Protein AF-A0A257A340-F1 (afdb_monomer_lite)

Secondary structure (DSSP, 8-state):
----PPPHHHHHTHHHHHHHHHHHHHHHHHTTPEEEEEETTEEEEEEPPPTTS-HHHHHHHHHHHHHHHHHHTT-HHHHHHHHHHHHHHHH-TTTSHHHHHHHHHHHHHHHHHHHHHHH-SHHHHHHHHHHHHHHHHHHHHHHHH-HHHHHHHHHHHHHHHHHHHHHHHHHHHHHHHHHHHHHHHHHHHHH-TT-----TT------------HHHHHHHHHHHHHHHHHGGGGGGSTTT-TT-----SSHHHHHHHHHHHHHH-GGGGGTTTTTT-HHHHHHHHHHHHHHT--HHHHHHHTHHHHHHHHHHHHHHHHHHHH-HHHHHHHHHHGGGSHHHHHHHHH--HHHHHHHHHHHHHHHHHHHH-SGGGHHHHHHHHHHHHHH-HHHHHHHHHHHHHHHHHHHHTS----HHHHHHHHHHHHHHHHHHHH-HHHHHHHHHHHHHHHHHSHHHHHHHHHHTHHHHHHHHHHTTTTTTT--SHHHHHHHHH--SSTTTHHHHHHHHHHHHSTTT---HHHHHHHHHTS-HHHHHHHHHHHTT------------

Foldseek 3Di:
DPPPPCQLCLQLLLLLVLLVLLLVLLVQLVVQNFFFFFDPLDTDGHGRARLQNDLLVSLLSSLVSLLSSCVSVVVVVLNVLSVVLNVCCVPPVPVSSVVSSVSSNVSSVVSCVVCCVVPNDPSSVLSNLVVLVVLLVVLLVCLLVPVVVSVNSVSSVVSNRRSLRVCLLVLLVLLVCLLVVLQVLLVCLVVPLDDPPCCVVCPPCPVPPPPPPPVNLVVLLVLLLVLLQVLLCSCQRCSNVVVSPQQADCLVLLLVLLVCCVVVHLVCLCPRLLRQASLQSVVLNCVCVVVVNRSSRCSRRVSSPLSSLLLVLLLLLLCLQPNSQLSSQLSNCSSVALLSLLCSNHVCPLLSNLLSLQSNLNSLCSNPLDLVSQVSSLVSLLNSRNSHVLLSVLLLVLLVSLQCSCVPRVVHHSPSSVNSSVSSVVSLVVCVVPRVSNCCSPPVVLVVVVPVQDPVNLVVLVVCLSVLSSSLCCRPRSNSNSDNLQSNLLSLLDDSDSSCSSLSVLSNSLSVCSSSDNDSVSSNSSVSSHSSSSSSSSNVSVPPDDPPPPPPDDDD

Structure (mmCIF, N/CA/C/O backbone):
data_AF-A0A257A340-F1
#
_entry.id   AF-A0A257A340-F1
#
loop_
_atom_site.group_PDB
_atom_site.id
_atom_site.type_symbol
_atom_site.label_atom_id
_atom_site.label_alt_id
_atom_site.label_comp_id
_atom_site.label_asym_id
_atom_site.label_entity_id
_atom_site.label_seq_id
_atom_site.pdbx_PDB_ins_code
_atom_site.Cartn_x
_atom_site.Cartn_y
_atom_site.Cartn_z
_atom_site.occupancy
_atom_site.B_iso_or_equiv
_atom_site.auth_seq_id
_atom_site.auth_comp_id
_atom_site.auth_asym_id
_atom_site.auth_atom_id
_atom_site.pdbx_PDB_model_num
ATOM 1 N N . MET A 1 1 ? -13.595 -31.232 16.201 1.00 35.84 1 MET A N 1
ATOM 2 C CA . MET A 1 1 ? -13.599 -29.760 16.024 1.00 35.84 1 MET A CA 1
ATOM 3 C C . MET A 1 1 ? -13.944 -29.105 17.358 1.00 35.84 1 MET A C 1
ATOM 5 O O . MET A 1 1 ? -15.100 -29.159 17.749 1.00 35.84 1 MET A O 1
ATOM 9 N N . LYS A 1 2 ? -12.984 -28.510 18.079 1.00 29.78 2 LYS A N 1
ATOM 10 C CA . LYS A 1 2 ? -13.333 -27.575 19.162 1.00 29.78 2 LYS A CA 1
ATOM 11 C C . LYS A 1 2 ? -13.713 -26.253 18.489 1.00 29.78 2 LYS A C 1
ATOM 13 O O . LYS A 1 2 ? -12.842 -25.602 17.916 1.00 29.78 2 LYS A O 1
ATOM 18 N N . LYS A 1 3 ? -15.006 -25.903 18.463 1.00 31.62 3 LYS A N 1
ATOM 19 C CA . LYS A 1 3 ? -15.428 -24.525 18.169 1.00 31.62 3 LYS A CA 1
ATOM 20 C C . LYS A 1 3 ? -14.739 -23.666 19.226 1.00 31.62 3 LYS A C 1
ATOM 22 O O . LYS A 1 3 ? -15.017 -23.856 20.402 1.00 31.62 3 LYS A O 1
ATOM 27 N N . TYR A 1 4 ? -13.804 -22.805 18.834 1.00 37.41 4 TYR A N 1
ATOM 28 C CA . TYR A 1 4 ? -13.378 -21.727 19.719 1.00 37.41 4 TYR A CA 1
ATOM 29 C C . TYR A 1 4 ? -14.618 -20.850 19.902 1.00 37.41 4 TYR A C 1
ATOM 31 O O . TYR A 1 4 ? -15.085 -20.302 18.899 1.00 37.41 4 TYR A O 1
ATOM 39 N N . PRO A 1 5 ? -15.231 -20.797 21.096 1.00 48.69 5 PRO A N 1
ATOM 40 C CA . PRO A 1 5 ? -16.335 -19.881 21.304 1.00 48.69 5 PRO A CA 1
ATOM 41 C C . PRO A 1 5 ? -15.787 -18.473 21.073 1.00 48.69 5 PRO A C 1
ATOM 43 O O . PRO A 1 5 ? -14.743 -18.120 21.623 1.00 48.69 5 PRO A O 1
ATOM 46 N N . ILE A 1 6 ? -16.449 -17.704 20.207 1.00 59.59 6 ILE A N 1
ATOM 47 C CA . ILE A 1 6 ? -16.220 -16.262 20.131 1.00 59.59 6 ILE A CA 1
ATOM 48 C C . ILE A 1 6 ? -16.474 -15.754 21.548 1.00 59.59 6 ILE A C 1
ATOM 50 O O . ILE A 1 6 ? -17.566 -15.964 22.082 1.00 59.59 6 ILE A O 1
ATOM 54 N N . SER A 1 7 ? -15.444 -15.208 22.191 1.00 74.69 7 SER A N 1
ATOM 55 C CA . SER A 1 7 ? -15.583 -14.769 23.573 1.00 74.69 7 SER A CA 1
ATOM 56 C C . SER A 1 7 ? -16.515 -13.555 23.609 1.00 74.69 7 SER A C 1
ATOM 58 O O . SER A 1 7 ? -16.591 -12.797 22.637 1.00 74.69 7 SER A O 1
ATOM 60 N N . LYS A 1 8 ? -17.268 -13.370 24.698 1.00 82.19 8 LYS A N 1
ATOM 61 C CA . LYS A 1 8 ? -18.193 -12.228 24.821 1.00 82.19 8 LYS A CA 1
ATOM 62 C C . LYS A 1 8 ? -17.451 -10.901 24.635 1.00 82.19 8 LYS A C 1
ATOM 64 O O . LYS A 1 8 ? -17.988 -9.961 24.060 1.00 82.19 8 LYS A O 1
ATOM 69 N N . GLU A 1 9 ? -16.187 -10.861 25.037 1.00 81.31 9 GLU A N 1
ATOM 70 C CA . GLU A 1 9 ? -15.293 -9.716 24.928 1.00 81.31 9 GLU A CA 1
ATOM 71 C C . GLU A 1 9 ? -14.867 -9.417 23.483 1.00 81.31 9 GLU A C 1
ATOM 73 O O . GLU A 1 9 ? -14.692 -8.250 23.132 1.00 81.31 9 GLU A O 1
ATOM 78 N N . ASP A 1 10 ? -14.759 -10.439 22.626 1.00 74.81 10 ASP A N 1
ATOM 79 C CA . ASP A 1 10 ? -14.374 -10.274 21.218 1.00 74.81 10 ASP A CA 1
ATOM 80 C C . ASP A 1 10 ? -15.411 -9.484 20.411 1.00 74.81 10 ASP A C 1
ATOM 82 O O . ASP A 1 10 ? -15.053 -8.833 19.426 1.00 74.81 10 ASP A O 1
ATOM 86 N N . VAL A 1 11 ? -16.671 -9.516 20.852 1.00 81.44 11 VAL A N 1
ATOM 87 C CA . VAL A 1 11 ? -17.793 -8.784 20.249 1.00 81.44 11 VAL A CA 1
ATOM 88 C C . VAL A 1 11 ? -18.209 -7.585 21.099 1.00 81.44 11 VAL A C 1
ATOM 90 O O . VAL A 1 11 ? -18.556 -6.551 20.541 1.00 81.44 11 VAL A O 1
ATOM 93 N N . GLY A 1 12 ? -18.132 -7.682 22.428 1.00 85.88 12 GLY A N 1
ATOM 94 C CA . GLY A 1 12 ? -18.555 -6.625 23.345 1.00 85.88 12 GLY A CA 1
ATOM 95 C C . GLY A 1 12 ? -17.610 -5.422 23.393 1.00 85.88 12 GLY A C 1
ATOM 96 O O . GLY A 1 12 ? -18.084 -4.297 23.462 1.00 85.88 12 GLY A O 1
ATOM 97 N N . LEU A 1 13 ? -16.286 -5.615 23.321 1.00 87.88 13 LEU A N 1
ATOM 98 C CA . LEU A 1 13 ? -15.305 -4.515 23.419 1.00 87.88 13 LEU A CA 1
ATOM 99 C C . LEU A 1 13 ? -15.157 -3.622 22.174 1.00 87.88 13 LEU A C 1
ATOM 101 O O . LEU A 1 13 ? -14.780 -2.459 22.327 1.00 87.88 13 LEU A O 1
ATOM 105 N N . PRO A 1 14 ? -15.424 -4.101 20.948 1.00 88.69 14 PRO A N 1
ATOM 106 C CA . PRO A 1 14 ? -15.468 -3.239 19.769 1.00 88.69 14 PRO A CA 1
ATOM 107 C C . PRO A 1 14 ? -16.605 -2.209 19.784 1.00 88.69 14 PRO A C 1
ATOM 109 O O . PRO A 1 14 ? -16.424 -1.105 19.273 1.00 88.69 14 PRO A O 1
ATOM 112 N N . LEU A 1 15 ? -17.765 -2.537 20.369 1.00 92.75 15 LEU A N 1
ATOM 113 C CA . LEU A 1 15 ? -18.957 -1.677 20.322 1.00 92.75 15 LEU A CA 1
ATOM 114 C C . LEU A 1 15 ? -18.756 -0.323 21.037 1.00 92.75 15 LEU A C 1
ATOM 116 O O . LEU A 1 15 ? -19.100 0.696 20.438 1.00 92.75 15 LEU A O 1
ATOM 120 N N . PRO A 1 16 ? -18.133 -0.247 22.235 1.00 91.81 16 PRO A N 1
ATOM 121 C CA . PRO A 1 16 ? -17.785 1.020 22.873 1.00 91.81 16 PRO A CA 1
ATOM 122 C C . PRO A 1 16 ? -16.847 1.890 22.037 1.00 91.81 16 PRO A C 1
ATOM 124 O O . PRO A 1 16 ? -16.967 3.109 22.054 1.00 91.81 16 PRO A O 1
ATOM 127 N N . ILE A 1 17 ? -15.924 1.284 21.282 1.00 90.06 17 ILE A N 1
ATOM 128 C CA . ILE A 1 17 ? -14.992 2.025 20.419 1.00 90.06 17 ILE A CA 1
ATOM 129 C C . ILE A 1 17 ? -15.753 2.670 19.258 1.00 90.06 17 ILE A C 1
ATOM 131 O O . ILE A 1 17 ? -15.549 3.847 18.975 1.00 90.06 17 ILE A O 1
ATOM 135 N N . ILE A 1 18 ? -16.658 1.926 18.617 1.00 90.25 18 ILE A N 1
ATOM 136 C CA . ILE A 1 18 ? -17.512 2.453 17.542 1.00 90.25 18 ILE A CA 1
ATOM 137 C C . ILE A 1 18 ? -18.437 3.550 18.087 1.00 90.25 18 ILE A C 1
ATOM 139 O O . ILE A 1 18 ? -18.552 4.610 17.481 1.00 90.25 18 ILE A O 1
ATOM 143 N N . SER A 1 19 ? -19.027 3.329 19.265 1.00 93.75 19 SER A N 1
ATOM 144 C CA . SER A 1 19 ? -19.853 4.317 19.966 1.00 93.75 19 SER A CA 1
ATOM 145 C C . SER A 1 19 ? -19.084 5.619 20.243 1.00 93.75 19 SER A C 1
ATOM 147 O O . SER A 1 19 ? -19.579 6.706 19.950 1.00 93.75 19 SER A O 1
ATOM 149 N N . LEU A 1 20 ? -17.832 5.528 20.711 1.00 92.19 20 LEU A N 1
ATOM 150 C CA . LEU A 1 20 ? -16.962 6.693 20.911 1.00 92.19 20 LEU A CA 1
ATOM 151 C C . LEU A 1 20 ? -16.646 7.434 19.607 1.00 92.19 20 LEU A C 1
ATOM 153 O O . LEU A 1 20 ? -16.569 8.658 19.626 1.00 92.19 20 LEU A O 1
ATOM 157 N N . ILE A 1 21 ? -16.464 6.722 18.490 1.00 90.50 21 ILE A N 1
ATOM 158 C CA . ILE A 1 21 ? -16.219 7.341 17.179 1.00 90.50 21 ILE A CA 1
ATOM 159 C C . ILE A 1 21 ? -17.447 8.137 16.723 1.00 90.50 21 ILE A C 1
ATOM 161 O O . ILE A 1 21 ? -17.292 9.291 16.330 1.00 90.50 21 ILE A O 1
ATOM 165 N N . ILE A 1 22 ? -18.650 7.562 16.831 1.00 91.88 22 ILE A N 1
ATOM 166 C CA . ILE A 1 22 ? -19.907 8.244 16.476 1.00 91.88 22 ILE A CA 1
ATOM 167 C C . ILE A 1 22 ? -20.078 9.515 17.321 1.00 91.88 22 ILE A C 1
ATOM 169 O O . ILE A 1 22 ? -20.273 10.598 16.775 1.00 91.88 22 ILE A O 1
ATOM 173 N N . ILE A 1 23 ? -19.898 9.414 18.643 1.00 92.06 23 ILE A N 1
ATOM 174 C CA . ILE A 1 23 ? -19.981 10.576 19.544 1.00 92.06 23 ILE A CA 1
ATOM 175 C C . ILE A 1 23 ? -18.913 11.624 19.216 1.00 92.06 23 ILE A C 1
ATOM 177 O O . ILE A 1 23 ? -19.188 12.821 19.267 1.00 92.06 23 ILE A O 1
ATOM 181 N N . ALA A 1 24 ? -17.691 11.204 18.880 1.00 90.94 24 ALA A N 1
ATOM 182 C CA . ALA A 1 24 ? -16.635 12.133 18.502 1.00 90.94 24 ALA A CA 1
ATOM 183 C C . ALA A 1 24 ? -16.998 12.906 17.225 1.00 90.94 24 ALA A C 1
ATOM 185 O O . ALA A 1 24 ? -16.811 14.121 17.195 1.00 90.94 24 ALA A O 1
ATOM 186 N N . ILE A 1 25 ? -17.555 12.240 16.209 1.00 90.19 25 ILE A N 1
ATOM 187 C CA . ILE A 1 25 ? -18.046 12.885 14.980 1.00 90.19 25 ILE A CA 1
ATOM 188 C C . ILE A 1 25 ? -19.132 13.917 15.312 1.00 90.19 25 ILE A C 1
ATOM 190 O O . ILE A 1 25 ? -19.043 15.061 14.861 1.00 90.19 25 ILE A O 1
ATOM 194 N N . ASP A 1 26 ? -20.094 13.567 16.167 1.00 90.25 26 ASP A N 1
ATOM 195 C CA . ASP A 1 26 ? -21.157 14.483 16.594 1.00 90.25 26 ASP A CA 1
ATOM 196 C C . ASP A 1 26 ? -20.628 15.704 17.347 1.00 90.25 26 ASP A C 1
ATOM 198 O O . ASP A 1 26 ? -21.031 16.832 17.056 1.00 90.25 26 ASP A O 1
ATOM 202 N N . ILE A 1 27 ? -19.699 15.512 18.290 1.00 90.00 27 ILE A N 1
ATOM 203 C CA . ILE A 1 27 ? -19.071 16.618 19.027 1.00 90.00 27 ILE A CA 1
ATOM 204 C C . ILE A 1 27 ? -18.318 17.532 18.056 1.00 90.00 27 ILE A C 1
ATOM 206 O O . ILE A 1 27 ? -18.467 18.753 18.119 1.00 90.00 27 ILE A O 1
ATOM 210 N N . LEU A 1 28 ? -17.544 16.963 17.126 1.00 90.75 28 LEU A N 1
ATOM 211 C CA . LEU A 1 28 ? -16.848 17.737 16.096 1.00 90.75 28 LEU A CA 1
ATOM 212 C C . LEU A 1 28 ? -17.840 18.507 15.213 1.00 90.75 28 LEU A C 1
ATOM 214 O O . LEU A 1 28 ? -17.591 19.670 14.893 1.00 90.75 28 LEU A O 1
ATOM 218 N N . SER A 1 29 ? -18.987 17.904 14.893 1.00 90.06 29 SER A N 1
ATOM 219 C CA . SER A 1 29 ? -20.075 18.548 14.154 1.00 90.06 29 SER A CA 1
ATOM 220 C C . SER A 1 29 ? -20.699 19.704 14.945 1.00 90.06 29 SER A C 1
ATOM 222 O O . SER A 1 29 ? -20.923 20.782 14.400 1.00 90.06 29 SER A O 1
ATOM 224 N N . MET A 1 30 ? -20.937 19.534 16.252 1.00 88.06 30 MET A N 1
ATOM 225 C CA . MET A 1 30 ? -21.441 20.595 17.139 1.00 88.06 30 MET A CA 1
ATOM 226 C C . MET A 1 30 ? -20.470 21.773 17.252 1.00 88.06 30 MET A C 1
ATOM 228 O O . MET A 1 30 ? -20.906 22.920 17.300 1.00 88.06 30 MET A O 1
ATOM 232 N N . LEU A 1 31 ? -19.168 21.493 17.258 1.00 90.19 31 LEU A N 1
ATOM 233 C CA . LEU A 1 31 ? -18.112 22.500 17.329 1.00 90.19 31 LEU A CA 1
ATOM 234 C C . LEU A 1 31 ? -17.764 23.119 15.962 1.00 90.19 31 LEU A C 1
ATOM 236 O O . LEU A 1 31 ? -16.861 23.950 15.891 1.00 90.19 31 LEU A O 1
ATOM 240 N N . ASN A 1 32 ? -18.453 22.729 14.879 1.00 89.56 32 ASN A N 1
ATOM 241 C CA . ASN A 1 32 ? -18.137 23.120 13.499 1.00 89.56 32 ASN A CA 1
ATOM 242 C C . ASN A 1 32 ? -16.664 22.866 13.121 1.00 89.56 32 ASN A C 1
ATOM 244 O O . ASN A 1 32 ? -16.053 23.627 12.363 1.00 89.56 32 ASN A O 1
ATOM 248 N N . VAL A 1 33 ? -16.075 21.793 13.657 1.00 88.56 33 VAL A N 1
ATOM 249 C CA . VAL A 1 33 ? -14.710 21.397 13.316 1.00 88.56 33 VAL A CA 1
ATOM 250 C C . VAL A 1 33 ? -14.708 20.820 11.907 1.00 88.56 33 VAL A C 1
ATOM 252 O O . VAL A 1 33 ? -15.514 19.957 11.553 1.00 88.56 33 VAL A O 1
ATOM 255 N N . LYS A 1 34 ? -13.772 21.304 11.093 1.00 88.50 34 LYS A N 1
ATOM 256 C CA . LYS A 1 34 ? -13.581 20.817 9.731 1.00 88.50 34 LYS A CA 1
ATOM 257 C C . LYS A 1 34 ? -12.650 19.611 9.727 1.00 88.50 34 LYS A C 1
ATOM 259 O O . LYS A 1 34 ? -11.535 19.685 10.243 1.00 88.50 34 LYS A O 1
ATOM 264 N N . ILE A 1 35 ? -13.098 18.523 9.112 1.00 87.00 35 ILE A N 1
ATOM 265 C CA . ILE A 1 35 ? -12.338 17.288 8.926 1.00 87.00 35 ILE A CA 1
ATOM 266 C C . ILE A 1 35 ? -11.675 17.327 7.540 1.00 87.00 35 ILE A C 1
ATOM 268 O O . ILE A 1 35 ? -12.317 17.722 6.561 1.00 87.00 35 ILE A O 1
ATOM 272 N N . PRO A 1 36 ? -10.391 16.939 7.423 1.00 84.25 36 PRO A N 1
ATOM 273 C CA . PRO A 1 36 ? -9.734 16.824 6.131 1.00 84.25 36 PRO A CA 1
ATOM 274 C C . PRO A 1 36 ? -10.206 15.566 5.391 1.00 84.25 36 PRO A C 1
ATOM 276 O O . PRO A 1 36 ? -9.957 14.445 5.833 1.00 84.25 36 PRO A O 1
ATOM 279 N N . LEU A 1 37 ? -10.822 15.755 4.226 1.00 83.00 37 LEU A N 1
ATOM 280 C CA . LEU A 1 37 ? -11.123 14.699 3.261 1.00 83.00 37 LEU A CA 1
ATOM 281 C C . LEU A 1 37 ? -10.305 14.927 1.993 1.00 83.00 37 LEU A C 1
ATOM 283 O O . LEU A 1 37 ? -10.239 16.038 1.476 1.00 83.00 37 LEU A O 1
ATOM 287 N N . ASN A 1 38 ? -9.665 13.880 1.478 1.00 79.00 38 ASN A N 1
ATOM 288 C CA . ASN A 1 38 ? -8.784 14.002 0.320 1.00 79.00 38 ASN A CA 1
ATOM 289 C C . ASN A 1 38 ? -9.450 13.406 -0.917 1.00 79.00 38 ASN A C 1
ATOM 291 O O . ASN A 1 38 ? -9.816 12.235 -0.925 1.00 79.00 38 ASN A O 1
ATOM 295 N N . ALA A 1 39 ? -9.560 14.202 -1.975 1.00 73.50 39 ALA A N 1
ATOM 296 C CA . ALA A 1 39 ? -9.991 13.751 -3.294 1.00 73.50 39 ALA A CA 1
ATOM 297 C C . ALA A 1 39 ? -9.232 14.551 -4.360 1.00 73.50 39 ALA A C 1
ATOM 299 O O . ALA A 1 39 ? -8.855 15.695 -4.124 1.00 73.50 39 ALA A O 1
ATOM 300 N N . LEU A 1 40 ? -8.948 13.954 -5.521 1.00 69.62 40 LEU A N 1
ATOM 301 C CA . LEU A 1 40 ? -8.305 14.653 -6.647 1.00 69.62 40 LEU A CA 1
ATOM 302 C C . LEU A 1 40 ? -6.984 15.382 -6.296 1.00 69.62 40 LEU A C 1
ATOM 304 O O . LEU A 1 40 ? -6.663 16.408 -6.885 1.00 69.62 40 LEU A O 1
ATOM 308 N N . ARG A 1 41 ? -6.193 14.855 -5.346 1.00 71.38 41 ARG A N 1
ATOM 309 C CA . ARG A 1 41 ? -4.961 15.489 -4.806 1.00 71.38 41 ARG A CA 1
ATOM 310 C C . ARG A 1 41 ? -5.179 16.822 -4.082 1.00 71.38 41 ARG A C 1
ATOM 312 O O . ARG A 1 41 ? -4.235 17.596 -3.930 1.00 71.38 41 ARG A O 1
ATOM 319 N N . ILE A 1 42 ? -6.394 17.079 -3.617 1.00 76.56 42 ILE A N 1
ATOM 320 C CA . ILE A 1 42 ? -6.757 18.265 -2.846 1.00 76.56 42 ILE A CA 1
ATOM 321 C C . ILE A 1 42 ? -7.357 17.799 -1.519 1.00 76.56 42 ILE A C 1
ATOM 323 O O . ILE A 1 42 ? -8.121 16.833 -1.469 1.00 76.56 42 ILE A O 1
ATOM 327 N N . THR A 1 43 ? -6.996 18.482 -0.435 1.00 82.31 43 THR A N 1
ATOM 328 C CA . THR A 1 43 ? -7.686 18.330 0.847 1.00 82.31 43 THR A CA 1
ATOM 329 C C . THR A 1 43 ? -8.872 19.280 0.876 1.00 82.31 43 THR A C 1
ATOM 331 O O . THR A 1 43 ? -8.706 20.499 0.914 1.00 82.31 43 THR A O 1
ATOM 334 N N . TYR A 1 44 ? -10.069 18.716 0.881 1.00 84.56 44 TYR A N 1
ATOM 335 C CA . TYR A 1 44 ? -11.302 19.421 1.173 1.00 84.56 44 TYR A CA 1
ATOM 336 C C . TYR A 1 44 ? -11.506 19.426 2.682 1.00 84.56 44 TYR A C 1
ATOM 338 O O . TYR A 1 44 ? -11.430 18.393 3.343 1.00 84.56 44 TYR A O 1
ATOM 346 N N . LEU A 1 45 ? -11.758 20.607 3.230 1.00 86.88 45 LEU A N 1
ATOM 347 C CA . LEU A 1 45 ? -12.158 20.753 4.619 1.00 86.88 45 LEU A CA 1
ATOM 348 C C . LEU A 1 45 ? -13.681 20.718 4.670 1.00 86.88 45 LEU A C 1
ATOM 350 O O . LEU A 1 45 ? -14.335 21.705 4.329 1.00 86.88 45 LEU A O 1
ATOM 354 N N . THR A 1 46 ? -14.235 19.577 5.065 1.00 86.69 46 THR A N 1
ATOM 355 C CA . THR A 1 46 ? -15.681 19.391 5.198 1.00 86.69 46 THR A CA 1
ATOM 356 C C . THR A 1 46 ? -16.073 19.491 6.661 1.00 86.69 46 THR A C 1
ATOM 358 O O . THR A 1 46 ? -15.340 19.034 7.536 1.00 86.69 46 THR A O 1
ATOM 361 N N . ASN A 1 47 ? -17.224 20.090 6.949 1.00 87.50 47 ASN A N 1
ATOM 362 C CA . ASN A 1 47 ? -17.780 20.010 8.298 1.00 87.50 47 ASN A CA 1
ATOM 363 C C . ASN A 1 47 ? -18.059 18.538 8.619 1.00 87.50 47 ASN A C 1
ATOM 365 O O . ASN A 1 47 ? -18.515 17.811 7.736 1.00 87.50 47 ASN A O 1
ATOM 369 N N . ALA A 1 48 ? -17.781 18.115 9.853 1.00 85.94 48 ALA A N 1
ATOM 370 C CA . ALA A 1 48 ? -18.195 16.798 10.320 1.00 85.94 48 ALA A CA 1
ATOM 371 C C . ALA A 1 48 ? -19.721 16.676 10.198 1.00 85.94 48 ALA A C 1
ATOM 373 O O . ALA A 1 48 ? -20.457 17.544 10.694 1.00 85.94 48 ALA A O 1
ATOM 374 N N . ILE A 1 49 ? -20.191 15.641 9.505 1.00 84.94 49 ILE A N 1
ATOM 375 C CA . ILE A 1 49 ? -21.616 15.402 9.307 1.00 84.94 49 ILE A CA 1
ATOM 376 C C . ILE A 1 49 ? -22.031 14.306 10.291 1.00 84.94 49 ILE A C 1
ATOM 378 O O . ILE A 1 49 ? -21.363 13.280 10.349 1.00 84.94 49 ILE A O 1
ATOM 382 N N . PRO A 1 50 ? -23.118 14.490 11.062 1.00 86.12 50 PRO A N 1
ATOM 383 C CA . PRO A 1 50 ? -23.649 13.419 11.899 1.00 86.12 50 PRO A CA 1
ATOM 384 C C . PRO A 1 50 ? -23.845 12.148 11.060 1.00 86.12 50 PRO A C 1
ATOM 386 O O . PRO A 1 50 ? -24.357 12.223 9.936 1.00 86.12 50 PRO A O 1
ATOM 389 N N . PHE A 1 51 ? -23.415 11.000 11.582 1.00 84.62 51 PHE A N 1
ATOM 390 C CA . PHE A 1 51 ? -23.400 9.722 10.874 1.00 84.62 51 PHE A CA 1
ATOM 391 C C . PHE A 1 51 ? -24.777 9.382 10.280 1.00 84.62 51 PHE A C 1
ATOM 393 O O . PHE A 1 51 ? -24.883 9.156 9.075 1.00 84.62 51 PHE A O 1
ATOM 400 N N . LEU A 1 52 ? -25.851 9.448 11.068 1.00 86.88 52 LEU A N 1
ATOM 401 C CA . LEU A 1 52 ? -27.239 9.238 10.636 1.00 86.88 52 LEU A CA 1
ATOM 402 C C . LEU A 1 52 ? -27.931 10.538 10.208 1.00 86.88 52 LEU A C 1
ATOM 404 O O . LEU A 1 52 ? -29.161 10.623 10.218 1.00 86.88 52 LEU A O 1
ATOM 408 N N . LEU A 1 53 ? -27.156 11.567 9.850 1.00 85.25 53 LEU A N 1
ATOM 409 C CA . LEU A 1 53 ? -27.627 12.911 9.491 1.00 85.25 53 LEU A CA 1
ATOM 410 C C . LEU A 1 53 ? -28.435 13.599 10.610 1.00 85.25 53 LEU A C 1
ATOM 412 O O . LEU A 1 53 ? -29.060 14.635 10.385 1.00 85.25 53 LEU A O 1
ATOM 416 N N . SER A 1 54 ? -28.411 13.039 11.822 1.00 89.00 54 SER A N 1
ATOM 417 C CA . SER A 1 54 ? -29.129 13.520 12.994 1.00 89.00 54 SER A CA 1
ATOM 418 C C . SER A 1 54 ? -28.369 13.146 14.259 1.00 89.00 54 SER A C 1
ATOM 420 O O . SER A 1 54 ? -28.296 11.976 14.632 1.00 89.00 54 SER A O 1
ATOM 422 N N . LYS A 1 55 ? -27.920 14.174 14.984 1.00 89.19 55 LYS A N 1
ATOM 423 C CA . LYS A 1 55 ? -27.224 14.048 16.277 1.00 89.19 55 LYS A CA 1
ATOM 424 C C . LYS A 1 55 ? -28.032 13.247 17.305 1.00 89.19 55 LYS A C 1
ATOM 426 O O . LYS A 1 55 ? -27.476 12.589 18.174 1.00 89.19 55 LYS A O 1
ATOM 431 N N . GLN A 1 56 ? -29.363 13.303 17.221 1.00 89.44 56 GLN A N 1
ATOM 432 C CA . GLN A 1 56 ? -30.242 12.541 18.110 1.00 89.44 56 GLN A CA 1
ATOM 433 C C . GLN A 1 56 ? -30.199 11.047 17.793 1.00 89.44 56 GLN A C 1
ATOM 435 O O . GLN A 1 56 ? -30.072 10.237 18.708 1.00 89.44 56 GLN A O 1
ATOM 440 N N . PHE A 1 57 ? -30.270 10.679 16.509 1.00 90.56 57 PHE A N 1
ATOM 441 C CA . PHE A 1 57 ? -30.178 9.277 16.099 1.00 90.56 57 PHE A CA 1
ATOM 442 C C . PHE A 1 57 ? -28.773 8.713 16.311 1.00 90.56 57 PHE A C 1
ATOM 444 O O . PHE A 1 57 ? -28.639 7.547 16.682 1.00 90.56 57 PHE A O 1
ATOM 451 N N . ASP A 1 58 ? -27.743 9.535 16.143 1.00 90.81 58 ASP A N 1
ATOM 452 C CA . ASP A 1 58 ? -26.357 9.157 16.403 1.00 90.81 58 ASP A CA 1
ATOM 453 C C . ASP A 1 58 ? -26.092 8.940 17.889 1.00 90.81 58 ASP A C 1
ATOM 455 O O . ASP A 1 58 ? -25.588 7.880 18.265 1.00 90.81 58 ASP A O 1
ATOM 459 N N . CYS A 1 59 ? -26.536 9.862 18.751 1.00 91.75 59 CYS A N 1
ATOM 460 C CA . CYS A 1 59 ? -26.480 9.670 20.196 1.00 91.75 59 CYS A CA 1
ATOM 461 C C . CYS A 1 59 ? -27.270 8.425 20.624 1.00 91.75 59 CYS A C 1
ATOM 463 O O . CYS A 1 59 ? -26.723 7.582 21.329 1.00 91.75 59 CYS A O 1
ATOM 465 N N . PHE A 1 60 ? -28.497 8.238 20.124 1.00 93.00 60 PHE A N 1
ATOM 466 C CA . PHE A 1 60 ? -29.298 7.041 20.397 1.00 93.00 60 PHE A CA 1
ATOM 467 C C . PHE A 1 60 ? -28.572 5.751 19.983 1.00 93.00 60 PHE A C 1
ATOM 469 O O . PHE A 1 60 ? -28.492 4.800 20.761 1.00 93.00 60 PHE A O 1
ATOM 476 N N . THR A 1 61 ? -27.989 5.727 18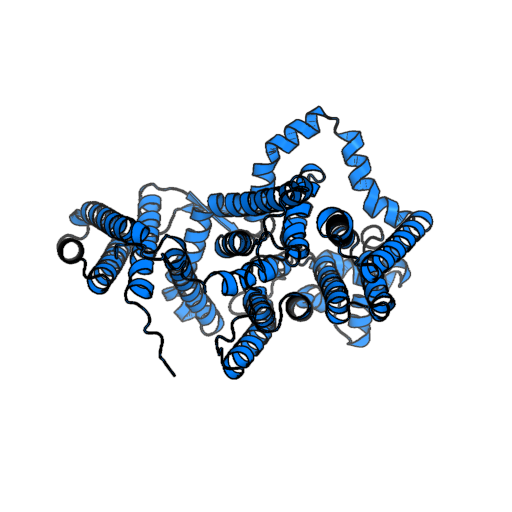.782 1.00 92.50 61 THR A N 1
ATOM 477 C CA . THR A 1 61 ? -27.237 4.577 18.258 1.00 92.50 61 THR A CA 1
ATOM 478 C C . THR A 1 61 ? -25.988 4.306 19.088 1.00 92.50 61 THR A C 1
ATOM 480 O O . THR A 1 61 ? -25.730 3.162 19.462 1.00 92.50 61 THR A O 1
ATOM 483 N N . ALA A 1 62 ? -25.229 5.345 19.432 1.00 93.50 62 ALA A N 1
ATOM 484 C CA . ALA A 1 62 ? -24.048 5.235 20.276 1.00 93.50 62 ALA A CA 1
ATOM 485 C C . ALA A 1 62 ? -24.402 4.692 21.671 1.00 93.50 62 ALA A C 1
ATOM 487 O O . ALA A 1 62 ? -23.737 3.769 22.150 1.00 93.50 62 ALA A O 1
ATOM 488 N N . THR A 1 63 ? -25.471 5.191 22.297 1.00 94.19 63 THR A N 1
ATOM 489 C CA . THR A 1 63 ? -25.955 4.697 23.594 1.00 94.19 63 THR A CA 1
ATOM 490 C C . THR A 1 63 ? -26.442 3.251 23.498 1.00 94.19 63 THR A C 1
ATOM 492 O O . THR A 1 63 ? -26.148 2.453 24.388 1.00 94.19 63 THR A O 1
ATOM 495 N N . LEU A 1 64 ? -27.112 2.870 22.405 1.00 95.31 64 LEU A N 1
ATOM 496 C CA . LEU A 1 64 ? -27.546 1.492 22.162 1.00 95.31 64 LEU A CA 1
ATOM 497 C C . LEU A 1 64 ? -26.355 0.534 22.005 1.00 95.31 64 LEU A C 1
ATOM 499 O O . LEU A 1 64 ? -26.371 -0.564 22.563 1.00 95.31 64 LEU A O 1
ATOM 503 N N . LEU A 1 65 ? -25.298 0.952 21.301 1.00 94.81 65 LEU A N 1
ATOM 504 C CA . LEU A 1 65 ? -24.051 0.189 21.186 1.00 94.81 65 LEU A CA 1
ATOM 505 C C . LEU A 1 65 ? -23.378 0.003 22.552 1.00 94.81 65 LEU A C 1
ATOM 507 O O . LEU A 1 65 ? -22.914 -1.095 22.863 1.00 94.81 65 LEU A O 1
ATOM 511 N N . THR A 1 66 ? -23.358 1.044 23.388 1.00 95.19 66 THR A N 1
ATOM 512 C CA . THR A 1 66 ? -22.826 0.966 24.757 1.00 95.19 66 THR A CA 1
ATOM 513 C C . THR A 1 66 ? -23.680 0.064 25.647 1.00 95.19 66 THR A C 1
ATOM 515 O O . THR A 1 66 ? -23.126 -0.725 26.412 1.00 95.19 66 THR A O 1
ATOM 518 N N . LEU A 1 67 ? -25.011 0.113 25.519 1.00 96.00 67 LEU A N 1
ATOM 519 C CA . LEU A 1 67 ? -25.919 -0.793 26.224 1.00 96.00 67 LEU A CA 1
ATOM 520 C C . LEU A 1 67 ? -25.652 -2.247 25.819 1.00 96.00 67 LEU A C 1
ATOM 522 O O . LEU A 1 67 ? -25.418 -3.087 26.687 1.00 96.00 67 LEU A O 1
ATOM 526 N N . ALA A 1 68 ? -25.603 -2.536 24.517 1.00 94.88 68 ALA A N 1
ATOM 527 C CA . ALA A 1 68 ? -25.291 -3.869 24.008 1.00 94.88 68 ALA A CA 1
ATOM 528 C C . ALA A 1 68 ? -23.939 -4.370 24.541 1.00 94.88 68 ALA A C 1
ATOM 530 O O . ALA A 1 68 ? -23.857 -5.484 25.058 1.00 94.88 68 ALA A O 1
ATOM 531 N N . ALA A 1 69 ? -22.906 -3.522 24.510 1.00 93.50 69 ALA A N 1
ATOM 532 C CA . ALA A 1 69 ? -21.604 -3.830 25.094 1.00 93.50 69 ALA A CA 1
ATOM 533 C C . ALA A 1 69 ? -21.706 -4.167 26.585 1.00 93.50 69 ALA A C 1
ATOM 535 O O . ALA A 1 69 ? -21.165 -5.177 27.028 1.00 93.50 69 ALA A O 1
ATOM 536 N N . SER A 1 70 ? -22.420 -3.345 27.356 1.00 94.31 70 SER A N 1
ATOM 537 C CA . SER A 1 70 ? -22.558 -3.520 28.801 1.00 94.31 70 SER A CA 1
ATOM 538 C C . SER A 1 70 ? -23.314 -4.794 29.178 1.00 94.31 70 SER A C 1
ATOM 540 O O . SER A 1 70 ? -22.908 -5.471 30.116 1.00 94.31 70 SER A O 1
ATOM 542 N N . ILE A 1 71 ? -24.333 -5.188 28.407 1.00 93.44 71 ILE A N 1
ATOM 543 C CA . ILE A 1 71 ? -25.051 -6.455 28.600 1.00 93.44 71 ILE A CA 1
ATOM 544 C C . ILE A 1 71 ? -24.130 -7.635 28.280 1.00 93.44 71 ILE A C 1
ATOM 546 O O . ILE A 1 71 ? -24.052 -8.589 29.054 1.00 93.44 71 ILE A O 1
ATOM 550 N N . MET A 1 72 ? -23.403 -7.571 27.159 1.00 91.31 72 MET A N 1
ATOM 551 C CA . MET A 1 72 ? -22.480 -8.636 26.754 1.00 91.31 72 MET A CA 1
ATOM 552 C C . MET A 1 72 ? -21.316 -8.806 27.733 1.00 91.31 72 MET A C 1
ATOM 554 O O . MET A 1 72 ? -20.864 -9.928 27.945 1.00 91.31 72 MET A O 1
ATOM 558 N N . LEU A 1 73 ? -20.844 -7.711 28.326 1.00 89.81 73 LEU A N 1
ATOM 559 C CA . LEU A 1 73 ? -19.753 -7.690 29.300 1.00 89.81 73 LEU A CA 1
ATOM 560 C C . LEU A 1 73 ? -20.242 -7.820 30.754 1.00 89.81 73 LEU A C 1
ATOM 562 O O . LEU A 1 73 ? -19.426 -7.837 31.666 1.00 89.81 73 LEU A O 1
ATOM 566 N N . GLU A 1 74 ? -21.553 -7.952 30.975 1.00 91.25 74 GLU A N 1
ATOM 567 C CA . GLU A 1 74 ? -22.179 -8.110 32.298 1.00 91.25 74 GLU A CA 1
ATOM 568 C C . GLU A 1 74 ? -21.961 -6.906 33.252 1.00 91.25 74 GLU A C 1
ATOM 570 O O . GLU A 1 74 ? -22.003 -7.023 34.480 1.00 91.25 74 GLU A O 1
ATOM 575 N N . GLU A 1 75 ? -21.806 -5.702 32.693 1.00 91.94 75 GLU A N 1
ATOM 576 C CA . GLU A 1 75 ? -21.663 -4.435 33.418 1.00 91.94 75 GLU A CA 1
ATOM 577 C C . GLU A 1 75 ? -23.029 -3.854 33.817 1.00 91.94 75 GLU A C 1
ATOM 579 O O . GLU A 1 75 ? -23.582 -2.970 33.154 1.00 91.94 75 GLU A O 1
ATOM 584 N N . LYS A 1 76 ? -23.578 -4.335 34.938 1.00 91.81 76 LYS A N 1
ATOM 585 C CA . LYS A 1 76 ? -24.928 -3.967 35.415 1.00 91.81 76 LYS A CA 1
ATOM 586 C C . LYS A 1 76 ? -25.142 -2.461 35.597 1.00 91.81 76 LYS A C 1
ATOM 588 O O . LYS A 1 76 ? -26.166 -1.941 35.169 1.00 91.81 76 LYS A O 1
ATOM 593 N N . ILE A 1 77 ? -24.185 -1.756 36.208 1.00 92.50 77 ILE A N 1
ATOM 594 C CA . ILE A 1 77 ? -24.306 -0.308 36.466 1.00 92.50 77 ILE A CA 1
ATOM 595 C C . ILE A 1 77 ? -24.350 0.461 35.143 1.00 92.50 77 ILE A C 1
ATOM 597 O O . ILE A 1 77 ? -25.215 1.310 34.952 1.00 92.50 77 ILE A O 1
ATOM 601 N N . VAL A 1 78 ? -23.462 0.123 34.205 1.00 92.62 78 VAL A N 1
ATOM 602 C CA . VAL A 1 78 ? -23.425 0.764 32.885 1.00 92.62 78 VAL A CA 1
ATOM 603 C C . VAL A 1 78 ? -24.695 0.455 32.086 1.00 92.62 78 VAL A C 1
ATOM 605 O O . VAL A 1 78 ? -25.238 1.347 31.437 1.00 92.62 78 VAL A O 1
ATOM 608 N N . SER A 1 79 ? -25.219 -0.769 32.192 1.00 93.06 79 SER A N 1
ATOM 609 C CA . SER A 1 79 ? -26.486 -1.159 31.558 1.00 93.06 79 SER A CA 1
ATOM 610 C C . SER A 1 79 ? -27.652 -0.306 32.068 1.00 93.06 79 SER A C 1
ATOM 612 O O . SER A 1 79 ? -28.415 0.238 31.279 1.00 93.06 79 SER A O 1
ATOM 614 N N . LEU A 1 80 ? -27.770 -0.127 33.388 1.00 93.69 80 LEU A N 1
ATOM 615 C CA . LEU A 1 80 ? -28.832 0.693 33.983 1.00 93.69 80 LEU A CA 1
ATOM 616 C C . LEU A 1 80 ? -28.727 2.166 33.566 1.00 93.69 80 LEU A C 1
ATOM 618 O O . LEU A 1 80 ? -29.730 2.768 33.185 1.00 93.69 80 LEU A O 1
ATOM 622 N N . LEU A 1 81 ? -27.516 2.730 33.592 1.00 92.25 81 LEU A N 1
ATOM 623 C CA . LEU A 1 81 ? -27.272 4.114 33.182 1.00 92.25 81 LEU A CA 1
ATOM 624 C C . LEU A 1 81 ? -27.599 4.338 31.699 1.00 92.25 81 LEU A C 1
ATOM 626 O O . LEU A 1 81 ? -28.238 5.328 31.352 1.00 92.25 81 LEU A O 1
ATOM 630 N N . THR A 1 82 ? -27.209 3.411 30.824 1.00 92.06 82 THR A N 1
ATOM 631 C CA . THR A 1 82 ? -27.503 3.512 29.385 1.00 92.06 82 THR A CA 1
ATOM 632 C C . THR A 1 82 ? -28.987 3.309 29.075 1.00 92.06 82 THR A C 1
ATOM 634 O O . THR A 1 82 ? -29.512 4.029 28.231 1.00 92.06 82 THR A O 1
ATOM 637 N N . ILE A 1 83 ? -29.702 2.431 29.793 1.00 93.81 83 ILE A N 1
ATOM 638 C CA . ILE A 1 83 ? -31.170 2.317 29.690 1.00 93.81 83 ILE A CA 1
ATOM 639 C C . ILE A 1 83 ? -31.841 3.633 30.094 1.00 93.81 83 ILE A C 1
ATOM 641 O O . ILE A 1 83 ? -32.681 4.137 29.353 1.00 93.81 83 ILE A O 1
ATOM 645 N N . ALA A 1 84 ? -31.450 4.217 31.231 1.00 90.62 84 ALA A N 1
ATOM 646 C CA . ALA A 1 84 ? -31.985 5.504 31.672 1.00 90.62 84 ALA A CA 1
ATOM 647 C C . ALA A 1 84 ? -31.721 6.612 30.636 1.00 90.62 84 ALA A C 1
ATOM 649 O O . ALA A 1 84 ? -32.613 7.405 30.341 1.00 90.62 84 ALA A O 1
ATOM 650 N N . SER A 1 85 ? -30.531 6.617 30.025 1.00 91.12 85 SER A N 1
ATOM 651 C CA . SER A 1 85 ? -30.179 7.542 28.944 1.00 91.12 85 SER A CA 1
ATOM 652 C C . SER A 1 85 ? -31.051 7.359 27.699 1.00 91.12 85 SER A C 1
ATOM 654 O O . SER A 1 85 ? -31.513 8.347 27.139 1.00 91.12 85 SER A O 1
ATOM 656 N N . LEU A 1 86 ? -31.306 6.117 27.269 1.00 92.00 86 LEU A N 1
ATOM 657 C CA . LEU A 1 86 ? -32.170 5.828 26.117 1.00 92.00 86 LEU A CA 1
ATOM 658 C C . LEU A 1 86 ? -33.623 6.237 26.378 1.00 92.00 86 LEU A C 1
ATOM 660 O O . LEU A 1 86 ? -34.268 6.788 25.490 1.00 92.00 86 LEU A O 1
ATOM 664 N N . ILE A 1 87 ? -34.122 6.006 27.596 1.00 90.88 87 ILE A N 1
ATOM 665 C CA . ILE A 1 87 ? -35.452 6.461 28.019 1.00 90.88 87 ILE A CA 1
ATOM 666 C C . ILE A 1 87 ? -35.518 7.991 27.953 1.00 90.88 87 ILE A C 1
ATOM 668 O O . ILE A 1 87 ? -36.430 8.535 27.335 1.00 90.88 87 ILE A O 1
ATOM 672 N N . ALA A 1 88 ? -34.530 8.691 28.520 1.00 87.62 88 ALA A N 1
ATOM 673 C CA . ALA A 1 88 ? -34.473 10.151 28.486 1.00 87.62 88 ALA A CA 1
ATOM 674 C C . ALA A 1 88 ? -34.416 10.702 27.048 1.00 87.62 88 ALA A C 1
ATOM 676 O O . ALA A 1 88 ? -35.151 11.636 26.731 1.00 87.62 88 ALA A O 1
ATOM 677 N N . LEU A 1 89 ? -33.617 10.091 26.161 1.00 87.44 89 LEU A N 1
ATOM 678 C CA . LEU A 1 89 ? -33.576 10.432 24.732 1.00 87.44 89 LEU A CA 1
ATOM 679 C C . LEU A 1 89 ? -34.918 10.199 24.028 1.00 87.44 89 LEU A C 1
ATOM 681 O O . LEU A 1 89 ? -35.266 10.965 23.136 1.00 87.44 89 LEU A O 1
ATOM 685 N N . GLY A 1 90 ? -35.665 9.162 24.413 1.00 86.31 90 GLY A N 1
ATOM 686 C CA . GLY A 1 90 ? -36.974 8.858 23.834 1.00 86.31 90 GLY A CA 1
ATOM 687 C C . GLY A 1 90 ? -38.063 9.863 24.218 1.00 86.31 90 GLY A C 1
ATOM 688 O O . GLY A 1 90 ? -38.905 10.186 23.384 1.00 86.31 90 GLY A O 1
ATOM 689 N N . PHE A 1 91 ? -38.044 10.370 25.457 1.00 86.62 91 PHE A N 1
ATOM 690 C CA . PHE A 1 91 ? -39.064 11.300 25.958 1.00 86.62 91 PHE A CA 1
ATOM 691 C C . PHE A 1 91 ? -38.728 12.778 25.718 1.00 86.62 91 PHE A C 1
ATOM 693 O O . PHE A 1 91 ? -39.629 13.549 25.399 1.00 86.62 91 PHE A O 1
ATOM 700 N N . LEU A 1 92 ? -37.459 13.178 25.859 1.00 86.25 92 LEU A N 1
ATOM 701 C CA . LEU A 1 92 ? -37.013 14.576 25.772 1.00 86.25 92 LEU A CA 1
ATOM 702 C C . LEU A 1 92 ? -35.785 14.703 24.847 1.00 86.25 92 LEU A C 1
ATOM 704 O O . LEU A 1 92 ? -34.691 15.053 25.293 1.00 86.25 92 LEU A O 1
ATOM 708 N N . PRO A 1 93 ? -35.927 14.423 23.539 1.00 81.12 93 PRO A N 1
ATOM 709 C CA . PRO A 1 93 ? -34.794 14.205 22.636 1.00 81.12 93 PRO A CA 1
ATOM 710 C C . PRO A 1 93 ? -33.874 15.420 22.445 1.00 81.12 93 PRO A C 1
ATOM 712 O O . PRO A 1 93 ? -32.705 15.248 22.109 1.00 81.12 93 PRO A O 1
ATOM 715 N N . GLN A 1 94 ? -34.359 16.654 22.624 1.00 84.06 94 GLN A N 1
ATOM 716 C CA . GLN A 1 94 ? -33.518 17.857 22.514 1.00 84.06 94 GLN A CA 1
ATOM 717 C C . GLN A 1 94 ? -32.808 18.195 23.830 1.00 84.06 94 GLN A C 1
ATOM 719 O O . GLN A 1 94 ? -31.605 18.446 23.835 1.00 84.06 94 GLN A O 1
ATOM 724 N N . GLU A 1 95 ? -33.532 18.159 24.945 1.00 86.31 95 GLU A N 1
ATOM 725 C CA . GLU A 1 95 ? -33.024 18.539 26.268 1.00 86.31 95 GLU A CA 1
ATOM 726 C C . GLU A 1 95 ? -32.094 17.467 26.847 1.00 86.31 95 GLU A C 1
ATOM 728 O O . GLU A 1 95 ? -31.080 17.787 27.465 1.00 86.31 95 GLU A O 1
ATOM 733 N N . ALA A 1 96 ? -32.391 16.187 26.596 1.00 85.19 96 ALA A N 1
ATOM 734 C CA . ALA A 1 96 ? -31.606 15.057 27.083 1.00 85.19 96 ALA A CA 1
ATOM 735 C C . ALA A 1 96 ? -30.333 14.791 26.263 1.00 85.19 96 ALA A C 1
ATOM 737 O O . ALA A 1 96 ? -29.464 14.049 26.728 1.00 85.19 96 ALA A O 1
ATOM 738 N N . LEU A 1 97 ? -30.200 15.371 25.063 1.00 87.62 97 LEU A N 1
ATOM 739 C CA . LEU A 1 97 ? -29.083 15.116 24.148 1.00 87.62 97 LEU A CA 1
ATOM 740 C C . LEU A 1 97 ? -27.697 15.363 24.782 1.00 87.62 97 LEU A C 1
ATOM 742 O O . LEU A 1 97 ? -26.896 14.427 24.803 1.00 87.62 97 LEU A O 1
ATOM 746 N N . PRO A 1 98 ? -27.377 16.552 25.340 1.00 88.25 98 PRO A N 1
ATOM 747 C CA . PRO A 1 98 ? -26.056 16.799 25.926 1.00 88.25 98 PRO A CA 1
ATOM 748 C C . PRO A 1 98 ? -25.756 15.877 27.116 1.00 88.25 98 PRO A C 1
ATOM 750 O O . PRO A 1 98 ? -24.643 15.363 27.233 1.00 88.25 98 PRO A O 1
ATOM 753 N N . TYR A 1 99 ? -26.750 15.608 27.968 1.00 89.50 99 TYR A N 1
ATOM 754 C CA . TYR A 1 99 ? -26.597 14.702 29.110 1.00 89.50 99 TYR A CA 1
ATOM 755 C C . TYR A 1 99 ? -26.342 13.261 28.660 1.00 89.50 99 TYR A C 1
ATOM 757 O O . TYR A 1 99 ? -25.490 12.578 29.225 1.00 89.50 99 TYR A O 1
ATOM 765 N N . SER A 1 100 ? -27.028 12.822 27.605 1.00 90.06 100 SER A N 1
ATOM 766 C CA . SER A 1 100 ? -26.887 11.477 27.048 1.00 90.06 100 SER A CA 1
ATOM 767 C C . SER A 1 100 ? -25.548 11.281 26.343 1.00 90.06 100 SER A C 1
ATOM 769 O O . SER A 1 100 ? -24.930 10.226 26.496 1.00 90.06 100 SER A O 1
ATOM 771 N N . ILE A 1 101 ? -25.038 12.309 25.653 1.00 89.75 101 ILE A N 1
ATOM 772 C CA . ILE A 1 101 ? -23.677 12.313 25.097 1.00 89.75 101 ILE A CA 1
ATOM 773 C C . ILE A 1 101 ? -22.647 12.132 26.219 1.00 89.75 101 ILE A C 1
ATOM 775 O O . ILE A 1 101 ? -21.813 11.227 26.144 1.00 89.75 101 ILE A O 1
ATOM 779 N N . ILE A 1 102 ? -22.724 12.947 27.280 1.00 90.75 102 ILE A N 1
ATOM 780 C CA . ILE A 1 102 ? -21.788 12.885 28.415 1.00 90.75 102 ILE A CA 1
ATOM 781 C C . ILE A 1 102 ? -21.856 11.515 29.097 1.00 90.75 102 ILE A C 1
ATOM 783 O O . ILE A 1 102 ? -20.823 10.888 29.339 1.00 90.75 102 ILE A O 1
ATOM 787 N N . LEU A 1 103 ? -23.064 11.024 29.377 1.00 91.44 103 LEU A N 1
ATOM 788 C CA . LEU A 1 103 ? -23.264 9.746 30.051 1.00 91.44 103 LEU A CA 1
ATOM 789 C C . LEU A 1 103 ? -22.742 8.574 29.212 1.00 91.44 103 LEU A C 1
ATOM 791 O O . LEU A 1 103 ? -22.046 7.706 29.742 1.00 91.44 103 LEU A O 1
ATOM 795 N N . THR A 1 104 ? -23.013 8.574 27.905 1.00 92.38 104 THR A N 1
ATOM 796 C CA . THR A 1 104 ? -22.526 7.535 26.986 1.00 92.38 104 THR A CA 1
ATOM 797 C C . THR A 1 104 ? -21.001 7.565 26.876 1.00 92.38 104 THR A C 1
ATOM 799 O O . THR A 1 104 ? -20.361 6.513 26.929 1.00 92.38 104 THR A O 1
ATOM 802 N N . LEU A 1 105 ? -20.391 8.756 26.820 1.00 91.69 105 LEU A N 1
ATOM 803 C CA . LEU A 1 105 ? -18.936 8.922 26.832 1.00 91.69 105 LEU A CA 1
ATOM 804 C C . LEU A 1 105 ? -18.313 8.334 28.109 1.00 91.69 105 LEU A C 1
ATOM 806 O O . LEU A 1 105 ? -17.383 7.530 28.023 1.00 91.69 105 LEU A O 1
ATOM 810 N N . ILE A 1 106 ? -18.852 8.678 29.284 1.00 92.81 106 ILE A N 1
ATOM 811 C CA . ILE A 1 106 ? -18.381 8.157 30.578 1.00 92.81 106 ILE A CA 1
ATOM 812 C C . ILE A 1 106 ? -18.512 6.632 30.617 1.00 92.81 106 ILE A C 1
ATOM 814 O O . ILE A 1 106 ? -17.550 5.941 30.953 1.00 92.81 106 ILE A O 1
ATOM 818 N N . CYS A 1 107 ? -19.668 6.094 30.224 1.00 93.38 107 CYS A N 1
ATOM 819 C CA . CYS A 1 107 ? -19.921 4.655 30.193 1.00 93.38 107 CYS A CA 1
ATOM 820 C C . CYS A 1 107 ? -18.926 3.913 29.286 1.00 93.38 107 CYS A C 1
ATOM 822 O O . CYS A 1 107 ? -18.340 2.908 29.699 1.00 93.38 107 CYS A O 1
ATOM 824 N N . ASN A 1 108 ? -18.669 4.435 28.083 1.00 92.38 108 ASN A N 1
ATOM 825 C CA . ASN A 1 108 ? -17.684 3.865 27.166 1.00 92.38 108 ASN A CA 1
ATOM 826 C C . ASN A 1 108 ? -16.258 3.927 27.723 1.00 92.38 108 ASN A C 1
ATOM 828 O O . ASN A 1 108 ? -15.516 2.952 27.592 1.00 92.38 108 ASN A O 1
ATOM 832 N N . ILE A 1 109 ? -15.865 5.038 28.357 1.00 89.12 109 ILE A N 1
ATOM 833 C CA . ILE A 1 109 ? -14.547 5.179 28.994 1.00 89.12 109 ILE A CA 1
ATOM 834 C C . ILE A 1 109 ? -14.394 4.161 30.129 1.00 89.12 109 ILE A C 1
ATOM 836 O O . ILE A 1 109 ? -13.361 3.497 30.203 1.00 89.12 109 ILE A O 1
ATOM 840 N N . VAL A 1 110 ? -15.416 3.982 30.972 1.00 90.75 110 VAL A N 1
ATOM 841 C CA . VAL A 1 110 ? -15.403 3.006 32.074 1.00 90.75 110 VAL A CA 1
ATOM 842 C C . VAL A 1 110 ? -15.235 1.581 31.547 1.00 90.75 110 VAL A C 1
ATOM 844 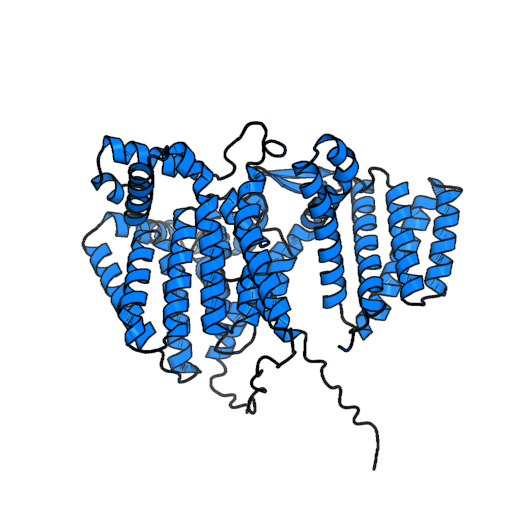O O . VAL A 1 110 ? -14.322 0.883 31.995 1.00 90.75 110 VAL A O 1
ATOM 847 N N . ILE A 1 111 ? -16.047 1.166 30.564 1.00 89.06 111 ILE A N 1
ATOM 848 C CA . ILE A 1 111 ? -15.917 -0.159 29.933 1.00 89.06 111 ILE A CA 1
ATOM 849 C C . ILE A 1 111 ? -14.512 -0.313 29.336 1.00 89.06 111 ILE A C 1
ATOM 851 O O . ILE A 1 111 ? -13.808 -1.283 29.621 1.00 89.06 111 ILE A O 1
ATOM 855 N N . THR A 1 112 ? -14.069 0.670 28.550 1.00 85.44 112 THR A N 1
ATOM 856 C CA . THR A 1 112 ? -12.779 0.602 27.857 1.00 85.44 112 THR A CA 1
ATOM 857 C C . THR A 1 112 ? -11.623 0.498 28.849 1.00 85.44 112 THR A C 1
ATOM 859 O O . THR A 1 112 ? -10.782 -0.380 28.693 1.00 85.44 112 THR A O 1
ATOM 862 N N . LEU A 1 113 ? -11.580 1.321 29.902 1.00 85.38 113 LEU A N 1
ATOM 863 C CA . LEU A 1 113 ? -10.508 1.300 30.905 1.00 85.38 113 LEU A CA 1
ATOM 864 C C . LEU A 1 113 ? -10.491 0.008 31.728 1.00 85.38 113 LEU A C 1
ATOM 866 O O . LEU A 1 113 ? -9.409 -0.531 31.990 1.00 85.38 113 LEU A O 1
ATOM 870 N N . LYS A 1 114 ? -11.668 -0.497 32.121 1.00 86.00 114 LYS A N 1
ATOM 871 C CA . LYS A 1 114 ? -11.797 -1.728 32.912 1.00 86.00 114 LYS A CA 1
ATOM 872 C C . LYS A 1 114 ? -11.225 -2.924 32.153 1.00 86.00 114 LYS A C 1
ATOM 874 O O . LYS A 1 114 ? -10.377 -3.644 32.679 1.00 86.00 114 LYS A O 1
ATOM 879 N N . TYR A 1 115 ? -11.626 -3.090 30.896 1.00 81.50 115 TYR A N 1
ATOM 880 C CA . TYR A 1 115 ? -11.217 -4.234 30.081 1.00 81.50 115 TYR A CA 1
ATOM 881 C C . TYR A 1 115 ? -9.881 -4.032 29.360 1.00 81.50 115 TYR A C 1
ATOM 883 O O . TYR A 1 115 ? -9.205 -5.011 29.038 1.00 81.50 115 TYR A O 1
ATOM 891 N N . TYR A 1 116 ? -9.428 -2.786 29.191 1.00 76.62 116 TYR A N 1
ATOM 892 C CA . TYR A 1 116 ? -8.086 -2.481 28.692 1.00 76.62 116 TYR A CA 1
ATOM 893 C C . TYR A 1 116 ? -7.003 -3.123 29.562 1.00 76.62 116 TYR A C 1
ATOM 895 O O . TYR A 1 116 ? -6.068 -3.721 29.029 1.00 76.62 116 TYR A O 1
ATOM 903 N N . ARG A 1 117 ? -7.139 -3.052 30.894 1.00 72.06 117 ARG A N 1
ATOM 904 C CA . ARG A 1 117 ? -6.163 -3.657 31.816 1.00 72.06 117 ARG A CA 1
ATOM 905 C C . ARG A 1 117 ? -6.105 -5.182 31.700 1.00 72.06 117 ARG A C 1
ATOM 907 O O . ARG A 1 117 ? -5.046 -5.753 31.934 1.00 72.06 117 ARG A O 1
ATOM 914 N N . ALA A 1 118 ? -7.211 -5.823 31.322 1.00 69.88 118 ALA A N 1
ATOM 915 C CA . ALA A 1 118 ? -7.315 -7.276 31.235 1.00 69.88 118 ALA A CA 1
ATOM 916 C C . ALA A 1 118 ? -6.873 -7.838 29.870 1.00 69.88 118 ALA A C 1
ATOM 918 O O . ALA A 1 118 ? -6.174 -8.847 29.820 1.00 69.88 118 ALA A O 1
ATOM 919 N N . MET A 1 119 ? -7.261 -7.194 28.762 1.00 68.12 119 MET A N 1
ATOM 920 C CA . MET A 1 119 ? -7.081 -7.741 27.404 1.00 68.12 119 MET A CA 1
ATOM 921 C C . MET A 1 119 ? -6.163 -6.909 26.498 1.00 68.12 119 MET A C 1
ATOM 923 O O . MET A 1 119 ? -5.769 -7.368 25.421 1.00 68.12 119 MET A O 1
ATOM 927 N N . GLY A 1 120 ? -5.789 -5.700 26.923 1.00 72.56 120 GLY A N 1
ATOM 928 C CA . GLY A 1 120 ? -5.064 -4.735 26.101 1.00 72.56 120 GLY A CA 1
ATOM 929 C C . GLY A 1 120 ? -5.920 -4.116 24.987 1.00 72.56 120 GLY A C 1
ATOM 930 O O . GLY A 1 120 ? -7.023 -4.557 24.680 1.00 72.56 120 GLY A O 1
ATOM 931 N N . PHE A 1 121 ? -5.396 -3.067 24.348 1.00 71.69 121 PHE A N 1
ATOM 932 C CA . PHE A 1 121 ? -6.151 -2.261 23.372 1.00 71.69 121 PHE A CA 1
ATOM 933 C C . PHE A 1 121 ? -6.204 -2.863 21.958 1.00 71.69 121 PHE A C 1
ATOM 935 O O . PHE A 1 121 ? -7.036 -2.492 21.138 1.00 71.69 121 PHE A O 1
ATOM 942 N N . LYS A 1 122 ? -5.298 -3.795 21.644 1.00 70.44 122 LYS A N 1
ATOM 943 C CA . LYS A 1 122 ? -5.005 -4.175 20.252 1.00 70.44 122 LYS A CA 1
ATOM 944 C C . LYS A 1 122 ? -6.165 -4.892 19.560 1.00 70.44 122 LYS A C 1
ATOM 946 O O . LYS A 1 122 ? -6.559 -4.506 18.464 1.00 70.44 122 LYS A O 1
ATOM 951 N N . LYS A 1 123 ? -6.688 -5.949 20.188 1.00 71.81 123 LYS A N 1
ATOM 952 C CA . LYS A 1 123 ? -7.723 -6.810 19.596 1.00 71.81 123 LYS A CA 1
ATOM 953 C C . LYS A 1 123 ? -9.072 -6.079 19.455 1.00 71.81 123 LYS A C 1
ATOM 955 O O . LYS A 1 123 ? -9.628 -6.129 18.361 1.00 71.81 123 LYS A O 1
ATOM 960 N N . PRO A 1 124 ? -9.559 -5.328 20.466 1.00 79.50 124 PRO A N 1
ATOM 961 C CA . PRO A 1 124 ? -10.794 -4.554 20.334 1.00 79.50 124 PRO A CA 1
ATOM 962 C C . PRO A 1 124 ? -10.752 -3.493 19.230 1.00 79.50 124 PRO A C 1
ATOM 964 O O . PRO A 1 124 ? -11.691 -3.405 18.446 1.00 79.50 124 PRO A O 1
ATOM 967 N N . VAL A 1 125 ? -9.655 -2.731 19.115 1.00 76.56 125 VAL A N 1
ATOM 968 C CA . VAL A 1 125 ? -9.498 -1.714 18.056 1.00 76.56 125 VAL A CA 1
ATOM 969 C C . VAL A 1 125 ? -9.476 -2.345 16.673 1.00 76.56 125 VAL A C 1
ATOM 971 O O . VAL A 1 125 ? -10.125 -1.845 15.759 1.00 76.56 125 VAL A O 1
ATOM 974 N N . PHE A 1 126 ? -8.747 -3.452 16.514 1.00 73.25 126 PHE A N 1
ATOM 975 C CA . PHE A 1 126 ? -8.708 -4.176 15.248 1.00 73.25 126 PHE A CA 1
ATOM 976 C C . PHE A 1 126 ? -10.105 -4.665 14.836 1.00 73.25 126 PHE A C 1
ATOM 978 O O . PHE A 1 126 ? -10.522 -4.466 13.694 1.00 73.25 126 PHE A O 1
ATOM 985 N N . ASN A 1 127 ? -10.856 -5.245 15.775 1.00 77.69 127 ASN A N 1
ATOM 986 C CA . ASN A 1 127 ? -12.226 -5.690 15.534 1.00 77.69 127 ASN A CA 1
ATOM 987 C C . ASN A 1 127 ? -13.159 -4.507 15.211 1.00 77.69 127 ASN A C 1
ATOM 989 O O . ASN A 1 127 ? -13.937 -4.603 14.266 1.00 77.69 127 ASN A O 1
ATOM 993 N N . ALA A 1 128 ? -13.048 -3.378 15.921 1.00 81.75 128 ALA A N 1
ATOM 994 C CA . ALA A 1 128 ? -13.831 -2.169 15.643 1.00 81.75 128 ALA A CA 1
ATOM 995 C C . ALA A 1 128 ? -13.549 -1.617 14.236 1.00 81.75 128 ALA A C 1
ATOM 997 O O . ALA A 1 128 ? -14.479 -1.365 13.473 1.00 81.75 128 ALA A O 1
ATOM 998 N N . GLY A 1 129 ? -12.271 -1.518 13.853 1.00 76.88 129 GLY A N 1
ATOM 999 C CA . GLY A 1 129 ? -11.873 -1.127 12.500 1.00 76.88 129 GLY A CA 1
ATOM 1000 C C . GLY A 1 129 ? -12.386 -2.097 11.433 1.00 76.88 129 GLY A C 1
ATOM 1001 O O . GLY A 1 129 ? -12.837 -1.663 10.378 1.00 76.88 129 GLY A O 1
ATOM 1002 N N . THR A 1 130 ? -12.399 -3.401 11.726 1.00 76.19 130 THR A N 1
ATOM 1003 C CA . THR A 1 130 ? -12.959 -4.423 10.825 1.00 76.19 130 THR A CA 1
ATOM 1004 C C . THR A 1 130 ? -14.467 -4.242 10.637 1.00 76.19 130 THR A C 1
ATOM 1006 O O . THR A 1 130 ? -14.953 -4.355 9.513 1.00 76.19 130 THR A O 1
ATOM 1009 N N . ILE A 1 131 ? -15.211 -3.927 11.702 1.00 83.25 131 ILE A N 1
ATOM 1010 C CA . ILE A 1 131 ? -16.654 -3.652 11.623 1.00 83.25 131 ILE A CA 1
ATOM 1011 C C . ILE A 1 131 ? -16.913 -2.407 10.764 1.00 83.25 131 ILE A C 1
ATOM 1013 O O . ILE A 1 131 ? -17.705 -2.486 9.828 1.00 83.25 131 ILE A O 1
ATOM 1017 N N . ILE A 1 132 ? -16.211 -1.297 11.018 1.00 84.00 132 ILE A N 1
ATOM 1018 C CA . ILE A 1 132 ? -16.353 -0.052 10.238 1.00 84.00 132 ILE A CA 1
ATOM 1019 C C . ILE A 1 132 ? -16.038 -0.299 8.756 1.00 84.00 132 ILE A C 1
ATOM 1021 O O . ILE A 1 132 ? -16.833 0.059 7.889 1.00 84.00 132 ILE A O 1
ATOM 1025 N N . ALA A 1 133 ? -14.930 -0.985 8.462 1.00 78.88 133 ALA A N 1
ATOM 1026 C CA . ALA A 1 133 ? -14.561 -1.341 7.094 1.00 78.88 133 ALA A CA 1
ATOM 1027 C C . ALA A 1 133 ? -15.610 -2.248 6.426 1.00 78.88 133 ALA A C 1
ATOM 1029 O O . ALA A 1 133 ? -15.890 -2.098 5.241 1.00 78.88 133 ALA A O 1
ATOM 1030 N N . THR A 1 134 ? -16.233 -3.164 7.176 1.00 81.19 134 THR A N 1
ATOM 1031 C CA . THR A 1 134 ? -17.294 -4.045 6.654 1.00 81.19 134 THR A CA 1
ATOM 1032 C C . THR A 1 134 ? -18.572 -3.264 6.336 1.00 81.19 134 THR A C 1
ATOM 1034 O O . THR A 1 134 ? -19.197 -3.510 5.302 1.00 81.19 134 THR A O 1
ATOM 1037 N N . LEU A 1 135 ? -18.956 -2.304 7.183 1.00 85.06 135 LEU A N 1
ATOM 1038 C CA . LEU A 1 135 ? -20.100 -1.419 6.935 1.00 85.06 135 LEU A CA 1
ATOM 1039 C C . LEU A 1 135 ? -19.873 -0.560 5.685 1.00 85.06 135 LEU A C 1
ATOM 1041 O O . LEU A 1 135 ? -20.734 -0.514 4.806 1.00 85.06 135 LEU A O 1
ATOM 1045 N N . SER A 1 136 ? -18.690 0.043 5.563 1.00 84.69 136 SER A N 1
ATOM 1046 C CA . SER A 1 136 ? -18.313 0.809 4.376 1.00 84.69 136 SER A CA 1
ATOM 1047 C C . SER A 1 136 ? -18.280 -0.062 3.120 1.00 84.69 136 SER A C 1
ATOM 1049 O O . SER A 1 136 ? -18.889 0.282 2.108 1.00 84.69 136 SER A O 1
ATOM 1051 N N . LEU A 1 137 ? -17.672 -1.252 3.191 1.00 81.88 137 LEU A N 1
ATOM 1052 C CA . LEU A 1 137 ? -17.671 -2.214 2.088 1.00 81.88 137 LEU A CA 1
ATOM 1053 C C . LEU A 1 137 ? -19.096 -2.583 1.657 1.00 81.88 137 LEU A C 1
ATOM 1055 O O . LEU A 1 137 ? -19.361 -2.674 0.463 1.00 81.88 137 LEU A O 1
ATOM 1059 N N . THR A 1 138 ? -20.016 -2.759 2.607 1.00 83.62 138 THR A N 1
ATOM 1060 C CA . THR A 1 138 ? -21.429 -3.041 2.310 1.00 83.62 138 THR A CA 1
ATOM 1061 C C . THR A 1 138 ? -22.053 -1.912 1.492 1.00 83.62 138 THR A C 1
ATOM 1063 O O . THR A 1 138 ? -22.696 -2.181 0.477 1.00 83.62 138 THR A O 1
ATOM 1066 N N . TYR A 1 139 ? -21.808 -0.653 1.871 1.00 86.69 139 TYR A N 1
ATOM 1067 C CA . TYR A 1 139 ? -22.228 0.504 1.077 1.00 86.69 139 TYR A CA 1
ATOM 1068 C C . TYR A 1 139 ? -21.632 0.477 -0.337 1.00 86.69 139 TYR A C 1
ATOM 1070 O O . TYR A 1 139 ? -22.379 0.591 -1.307 1.00 86.69 139 TYR A O 1
ATOM 1078 N N . TRP A 1 140 ? -20.320 0.262 -0.475 1.00 82.56 140 TRP A N 1
ATOM 1079 C CA . TRP A 1 140 ? -19.658 0.236 -1.784 1.00 82.56 140 TRP A CA 1
ATOM 1080 C C . TRP A 1 140 ? -20.159 -0.899 -2.683 1.00 82.56 140 TRP A C 1
ATOM 1082 O O . TRP A 1 140 ? -20.385 -0.687 -3.873 1.00 82.56 140 TRP A O 1
ATOM 1092 N N . LEU A 1 141 ? -20.388 -2.091 -2.128 1.00 83.31 141 LEU A N 1
ATOM 1093 C CA . LEU A 1 141 ? -20.950 -3.221 -2.870 1.00 83.31 141 LEU A CA 1
ATOM 1094 C C . LEU A 1 141 ? -22.378 -2.930 -3.343 1.00 83.31 141 LEU A C 1
ATOM 1096 O O . LEU A 1 141 ? -22.719 -3.231 -4.486 1.00 83.31 141 LEU A O 1
ATOM 1100 N N . ILE A 1 142 ? -23.203 -2.308 -2.501 1.00 86.19 142 ILE A N 1
ATOM 1101 C CA . ILE A 1 142 ? -24.571 -1.937 -2.878 1.00 86.19 142 ILE A CA 1
ATOM 1102 C C . ILE A 1 142 ? -24.567 -0.802 -3.901 1.00 86.19 142 ILE A C 1
ATOM 1104 O O . ILE A 1 142 ? -25.358 -0.849 -4.834 1.00 86.19 142 ILE A O 1
ATOM 1108 N N . LEU A 1 143 ? -23.652 0.165 -3.803 1.00 85.50 143 LEU A N 1
ATOM 1109 C CA . LEU A 1 143 ? -23.466 1.193 -4.830 1.00 85.50 143 LEU A CA 1
ATOM 1110 C C . LEU A 1 143 ? -23.130 0.574 -6.194 1.00 85.50 143 LEU A C 1
ATOM 1112 O O . LEU A 1 143 ? -23.680 1.002 -7.208 1.00 85.50 143 LEU A O 1
ATOM 1116 N N . ILE A 1 144 ? -22.281 -0.459 -6.211 1.00 84.00 144 ILE A N 1
ATOM 1117 C CA . ILE A 1 144 ? -21.921 -1.191 -7.431 1.00 84.00 144 ILE A CA 1
ATOM 1118 C C . ILE A 1 144 ? -23.145 -1.883 -8.042 1.00 84.00 144 ILE A C 1
ATOM 1120 O O . ILE A 1 144 ? -23.375 -1.741 -9.242 1.00 84.00 144 ILE A O 1
ATOM 1124 N N . VAL A 1 145 ? -23.912 -2.618 -7.229 1.00 85.38 145 VAL A N 1
ATOM 1125 C CA . VAL A 1 145 ? -25.023 -3.472 -7.686 1.00 85.38 145 VAL A CA 1
ATOM 1126 C C . VAL A 1 145 ? -26.301 -2.676 -7.966 1.00 85.38 145 VAL A C 1
ATOM 1128 O O . VAL A 1 145 ? -27.006 -2.956 -8.933 1.00 85.38 145 VAL A O 1
ATOM 1131 N N . HIS A 1 146 ? -26.629 -1.705 -7.115 1.00 85.19 146 HIS A N 1
ATOM 1132 C CA . HIS A 1 146 ? -27.889 -0.975 -7.153 1.00 85.19 146 HIS A CA 1
ATOM 1133 C C . HIS A 1 146 ? -27.753 0.443 -6.566 1.00 85.19 146 HIS A C 1
ATOM 1135 O O . HIS A 1 146 ? -28.077 0.715 -5.406 1.00 85.19 146 HIS A O 1
ATOM 1141 N N . SER A 1 147 ? -27.313 1.371 -7.419 1.00 81.88 147 SER A N 1
ATOM 1142 C CA . SER A 1 147 ? -27.060 2.774 -7.065 1.00 81.88 147 SER A CA 1
ATOM 1143 C C . SER A 1 147 ? -28.214 3.480 -6.315 1.00 81.88 147 SER A C 1
ATOM 1145 O O . SER A 1 147 ? -27.918 4.142 -5.321 1.00 81.88 147 SER A O 1
ATOM 1147 N N . PRO A 1 148 ? -29.514 3.309 -6.645 1.00 85.38 148 PRO A N 1
ATOM 1148 C CA . PRO A 1 148 ? -30.588 4.011 -5.929 1.00 85.38 148 PRO A CA 1
ATOM 1149 C C . PRO A 1 148 ? -30.662 3.719 -4.419 1.00 85.38 148 PRO A C 1
ATOM 1151 O O . PRO A 1 148 ? -30.840 4.640 -3.623 1.00 85.38 148 PRO A O 1
ATOM 1154 N N . ILE A 1 149 ? -30.470 2.457 -4.007 1.00 84.56 149 ILE A N 1
ATOM 1155 C CA . ILE A 1 149 ? -30.498 2.058 -2.585 1.00 84.56 149 ILE A CA 1
ATOM 1156 C C . ILE A 1 149 ? -29.274 2.604 -1.843 1.00 84.56 149 ILE A C 1
ATOM 1158 O O . ILE A 1 149 ? -29.355 2.921 -0.655 1.00 84.56 149 ILE A O 1
ATOM 1162 N N . SER A 1 150 ? -28.144 2.756 -2.536 1.00 82.75 150 SER A N 1
ATOM 1163 C CA . SER A 1 150 ? -26.899 3.215 -1.915 1.00 82.75 150 SER A CA 1
ATOM 1164 C C . SER A 1 150 ? -27.022 4.603 -1.281 1.00 82.75 150 SER A C 1
ATOM 1166 O O . SER A 1 150 ? -26.370 4.860 -0.274 1.00 82.75 150 SER A O 1
ATOM 1168 N N . THR A 1 151 ? -27.919 5.463 -1.778 1.00 83.44 151 THR A N 1
ATOM 1169 C CA . THR A 1 151 ? -28.188 6.787 -1.199 1.00 83.44 151 THR A CA 1
ATOM 1170 C C . THR A 1 151 ? -28.595 6.699 0.273 1.00 83.44 151 THR A C 1
ATOM 1172 O O . THR A 1 151 ? -28.111 7.485 1.086 1.00 83.44 151 THR A O 1
ATOM 1175 N N . TYR A 1 152 ? -29.412 5.706 0.639 1.00 85.50 152 TYR A N 1
ATOM 1176 C CA . TYR A 1 152 ? -29.836 5.467 2.025 1.00 85.50 152 TYR A CA 1
ATOM 1177 C C . TYR A 1 152 ? -28.716 4.889 2.900 1.00 85.50 152 TYR A C 1
ATOM 1179 O O . TYR A 1 152 ? -28.742 5.030 4.118 1.00 85.50 152 TYR A O 1
ATOM 1187 N N . LEU A 1 153 ? -27.721 4.249 2.283 1.00 86.62 153 LEU A N 1
ATOM 1188 C CA . LEU A 1 153 ? -26.590 3.613 2.962 1.00 86.62 153 LEU A CA 1
ATOM 1189 C C . LEU A 1 153 ? -25.317 4.462 2.944 1.00 86.62 153 LEU A C 1
ATOM 1191 O O . LEU A 1 153 ? -24.310 4.059 3.524 1.00 86.62 153 LEU A O 1
ATOM 1195 N N . LYS A 1 154 ? -25.360 5.647 2.324 1.00 86.00 154 LYS A N 1
ATOM 1196 C CA . LYS A 1 154 ? -24.261 6.616 2.289 1.00 86.00 154 LYS A CA 1
ATOM 1197 C C . LYS A 1 154 ? -23.640 6.889 3.670 1.00 86.00 154 LYS A C 1
ATOM 1199 O O . LYS A 1 154 ? -22.409 6.919 3.723 1.00 86.00 154 LYS A O 1
ATOM 1204 N N . PRO A 1 155 ? -24.412 7.001 4.775 1.00 86.69 155 PRO A N 1
ATOM 1205 C CA . PRO A 1 155 ? -23.871 7.030 6.135 1.00 86.69 155 PRO A CA 1
ATOM 1206 C C . PRO A 1 155 ? -22.775 5.998 6.420 1.00 86.69 155 PRO A C 1
ATOM 1208 O O . PRO A 1 155 ? -21.736 6.338 6.981 1.00 86.69 155 PRO A O 1
ATOM 1211 N N . LEU A 1 156 ? -22.959 4.746 5.985 1.00 86.44 156 LEU A N 1
ATOM 1212 C CA . LEU A 1 156 ? -22.027 3.648 6.261 1.00 86.44 156 LEU A CA 1
ATOM 1213 C C . LEU A 1 156 ? -20.664 3.860 5.590 1.00 86.44 156 LEU A C 1
ATOM 1215 O O . LEU A 1 156 ? -19.634 3.571 6.195 1.00 86.44 156 LEU A O 1
ATOM 1219 N N . GLY A 1 157 ? -20.653 4.386 4.361 1.00 83.00 157 GLY A N 1
ATOM 1220 C CA . GLY A 1 157 ? -19.418 4.753 3.662 1.00 83.00 157 GLY A CA 1
ATOM 1221 C C . GLY A 1 157 ? -18.781 6.028 4.220 1.00 83.00 157 GLY A C 1
ATOM 1222 O O . GLY A 1 157 ? -17.557 6.118 4.327 1.00 83.00 157 GLY A O 1
ATOM 1223 N N . MET A 1 158 ? -19.601 7.006 4.621 1.00 84.06 158 MET A N 1
ATOM 1224 C CA . MET A 1 158 ? -19.115 8.253 5.219 1.00 84.06 158 MET A CA 1
ATOM 1225 C C . MET A 1 158 ? -18.458 8.036 6.580 1.00 84.06 158 MET A C 1
ATOM 1227 O O . MET A 1 158 ? -17.443 8.672 6.850 1.00 84.06 158 MET A O 1
ATOM 1231 N N . LEU A 1 159 ? -18.959 7.093 7.384 1.00 85.12 159 LEU A N 1
ATOM 1232 C CA . LEU A 1 159 ? -18.368 6.748 8.676 1.00 85.12 159 LEU A CA 1
ATOM 1233 C C . LEU A 1 159 ? -16.886 6.380 8.550 1.00 85.12 159 LEU A C 1
ATOM 1235 O O . LEU A 1 159 ? -16.064 6.867 9.325 1.00 85.12 159 LEU A O 1
ATOM 1239 N N . GLU A 1 160 ? -16.523 5.546 7.570 1.00 85.06 160 GLU A N 1
ATOM 1240 C CA . GLU A 1 160 ? -15.120 5.197 7.333 1.00 85.06 160 GLU A CA 1
ATOM 1241 C C . GLU A 1 160 ? -14.317 6.419 6.872 1.00 85.06 160 GLU A C 1
ATOM 1243 O O . GLU A 1 160 ? -13.241 6.674 7.413 1.00 85.06 160 GLU A O 1
ATOM 1248 N N . ALA A 1 161 ? -14.838 7.195 5.917 1.00 83.12 161 ALA A N 1
ATOM 1249 C CA . ALA A 1 161 ? -14.147 8.366 5.380 1.00 83.12 161 ALA A CA 1
ATOM 1250 C C . ALA A 1 161 ? -13.867 9.429 6.457 1.00 83.12 161 ALA A C 1
ATOM 1252 O O . ALA A 1 161 ? -12.749 9.941 6.541 1.00 83.12 161 ALA A O 1
ATOM 1253 N N . GLU A 1 162 ? -14.845 9.727 7.314 1.00 86.06 162 GLU A N 1
ATOM 1254 C CA . GLU A 1 162 ? -14.695 10.672 8.423 1.00 86.06 162 GLU A CA 1
ATOM 1255 C C . GLU A 1 162 ? -13.788 10.121 9.523 1.00 86.06 162 GLU A C 1
ATOM 1257 O O . GLU A 1 162 ? -12.915 10.844 10.006 1.00 86.06 162 GLU A O 1
ATOM 1262 N N . THR A 1 163 ? -13.908 8.831 9.860 1.00 85.06 163 THR A N 1
ATOM 1263 C CA . THR A 1 163 ? -12.993 8.170 10.804 1.00 85.06 163 THR A CA 1
ATOM 1264 C C . THR A 1 163 ? -11.551 8.266 10.309 1.00 85.06 163 THR A C 1
ATOM 1266 O O . THR A 1 163 ? -10.658 8.656 11.059 1.00 85.06 163 THR A O 1
ATOM 1269 N N . ILE A 1 164 ? -11.307 7.973 9.029 1.00 83.81 164 ILE A N 1
ATOM 1270 C CA . ILE A 1 164 ? -9.993 8.123 8.395 1.00 83.81 164 ILE A CA 1
ATOM 1271 C C . ILE A 1 164 ? -9.535 9.587 8.430 1.00 83.81 164 ILE A C 1
ATOM 1273 O O . ILE A 1 164 ? -8.382 9.857 8.774 1.00 83.81 164 ILE A O 1
ATOM 1277 N N . GLY A 1 165 ? -10.429 10.530 8.121 1.00 84.88 165 GLY A N 1
ATOM 1278 C CA . GLY A 1 165 ? -10.162 11.966 8.169 1.00 84.88 165 GLY A CA 1
ATOM 1279 C C . GLY A 1 165 ? -9.689 12.425 9.552 1.00 84.88 165 GLY A C 1
ATOM 1280 O O . GLY A 1 165 ? -8.627 13.043 9.663 1.00 84.88 165 GLY A O 1
ATOM 1281 N N . ILE A 1 166 ? -10.406 12.041 10.612 1.00 86.31 166 ILE A N 1
ATOM 1282 C CA . ILE A 1 166 ? -10.063 12.339 12.014 1.00 86.31 166 ILE A CA 1
ATOM 1283 C C . ILE A 1 166 ? -8.728 11.692 12.402 1.00 86.31 166 ILE A C 1
ATOM 1285 O O . ILE A 1 166 ? -7.880 12.328 13.030 1.00 86.31 166 ILE A O 1
ATOM 1289 N N . LEU A 1 167 ? -8.507 10.438 12.000 1.00 87.62 167 LEU A N 1
ATOM 1290 C CA . LEU A 1 167 ? -7.304 9.678 12.347 1.00 87.62 167 LEU A CA 1
ATOM 1291 C C . LEU A 1 167 ? -6.084 10.020 11.477 1.00 87.62 167 LEU A C 1
ATOM 1293 O O . LEU A 1 167 ? -5.004 9.477 11.711 1.00 87.62 167 LEU A O 1
ATOM 1297 N N . THR A 1 168 ? -6.206 10.948 10.523 1.00 88.19 168 THR A N 1
ATOM 1298 C CA . THR A 1 168 ? -5.132 11.327 9.593 1.00 88.19 168 THR A CA 1
ATOM 1299 C C . THR A 1 168 ? -3.785 11.610 10.276 1.00 88.19 168 THR A C 1
ATOM 1301 O O . THR A 1 168 ? -2.774 11.032 9.859 1.00 88.19 168 THR A O 1
ATOM 1304 N N . PRO A 1 169 ? -3.708 12.439 11.340 1.00 87.56 169 PRO A N 1
ATOM 1305 C CA . PRO A 1 169 ? -2.433 12.704 12.012 1.00 87.56 169 PRO A CA 1
ATOM 1306 C C . PRO A 1 169 ? -1.824 11.441 12.634 1.00 87.56 169 PRO A C 1
ATOM 1308 O O . PRO A 1 169 ? -0.607 11.256 12.609 1.00 87.56 169 PRO A O 1
ATOM 1311 N N . ILE A 1 170 ? -2.672 10.544 13.145 1.00 89.06 170 ILE A N 1
ATOM 1312 C CA . ILE A 1 170 ? -2.259 9.277 13.755 1.00 89.06 170 ILE A CA 1
ATOM 1313 C C . ILE A 1 170 ? -1.732 8.327 12.677 1.00 89.06 170 ILE A C 1
ATOM 1315 O O . ILE A 1 170 ? -0.720 7.666 12.898 1.00 89.06 170 ILE A O 1
ATOM 1319 N N . THR A 1 171 ? -2.339 8.299 11.486 1.00 89.62 171 THR A N 1
ATOM 1320 C CA . THR A 1 171 ? -1.824 7.517 10.353 1.00 89.62 171 THR A CA 1
ATOM 1321 C C . THR A 1 171 ? -0.422 7.966 9.956 1.00 89.62 171 THR A C 1
ATOM 1323 O O . THR A 1 171 ? 0.477 7.136 9.812 1.00 89.62 171 THR A O 1
ATOM 1326 N N . VAL A 1 172 ? -0.199 9.277 9.833 1.00 89.69 172 VAL A N 1
ATOM 1327 C CA . VAL A 1 172 ? 1.125 9.839 9.514 1.00 89.69 172 VAL A CA 1
ATOM 1328 C C . VAL A 1 172 ? 2.143 9.483 10.601 1.00 89.69 172 VAL A C 1
ATOM 1330 O O . VAL A 1 172 ? 3.249 9.037 10.286 1.00 89.69 172 VAL A O 1
ATOM 1333 N N . ALA A 1 173 ? 1.755 9.597 11.875 1.00 89.88 173 ALA A N 1
ATOM 1334 C CA . ALA A 1 173 ? 2.587 9.181 12.999 1.00 89.88 173 ALA A CA 1
ATOM 1335 C C . ALA A 1 173 ? 2.903 7.676 12.962 1.00 89.88 173 ALA A C 1
ATOM 1337 O O . ALA A 1 173 ? 4.040 7.290 13.220 1.00 89.88 173 ALA A O 1
ATOM 1338 N N . ALA A 1 174 ? 1.949 6.822 12.581 1.00 89.38 174 ALA A N 1
ATOM 1339 C CA . ALA A 1 174 ? 2.164 5.383 12.452 1.00 89.38 174 ALA A CA 1
ATOM 1340 C C . ALA A 1 174 ? 3.181 5.051 11.349 1.00 89.38 174 ALA A C 1
ATOM 1342 O O . ALA A 1 174 ? 4.078 4.243 11.579 1.00 89.38 174 ALA A O 1
ATOM 1343 N N . TYR A 1 175 ? 3.127 5.707 10.184 1.00 89.69 175 TYR A N 1
ATOM 1344 C CA . TYR A 1 175 ? 4.185 5.552 9.177 1.00 89.69 175 TYR A CA 1
ATOM 1345 C C . TYR A 1 175 ? 5.537 6.022 9.709 1.00 89.69 175 TYR A C 1
ATOM 1347 O O . TYR A 1 175 ? 6.532 5.320 9.548 1.00 89.69 175 TYR A O 1
ATOM 1355 N N . PHE A 1 176 ? 5.587 7.169 10.385 1.00 89.12 176 PHE A N 1
ATOM 1356 C CA . PHE A 1 176 ? 6.832 7.665 10.965 1.00 89.12 176 PHE A CA 1
ATOM 1357 C C . PHE A 1 176 ? 7.419 6.689 11.999 1.00 89.12 176 PHE A C 1
ATOM 1359 O O . PHE A 1 176 ? 8.610 6.386 11.956 1.00 89.12 176 PHE A O 1
ATOM 1366 N N . ILE A 1 177 ? 6.584 6.127 12.878 1.00 88.69 177 ILE A N 1
ATOM 1367 C CA . ILE A 1 177 ? 6.992 5.105 13.849 1.00 88.69 177 ILE A CA 1
ATOM 1368 C C . ILE A 1 177 ? 7.474 3.842 13.133 1.00 88.69 177 ILE A C 1
ATOM 1370 O O . ILE A 1 177 ? 8.525 3.326 13.497 1.00 88.69 177 ILE A O 1
ATOM 1374 N N . LEU A 1 178 ? 6.766 3.360 12.105 1.00 86.69 178 LEU A N 1
ATOM 1375 C CA . LEU A 1 178 ? 7.177 2.194 11.313 1.00 86.69 178 LEU A CA 1
ATOM 1376 C C . LEU A 1 178 ? 8.586 2.382 10.736 1.00 86.69 178 LEU A C 1
ATOM 1378 O O . LEU A 1 178 ? 9.446 1.507 10.861 1.00 86.69 178 LEU A O 1
ATOM 1382 N N . LEU A 1 179 ? 8.818 3.544 10.132 1.00 86.62 179 LEU A N 1
ATOM 1383 C CA . LEU A 1 179 ? 10.089 3.945 9.546 1.00 86.62 179 LEU A CA 1
ATOM 1384 C C . LEU A 1 179 ? 11.209 3.999 10.605 1.00 86.62 179 LEU A C 1
ATOM 1386 O O . LEU A 1 179 ? 12.239 3.333 10.457 1.00 86.62 179 LEU A O 1
ATOM 1390 N N . CYS A 1 180 ? 10.991 4.729 11.702 1.00 86.44 180 CYS A N 1
ATOM 1391 C CA . CYS A 1 180 ? 11.960 4.883 12.791 1.00 86.44 180 CYS A CA 1
ATOM 1392 C C . CYS A 1 180 ? 12.257 3.557 13.498 1.00 86.44 180 CYS A C 1
ATOM 1394 O O . CYS A 1 180 ? 13.417 3.241 13.766 1.00 86.44 180 CYS A O 1
ATOM 1396 N N . TYR A 1 181 ? 11.228 2.751 13.761 1.00 83.69 181 TYR A N 1
ATOM 1397 C CA . TYR A 1 181 ? 11.375 1.458 14.420 1.00 83.69 181 TYR A CA 1
ATOM 1398 C C . TYR A 1 181 ? 12.150 0.464 13.545 1.00 83.69 181 TYR A C 1
ATOM 1400 O O . TYR A 1 181 ? 12.993 -0.275 14.048 1.00 83.69 181 TYR A O 1
ATOM 1408 N N . SER A 1 182 ? 11.974 0.519 12.222 1.00 82.94 182 SER A N 1
ATOM 1409 C CA . SER A 1 182 ? 12.761 -0.293 11.283 1.00 82.94 182 SER A CA 1
ATOM 1410 C C . SER A 1 182 ? 14.252 0.072 11.300 1.00 82.94 182 SER A C 1
ATOM 1412 O O . SER A 1 182 ? 15.103 -0.822 11.281 1.00 82.94 182 SER A O 1
ATOM 1414 N N . ILE A 1 183 ? 14.590 1.367 11.388 1.00 83.12 183 ILE A N 1
ATOM 1415 C CA . ILE A 1 183 ? 15.983 1.806 11.584 1.00 83.12 183 ILE A CA 1
ATOM 1416 C C . ILE A 1 183 ? 16.503 1.360 12.948 1.00 83.12 183 ILE A C 1
ATOM 1418 O O . ILE A 1 183 ? 17.617 0.849 13.023 1.00 83.12 183 ILE A O 1
ATOM 1422 N N . TYR A 1 184 ? 15.716 1.520 14.013 1.00 84.19 184 TYR A N 1
ATOM 1423 C CA . TYR A 1 184 ? 16.100 1.071 15.350 1.00 84.19 184 TYR A CA 1
ATOM 1424 C C . TYR A 1 184 ? 16.454 -0.422 15.359 1.00 84.19 184 TYR A C 1
ATOM 1426 O O . TYR A 1 184 ? 17.499 -0.796 15.888 1.00 84.19 184 TYR A O 1
ATOM 1434 N N . ILE A 1 185 ? 15.655 -1.275 14.709 1.00 79.81 185 ILE A N 1
ATOM 1435 C CA . ILE A 1 185 ? 15.962 -2.706 14.560 1.00 79.81 185 ILE A CA 1
ATOM 1436 C C . ILE A 1 185 ? 17.282 -2.899 13.796 1.00 79.81 185 ILE A C 1
ATOM 1438 O O . ILE A 1 185 ? 18.158 -3.630 14.252 1.00 79.81 185 ILE A O 1
ATOM 1442 N N . ALA A 1 186 ? 17.484 -2.210 12.669 1.00 77.44 186 ALA A N 1
ATOM 1443 C CA . ALA A 1 186 ? 18.732 -2.312 11.905 1.00 77.44 186 ALA A CA 1
ATOM 1444 C C . ALA A 1 186 ? 19.968 -1.875 12.717 1.00 77.44 186 ALA A C 1
ATOM 1446 O O . ALA A 1 186 ? 20.982 -2.576 12.747 1.00 77.44 186 ALA A O 1
ATOM 1447 N N . ALA A 1 187 ? 19.873 -0.739 13.409 1.00 80.31 187 ALA A N 1
ATOM 1448 C CA . ALA A 1 187 ? 20.939 -0.176 14.226 1.00 80.31 187 ALA A CA 1
ATOM 1449 C C . ALA A 1 187 ? 21.234 -1.050 15.450 1.00 80.31 187 ALA A C 1
ATOM 1451 O O . ALA A 1 187 ? 22.394 -1.326 15.744 1.00 80.31 187 ALA A O 1
ATOM 1452 N N . THR A 1 188 ? 20.208 -1.549 16.140 1.00 76.62 188 THR A N 1
ATOM 1453 C CA . THR A 1 188 ? 20.403 -2.455 17.279 1.00 76.62 188 THR A CA 1
ATOM 1454 C C . THR A 1 188 ? 21.023 -3.777 16.857 1.00 76.62 188 THR A C 1
ATOM 1456 O O . THR A 1 188 ? 21.895 -4.261 17.570 1.00 76.62 188 THR A O 1
ATOM 1459 N N . LEU A 1 189 ? 20.667 -4.337 15.698 1.00 74.38 189 LEU A N 1
ATOM 1460 C CA . LEU A 1 189 ? 21.322 -5.534 15.159 1.00 74.38 189 LEU A CA 1
ATOM 1461 C C . LEU A 1 189 ? 22.802 -5.289 14.818 1.00 74.38 189 LEU A C 1
ATOM 1463 O O . LEU A 1 189 ? 23.631 -6.176 15.018 1.00 74.38 189 LEU A O 1
ATOM 1467 N N . LEU A 1 190 ? 23.148 -4.088 14.345 1.00 73.94 190 LEU A N 1
ATOM 1468 C CA . LEU A 1 190 ? 24.531 -3.680 14.074 1.00 73.94 190 LEU A CA 1
ATOM 1469 C C . LEU A 1 190 ? 25.351 -3.458 15.354 1.00 73.94 190 LEU A C 1
ATOM 1471 O O . LEU A 1 190 ? 26.495 -3.908 15.439 1.00 73.94 190 LEU A O 1
ATOM 1475 N N . VAL A 1 191 ? 24.768 -2.773 16.343 1.00 72.94 191 VAL A N 1
ATOM 1476 C CA . VAL A 1 191 ? 25.428 -2.389 17.601 1.00 72.94 191 VAL A CA 1
ATOM 1477 C C . VAL A 1 191 ? 25.501 -3.561 18.584 1.00 72.94 191 VAL A C 1
ATOM 1479 O O . VAL A 1 191 ? 26.539 -3.764 19.212 1.00 72.94 191 VAL A O 1
ATOM 1482 N N . LYS A 1 192 ? 24.457 -4.400 18.689 1.00 63.69 192 LYS A N 1
ATOM 1483 C CA . LYS A 1 192 ? 24.416 -5.592 19.565 1.00 63.69 192 LYS A CA 1
ATOM 1484 C C . LYS A 1 192 ? 25.250 -6.763 19.019 1.00 63.69 192 LYS A C 1
ATOM 1486 O O . LYS A 1 192 ? 24.857 -7.922 19.142 1.00 63.69 192 LYS A O 1
ATOM 1491 N N . LYS A 1 193 ? 26.466 -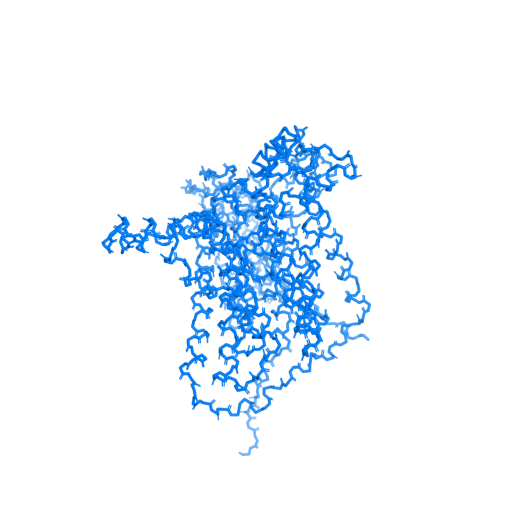6.500 18.531 1.00 51.47 193 LYS A N 1
ATOM 1492 C CA . LYS A 1 193 ? 27.487 -7.499 18.155 1.00 51.47 193 LYS A CA 1
ATOM 1493 C C . LYS A 1 193 ? 27.830 -8.519 19.267 1.00 51.47 193 LYS A C 1
ATOM 1495 O O . LYS A 1 193 ? 28.631 -9.416 19.031 1.00 51.47 193 LYS A O 1
ATOM 1500 N N . ALA A 1 194 ? 27.266 -8.394 20.471 1.00 46.72 194 ALA A N 1
ATOM 1501 C CA . ALA A 1 194 ? 27.775 -9.021 21.685 1.00 46.72 194 ALA A CA 1
ATOM 1502 C C . ALA A 1 194 ? 26.708 -9.440 22.715 1.00 46.72 194 ALA A C 1
ATOM 1504 O O . ALA A 1 194 ? 27.024 -9.581 23.889 1.00 46.72 194 ALA A O 1
ATOM 1505 N N . ALA A 1 195 ? 25.463 -9.714 22.319 1.00 41.03 195 ALA A N 1
ATOM 1506 C CA . ALA A 1 195 ? 24.586 -10.516 23.170 1.00 41.03 195 ALA A CA 1
ATOM 1507 C C . ALA A 1 195 ? 24.321 -11.854 22.488 1.00 41.03 195 ALA A C 1
ATOM 1509 O O . ALA A 1 195 ? 23.264 -12.081 21.904 1.00 41.03 195 ALA A O 1
ATOM 1510 N N . LYS A 1 196 ? 25.257 -12.795 22.673 1.00 43.09 196 LYS A N 1
ATOM 1511 C CA . LYS A 1 196 ? 24.917 -14.215 22.837 1.00 43.09 196 LYS A CA 1
ATOM 1512 C C . LYS A 1 196 ? 23.974 -14.359 24.047 1.00 43.09 196 LYS A C 1
ATOM 1514 O O . LYS A 1 196 ? 24.246 -15.119 24.971 1.00 43.09 196 LYS A O 1
ATOM 1519 N N . LYS A 1 197 ? 22.817 -13.689 24.070 1.00 40.22 197 LYS A N 1
ATOM 1520 C CA . LYS A 1 197 ? 21.687 -14.360 24.682 1.00 40.22 197 LYS A CA 1
ATOM 1521 C C . LYS A 1 197 ? 21.485 -15.545 23.762 1.00 40.22 197 LYS A C 1
ATOM 1523 O O . LYS A 1 197 ? 21.220 -15.385 22.572 1.00 40.22 197 LYS A O 1
ATOM 1528 N N . LYS A 1 198 ? 21.675 -16.742 24.319 1.00 39.41 198 LYS A N 1
ATOM 1529 C CA . LYS A 1 198 ? 20.834 -17.875 23.966 1.00 39.41 198 LYS A CA 1
ATOM 1530 C C . LYS A 1 198 ? 19.407 -17.304 23.895 1.00 39.41 198 LYS A C 1
ATOM 1532 O O . LYS A 1 198 ? 18.678 -17.350 24.876 1.00 39.41 198 LYS A O 1
ATOM 1537 N N . HIS A 1 199 ? 18.987 -16.776 22.745 1.00 40.53 199 HIS A N 1
ATOM 1538 C CA . HIS A 1 199 ? 17.643 -17.017 22.259 1.00 40.53 199 HIS A CA 1
ATOM 1539 C C . HIS A 1 199 ? 17.644 -18.525 22.086 1.00 40.53 199 HIS A C 1
ATOM 1541 O O . HIS A 1 199 ? 17.996 -19.034 21.024 1.00 40.53 199 HIS A O 1
ATOM 1547 N N . GLY A 1 200 ? 17.520 -19.223 23.219 1.00 33.81 200 GLY A N 1
ATOM 1548 C CA . GLY A 1 200 ? 17.824 -20.629 23.341 1.00 33.81 200 GLY A CA 1
ATOM 1549 C C . GLY A 1 200 ? 16.786 -21.288 22.501 1.00 33.81 200 GLY A C 1
ATOM 1550 O O . GLY A 1 200 ? 15.668 -21.312 22.974 1.00 33.81 200 GLY A O 1
ATOM 1551 N N . LYS A 1 201 ? 17.147 -21.627 21.251 1.00 34.31 201 LYS A N 1
ATOM 1552 C CA . LYS A 1 201 ? 16.202 -21.865 20.162 1.00 34.31 201 LYS A CA 1
ATOM 1553 C C . LYS A 1 201 ? 14.924 -21.090 20.470 1.00 34.31 201 LYS A C 1
ATOM 1555 O O . LYS A 1 201 ? 14.008 -21.747 20.949 1.00 34.31 201 LYS A O 1
ATOM 1560 N N . SER A 1 202 ? 14.904 -19.741 20.336 1.00 33.66 202 SER A N 1
ATOM 1561 C CA . SER A 1 202 ? 13.617 -18.997 20.320 1.00 33.66 202 SER A CA 1
ATOM 1562 C C . SER A 1 202 ? 12.703 -19.924 19.571 1.00 33.66 202 SER A C 1
ATOM 1564 O O . SER A 1 202 ? 13.140 -20.235 18.447 1.00 33.66 202 SER A O 1
ATOM 1566 N N . PRO A 1 203 ? 11.713 -20.555 20.264 1.00 33.06 203 PRO A N 1
ATOM 1567 C CA . PRO A 1 203 ? 11.169 -21.836 19.852 1.00 33.06 203 PRO A CA 1
ATOM 1568 C C . PRO A 1 203 ? 10.969 -21.605 18.402 1.00 33.06 203 PRO A C 1
ATOM 1570 O O . PRO A 1 203 ? 10.330 -20.605 18.058 1.00 33.06 203 PRO A O 1
ATOM 1573 N N . LEU A 1 204 ? 11.708 -22.372 17.582 1.00 36.81 204 LEU A N 1
ATOM 1574 C CA . LEU A 1 204 ? 11.455 -22.371 16.162 1.00 36.81 204 LEU A CA 1
ATOM 1575 C C . LEU A 1 204 ? 9.953 -22.420 16.193 1.00 36.81 204 LEU A C 1
ATOM 1577 O O . LEU A 1 204 ? 9.391 -23.361 16.772 1.00 36.81 204 LEU A O 1
ATOM 1581 N N . VAL A 1 205 ? 9.328 -21.327 15.764 1.00 38.19 205 VAL A N 1
ATOM 1582 C CA . VAL A 1 205 ? 7.928 -21.335 15.470 1.00 38.19 205 VAL A CA 1
ATOM 1583 C C . VAL A 1 205 ? 7.999 -22.268 14.275 1.00 38.19 205 VAL A C 1
ATOM 1585 O O . VAL A 1 205 ? 8.148 -21.840 13.138 1.00 38.19 205 VAL A O 1
ATOM 1588 N N . ASN A 1 206 ? 8.083 -23.583 14.563 1.00 34.62 206 ASN A N 1
ATOM 1589 C CA . ASN A 1 206 ? 7.348 -24.621 13.909 1.00 34.62 206 ASN A CA 1
ATOM 1590 C C . ASN A 1 206 ? 6.057 -23.874 13.716 1.00 34.62 206 ASN A C 1
ATOM 1592 O O . ASN A 1 206 ? 5.436 -23.595 14.750 1.00 34.62 206 ASN A O 1
ATOM 1596 N N . PRO A 1 207 ? 5.806 -23.341 12.501 1.00 39.72 207 PRO A N 1
ATOM 1597 C CA . PRO A 1 207 ? 4.580 -22.621 12.232 1.00 39.72 207 PRO A CA 1
ATOM 1598 C C . PRO A 1 207 ? 3.555 -23.558 12.796 1.00 39.72 207 PRO A C 1
ATOM 1600 O O . PRO A 1 207 ? 3.513 -24.706 12.340 1.00 39.72 207 PRO A O 1
ATOM 1603 N N . GLY A 1 208 ? 2.975 -23.156 13.936 1.00 32.91 208 GLY A N 1
ATOM 1604 C CA . GLY A 1 208 ? 2.353 -24.120 14.816 1.00 32.91 208 GLY A CA 1
ATOM 1605 C C . GLY A 1 208 ? 1.450 -24.902 13.903 1.00 32.91 208 GLY A C 1
ATOM 1606 O O . GLY A 1 208 ? 0.741 -24.293 13.094 1.00 32.91 208 GLY A O 1
ATOM 1607 N N . THR A 1 209 ? 1.516 -26.224 13.958 1.00 38.44 209 THR A N 1
ATOM 1608 C CA . THR A 1 209 ? 0.480 -27.076 13.390 1.00 38.44 209 THR A CA 1
ATOM 1609 C C . THR A 1 209 ? -0.809 -26.837 14.184 1.00 38.44 209 THR A C 1
ATOM 1611 O O . THR A 1 209 ? -1.454 -27.760 14.659 1.00 38.44 209 THR A O 1
ATOM 1614 N N . ILE A 1 210 ? -1.197 -25.572 14.369 1.00 41.81 210 ILE A N 1
ATOM 1615 C CA . ILE A 1 210 ? -2.567 -25.142 14.312 1.00 41.81 210 ILE A CA 1
ATOM 1616 C C . ILE A 1 210 ? -3.033 -25.733 12.997 1.00 41.81 210 ILE A C 1
ATOM 1618 O O . ILE A 1 210 ? -2.596 -25.347 11.913 1.00 41.81 210 ILE A O 1
ATOM 1622 N N . SER A 1 211 ? -3.843 -26.769 13.144 1.00 44.59 211 SER A N 1
ATOM 1623 C CA . SER A 1 211 ? -4.645 -27.375 12.103 1.00 44.59 211 SER A CA 1
ATOM 1624 C C . SER A 1 211 ? -5.621 -26.320 11.557 1.00 44.59 211 SER A C 1
ATOM 1626 O O . SER A 1 211 ? -6.842 -26.467 11.643 1.00 44.59 211 SER A O 1
ATOM 1628 N N . ASP A 1 212 ? -5.105 -25.239 10.972 1.00 54.03 212 ASP A N 1
ATOM 1629 C CA . ASP A 1 212 ? -5.807 -24.555 9.910 1.00 54.03 212 ASP A CA 1
ATOM 1630 C C . ASP A 1 212 ? -5.905 -25.606 8.819 1.00 54.03 212 ASP A C 1
ATOM 1632 O O . ASP A 1 212 ? -4.938 -25.912 8.121 1.00 54.03 212 ASP A O 1
ATOM 1636 N N . SER A 1 213 ? -7.061 -26.273 8.775 1.00 61.06 213 SER A N 1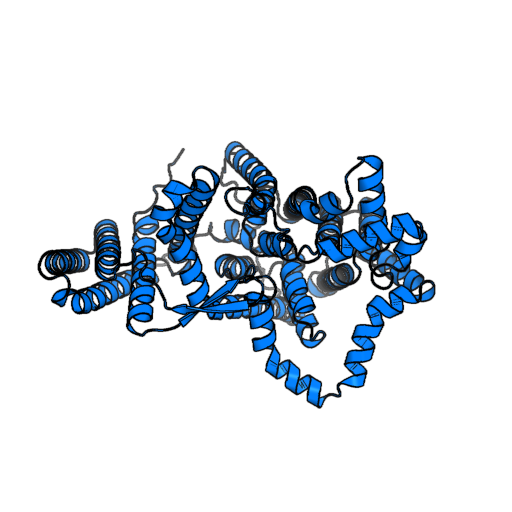
ATOM 1637 C CA . SER A 1 213 ? -7.329 -27.316 7.796 1.00 61.06 213 SER A CA 1
ATOM 1638 C C . SER A 1 213 ? -6.883 -26.783 6.440 1.00 61.06 213 SER A C 1
ATOM 1640 O O . SER A 1 213 ? -7.295 -25.682 6.074 1.00 61.06 213 SER A O 1
ATOM 1642 N N . LYS A 1 214 ? -6.058 -27.532 5.701 1.00 70.31 214 LYS A N 1
ATOM 1643 C CA . LYS A 1 214 ? -5.565 -27.167 4.357 1.00 70.31 214 LYS A CA 1
ATOM 1644 C C . LYS A 1 214 ? -6.681 -26.610 3.455 1.00 70.31 214 LYS A C 1
ATOM 1646 O O . LYS A 1 214 ? -6.451 -25.732 2.630 1.00 70.31 214 LYS A O 1
ATOM 1651 N N . PHE A 1 215 ? -7.906 -27.084 3.687 1.00 64.50 215 PHE A N 1
ATOM 1652 C CA . PHE A 1 215 ? -9.152 -26.567 3.137 1.00 64.50 215 PHE A CA 1
ATOM 1653 C C . PHE A 1 215 ? -9.361 -25.054 3.357 1.00 64.50 215 PHE A C 1
ATOM 1655 O O . PHE A 1 215 ? -9.563 -24.337 2.386 1.00 64.50 215 PHE A O 1
ATOM 1662 N N . LYS A 1 216 ? -9.248 -24.530 4.584 1.00 83.38 216 LYS A N 1
ATOM 1663 C CA . LYS A 1 216 ? -9.397 -23.094 4.903 1.00 83.38 216 LYS A CA 1
ATOM 1664 C C . LYS A 1 216 ? -8.389 -22.217 4.155 1.00 83.38 216 LYS A C 1
ATOM 1666 O O . LYS A 1 216 ? -8.791 -21.238 3.538 1.00 83.38 216 LYS A O 1
ATOM 1671 N N . LEU A 1 217 ? -7.108 -22.594 4.142 1.00 86.56 217 LEU A N 1
ATOM 1672 C CA . LEU A 1 217 ? -6.072 -21.834 3.425 1.00 86.56 217 LEU A CA 1
ATOM 1673 C C . LEU A 1 217 ? -6.340 -21.785 1.914 1.00 86.56 217 LEU A C 1
ATOM 1675 O O . LEU A 1 217 ? -6.169 -20.739 1.298 1.00 86.56 217 LEU A O 1
ATOM 1679 N N . LYS A 1 218 ? -6.841 -22.879 1.325 1.00 90.56 218 LYS A N 1
ATOM 1680 C CA . LYS A 1 218 ? -7.232 -22.917 -0.092 1.00 90.56 218 LYS A CA 1
ATOM 1681 C C . LYS A 1 218 ? -8.329 -21.889 -0.418 1.00 90.56 218 LYS A C 1
ATOM 1683 O O . LYS A 1 218 ? -8.231 -21.214 -1.436 1.00 90.56 218 LYS A O 1
ATOM 1688 N N . HIS A 1 219 ? -9.332 -21.724 0.447 1.00 90.12 219 HIS A N 1
ATOM 1689 C CA . HIS A 1 219 ? -10.394 -20.727 0.240 1.00 90.12 219 HIS A CA 1
ATOM 1690 C C . HIS A 1 219 ? -9.863 -19.300 0.364 1.00 90.12 219 HIS A C 1
ATOM 1692 O O . HIS A 1 219 ? -10.171 -18.469 -0.482 1.00 90.12 219 HIS A O 1
ATOM 1698 N N . LEU A 1 220 ? -9.023 -19.031 1.369 1.00 89.12 220 LEU A N 1
ATOM 1699 C CA . LEU A 1 220 ? -8.394 -17.718 1.534 1.00 89.12 220 LEU A CA 1
ATOM 1700 C C . LEU A 1 220 ? -7.493 -17.363 0.345 1.00 89.12 220 LEU A C 1
ATOM 1702 O O . LEU A 1 220 ? -7.479 -16.216 -0.089 1.00 89.12 220 LEU A O 1
ATOM 1706 N N . PHE A 1 221 ? -6.786 -18.347 -0.214 1.00 94.00 221 PHE A N 1
ATOM 1707 C CA . PHE A 1 221 ? -5.975 -18.164 -1.413 1.00 94.00 221 PHE A CA 1
ATOM 1708 C C . PHE A 1 221 ? -6.829 -17.741 -2.614 1.00 94.00 221 PHE A C 1
ATOM 1710 O O . PHE A 1 221 ? -6.524 -16.734 -3.251 1.00 94.00 221 PHE A O 1
ATOM 1717 N N . TYR A 1 222 ? -7.918 -18.463 -2.903 1.00 95.06 222 TYR A N 1
ATOM 1718 C CA . TYR A 1 222 ? -8.807 -18.088 -4.007 1.00 95.06 222 TYR A CA 1
ATOM 1719 C C . TYR A 1 222 ? -9.517 -16.762 -3.759 1.00 95.06 222 TYR A C 1
ATOM 1721 O O . TYR A 1 222 ? -9.618 -15.968 -4.686 1.00 95.06 222 TYR A O 1
ATOM 1729 N N . ALA A 1 223 ? -9.948 -16.488 -2.526 1.00 89.50 223 ALA A N 1
ATOM 1730 C CA . ALA A 1 223 ? -10.516 -15.193 -2.169 1.00 89.50 223 ALA A CA 1
ATOM 1731 C C . ALA A 1 223 ? -9.515 -14.061 -2.444 1.00 89.50 223 ALA A C 1
ATOM 1733 O O . ALA A 1 223 ? -9.872 -13.076 -3.080 1.00 89.50 223 ALA A O 1
ATOM 1734 N N . GLY A 1 224 ? -8.247 -14.229 -2.055 1.00 92.62 224 GLY A N 1
ATOM 1735 C CA . GLY A 1 224 ? -7.187 -13.267 -2.356 1.00 92.62 224 GLY A CA 1
ATOM 1736 C C . GLY A 1 224 ? -6.944 -13.075 -3.856 1.00 92.62 224 GLY A C 1
ATOM 1737 O O . GLY A 1 224 ? -6.830 -11.937 -4.303 1.00 92.62 224 GLY A O 1
ATOM 1738 N N . LEU A 1 225 ? -6.929 -14.153 -4.651 1.00 95.69 225 LEU A N 1
ATOM 1739 C CA . LEU A 1 225 ? -6.824 -14.054 -6.115 1.00 95.69 225 LEU A CA 1
ATOM 1740 C C . LEU A 1 225 ? -8.007 -13.305 -6.732 1.00 95.69 225 LEU A C 1
ATOM 1742 O O . LEU A 1 225 ? -7.805 -12.429 -7.568 1.00 95.69 225 LEU A O 1
ATOM 1746 N N . VAL A 1 226 ? -9.228 -13.640 -6.314 1.00 93.81 226 VAL A N 1
ATOM 1747 C CA . VAL A 1 226 ? -10.448 -12.988 -6.797 1.00 93.81 226 VAL A CA 1
ATOM 1748 C C . VAL A 1 226 ? -10.417 -11.502 -6.443 1.00 93.81 226 VAL A C 1
ATOM 1750 O O . VAL A 1 226 ? -10.614 -10.669 -7.322 1.00 93.81 226 VAL A O 1
ATOM 1753 N N . LEU A 1 227 ? -10.079 -11.147 -5.201 1.00 91.88 227 LEU A N 1
ATOM 1754 C CA . LEU A 1 227 ? -9.939 -9.749 -4.785 1.00 91.88 227 LEU A CA 1
ATOM 1755 C C . LEU A 1 227 ? -8.859 -9.012 -5.587 1.00 91.88 227 LEU A C 1
ATOM 1757 O O . LEU A 1 227 ? -9.079 -7.874 -5.992 1.00 91.88 227 LEU A O 1
ATOM 1761 N N . ALA A 1 228 ? -7.729 -9.660 -5.875 1.00 95.19 228 ALA A N 1
ATOM 1762 C CA . ALA A 1 228 ? -6.667 -9.075 -6.688 1.00 95.19 228 ALA A CA 1
ATOM 1763 C C . ALA A 1 228 ? -7.074 -8.822 -8.150 1.00 95.19 228 ALA A C 1
ATOM 1765 O O . ALA A 1 228 ? -6.394 -8.070 -8.836 1.00 95.19 228 ALA A O 1
ATOM 1766 N N . VAL A 1 229 ? -8.161 -9.418 -8.639 1.00 93.94 229 VAL A N 1
ATOM 1767 C CA . VAL A 1 229 ? -8.722 -9.117 -9.966 1.00 93.94 229 VAL A CA 1
ATOM 1768 C C . VAL A 1 229 ? -9.876 -8.121 -9.869 1.00 93.94 229 VAL A C 1
ATOM 1770 O O . VAL A 1 229 ? -9.977 -7.224 -10.699 1.00 93.94 229 VAL A O 1
ATOM 1773 N N . LEU A 1 230 ? -10.734 -8.248 -8.853 1.00 91.25 230 LEU A N 1
ATOM 1774 C CA . LEU A 1 230 ? -11.935 -7.422 -8.718 1.00 91.25 230 LEU A CA 1
ATOM 1775 C C . LEU A 1 230 ? -11.637 -5.998 -8.240 1.00 91.25 230 LEU A C 1
ATOM 1777 O O . LEU A 1 230 ? -12.219 -5.056 -8.768 1.00 91.25 230 LEU A O 1
ATOM 1781 N N . VAL A 1 231 ? -10.733 -5.813 -7.272 1.00 90.69 231 VAL A N 1
ATOM 1782 C CA . VAL A 1 231 ? -10.455 -4.483 -6.698 1.00 90.69 231 VAL A CA 1
ATOM 1783 C C . VAL A 1 231 ? -9.982 -3.464 -7.751 1.00 90.69 231 VAL A C 1
ATOM 1785 O O . VAL A 1 231 ? -10.517 -2.355 -7.758 1.00 90.69 231 VAL A O 1
ATOM 1788 N N . PRO A 1 232 ? -9.065 -3.797 -8.685 1.00 91.62 232 PRO A N 1
ATOM 1789 C CA . PRO A 1 232 ? -8.675 -2.888 -9.768 1.00 91.62 232 PRO A CA 1
ATOM 1790 C C . PRO A 1 232 ? -9.819 -2.444 -10.687 1.00 91.62 232 PRO A C 1
ATOM 1792 O O . PRO A 1 232 ? -9.696 -1.408 -11.336 1.00 91.62 232 PRO A O 1
ATOM 1795 N N . LEU A 1 233 ? -10.904 -3.221 -10.771 1.00 90.62 233 LEU A N 1
ATOM 1796 C CA . LEU A 1 233 ? -12.045 -2.940 -11.644 1.00 90.62 233 LEU A CA 1
ATOM 1797 C C . LEU A 1 233 ? -13.039 -1.962 -11.014 1.00 90.62 233 LEU A C 1
ATOM 1799 O O . LEU A 1 233 ? -13.741 -1.272 -11.748 1.00 90.62 233 LEU A O 1
ATOM 1803 N N . ILE A 1 234 ? -13.076 -1.870 -9.679 1.00 88.81 234 ILE A N 1
ATOM 1804 C CA . ILE A 1 234 ? -14.041 -1.047 -8.930 1.00 88.81 234 ILE A CA 1
ATOM 1805 C C . ILE A 1 234 ? -14.124 0.396 -9.464 1.00 88.81 234 ILE A C 1
ATOM 1807 O O . ILE A 1 234 ? -15.233 0.839 -9.765 1.00 88.81 234 ILE A O 1
ATOM 1811 N N . PRO A 1 235 ? -13.011 1.132 -9.665 1.00 88.56 235 PRO A N 1
ATOM 1812 C CA . PRO A 1 235 ? -13.077 2.530 -10.104 1.00 88.56 235 PRO A CA 1
ATOM 1813 C C . PRO A 1 235 ? -13.565 2.722 -11.548 1.00 88.56 235 PRO A C 1
ATOM 1815 O O . PRO A 1 235 ? -13.789 3.853 -11.975 1.00 88.56 235 PRO A O 1
ATOM 1818 N N . TYR A 1 236 ? -13.696 1.637 -12.313 1.00 89.12 236 TYR A N 1
ATOM 1819 C CA . TYR A 1 236 ? -14.133 1.650 -13.707 1.00 89.12 236 TYR A CA 1
ATOM 1820 C C . TYR A 1 236 ? -15.557 1.114 -13.884 1.00 89.12 236 TYR A C 1
ATOM 1822 O O . TYR A 1 236 ? -16.072 1.091 -15.000 1.00 89.12 236 TYR A O 1
ATOM 1830 N N . VAL A 1 237 ? -16.232 0.712 -12.803 1.00 89.31 237 VAL A N 1
ATOM 1831 C CA . VAL A 1 237 ? -17.637 0.301 -12.880 1.00 89.31 237 VAL A CA 1
ATOM 1832 C C . VAL A 1 237 ? -18.510 1.527 -13.201 1.00 89.31 237 VAL A C 1
ATOM 1834 O O . VAL A 1 237 ? -18.377 2.543 -12.516 1.00 89.31 237 VAL A O 1
ATOM 1837 N N . PRO A 1 238 ? -19.439 1.460 -14.177 1.00 88.44 238 PRO A N 1
ATOM 1838 C CA . PRO A 1 238 ? -20.276 2.601 -14.569 1.00 88.44 238 PRO A CA 1
ATOM 1839 C C . PRO A 1 238 ? -21.109 3.229 -13.442 1.00 88.44 238 PRO A C 1
ATOM 1841 O O . PRO A 1 238 ? -21.379 4.422 -13.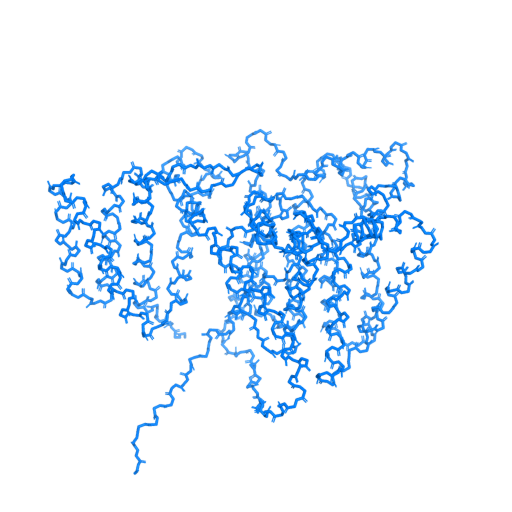486 1.00 88.44 238 PRO A O 1
ATOM 1844 N N . SER A 1 239 ? -21.496 2.466 -12.415 1.00 84.81 239 SER A N 1
ATOM 1845 C CA . SER A 1 239 ? -22.221 2.999 -11.251 1.00 84.81 239 SER A CA 1
ATOM 1846 C C . SER A 1 239 ? -21.363 3.890 -10.346 1.00 84.81 239 SER A C 1
ATOM 1848 O O . SER A 1 239 ? -21.904 4.754 -9.662 1.00 84.81 239 SER A O 1
ATOM 1850 N N . ILE A 1 240 ? -20.036 3.715 -10.360 1.00 83.44 240 ILE A N 1
ATOM 1851 C CA . ILE A 1 240 ? -19.072 4.555 -9.629 1.00 83.44 240 ILE A CA 1
ATOM 1852 C C . ILE A 1 240 ? -18.494 5.639 -10.548 1.00 83.44 240 ILE A C 1
ATOM 1854 O O . ILE A 1 240 ? -18.292 6.775 -10.126 1.00 83.44 240 ILE A O 1
ATOM 1858 N N . ASN A 1 241 ? -18.235 5.294 -11.809 1.00 87.62 241 ASN A N 1
ATOM 1859 C CA . ASN A 1 241 ? -17.597 6.151 -12.799 1.00 87.62 241 ASN A CA 1
ATOM 1860 C C . ASN A 1 241 ? -18.389 6.129 -14.120 1.00 87.62 241 ASN A C 1
ATOM 1862 O O . ASN A 1 241 ? -17.968 5.500 -15.099 1.00 87.62 241 ASN A O 1
ATOM 1866 N N . PRO A 1 242 ? -19.554 6.802 -14.170 1.00 87.12 242 PRO A N 1
ATOM 1867 C CA . PRO A 1 242 ? -20.444 6.767 -15.334 1.00 87.12 242 PRO A CA 1
ATOM 1868 C C . PRO A 1 242 ? -19.811 7.401 -16.573 1.00 87.12 242 PRO A C 1
ATOM 1870 O O . PRO A 1 242 ? -20.107 7.006 -17.695 1.00 87.12 242 PRO A O 1
ATOM 1873 N N . GLN A 1 243 ? -18.902 8.355 -16.371 1.00 89.69 243 GLN A N 1
ATOM 1874 C CA . GLN A 1 243 ? -18.183 9.043 -17.441 1.00 89.69 243 GLN A CA 1
ATOM 1875 C C . GLN A 1 243 ? -16.928 8.287 -17.906 1.00 89.69 243 GLN A C 1
ATOM 1877 O O . GLN A 1 243 ? -16.258 8.751 -18.824 1.00 89.69 243 GLN A O 1
ATOM 1882 N N . GLN A 1 244 ? -16.597 7.145 -17.282 1.00 88.00 244 GLN A N 1
ATOM 1883 C CA . GLN A 1 244 ? -15.399 6.347 -17.579 1.00 88.00 244 GLN A CA 1
ATOM 1884 C C . GLN A 1 244 ? -14.112 7.188 -17.582 1.00 88.00 244 GLN A C 1
ATOM 1886 O O . GLN A 1 244 ? -13.201 6.980 -18.386 1.00 88.00 244 GLN A O 1
ATOM 1891 N N . ILE A 1 245 ? -14.032 8.159 -16.668 1.00 90.12 245 ILE A N 1
ATOM 1892 C CA . ILE A 1 245 ? -12.860 9.023 -16.541 1.00 90.12 245 ILE A CA 1
ATOM 1893 C C . ILE A 1 245 ? -11.685 8.164 -16.059 1.00 90.12 245 ILE A C 1
ATOM 1895 O O . ILE A 1 245 ? -11.828 7.463 -15.052 1.00 90.12 245 ILE A O 1
ATOM 1899 N N . PRO A 1 246 ? -10.519 8.205 -16.729 1.00 91.06 246 PRO A N 1
ATOM 1900 C CA . PRO A 1 246 ? -9.331 7.510 -16.255 1.00 91.06 246 PRO A CA 1
ATOM 1901 C C . PRO A 1 246 ? -8.971 7.935 -14.831 1.00 91.06 246 PRO A C 1
ATOM 1903 O O . PRO A 1 246 ? -8.806 9.121 -14.548 1.00 91.06 246 PRO A O 1
ATOM 1906 N N . VAL A 1 247 ? -8.852 6.959 -13.934 1.00 88.62 247 VAL A N 1
ATOM 1907 C CA . VAL A 1 247 ? -8.617 7.219 -12.505 1.00 88.62 247 VAL A CA 1
ATOM 1908 C C . VAL A 1 247 ? -7.124 7.307 -12.184 1.00 88.62 247 VAL A C 1
ATOM 1910 O O . VAL A 1 247 ? -6.717 8.007 -11.258 1.00 88.62 247 VAL A O 1
ATOM 1913 N N . ASN A 1 248 ? -6.287 6.612 -12.955 1.00 89.94 248 ASN A N 1
ATOM 1914 C CA . ASN A 1 248 ? -4.842 6.690 -12.802 1.00 89.94 248 ASN A CA 1
ATOM 1915 C C . ASN A 1 248 ? -4.294 8.023 -13.330 1.00 89.94 248 ASN A C 1
ATOM 1917 O O . ASN A 1 248 ? -4.827 8.608 -14.264 1.00 89.94 248 ASN A O 1
ATOM 1921 N N . THR A 1 249 ? -3.200 8.521 -12.757 1.00 86.56 249 THR A N 1
ATOM 1922 C CA . THR A 1 249 ? -2.663 9.829 -13.174 1.00 86.56 249 THR A CA 1
ATOM 1923 C C . THR A 1 249 ? -1.622 9.770 -14.281 1.00 86.56 249 THR A C 1
ATOM 1925 O O . THR A 1 249 ? -1.433 10.750 -14.992 1.00 86.56 249 THR A O 1
ATOM 1928 N N . ASP A 1 250 ? -0.935 8.638 -14.428 1.00 89.25 250 ASP A N 1
ATOM 1929 C CA . ASP A 1 250 ? 0.214 8.534 -15.334 1.00 89.25 250 ASP A CA 1
ATOM 1930 C C . ASP A 1 250 ? -0.165 8.062 -16.754 1.00 89.25 250 ASP A C 1
ATOM 1932 O O . ASP A 1 250 ? 0.717 7.986 -17.607 1.00 89.25 250 ASP A O 1
ATOM 1936 N N . TRP A 1 251 ? -1.437 7.742 -17.050 1.00 93.88 251 TRP A N 1
ATOM 1937 C CA . TRP A 1 251 ? -1.812 7.140 -18.345 1.00 93.88 251 TRP A CA 1
ATOM 1938 C C . TRP A 1 251 ? -1.460 8.010 -19.551 1.00 93.88 251 TRP A C 1
ATOM 1940 O O . TRP A 1 251 ? -1.024 7.464 -20.559 1.00 93.88 251 TRP A O 1
ATOM 1950 N N . VAL A 1 252 ? -1.596 9.338 -19.443 1.00 95.38 252 VAL A N 1
ATOM 1951 C CA . VAL A 1 252 ? -1.304 10.275 -20.542 1.00 95.38 252 VAL A CA 1
ATOM 1952 C C . VAL A 1 252 ? 0.151 10.141 -20.986 1.00 95.38 252 VAL A C 1
ATOM 1954 O O . VAL A 1 252 ? 0.425 10.006 -22.172 1.00 95.38 252 VAL A O 1
ATOM 1957 N N . ILE A 1 253 ? 1.077 10.069 -20.025 1.00 94.94 253 ILE A N 1
ATOM 1958 C CA . ILE A 1 253 ? 2.519 9.984 -20.293 1.00 94.94 253 ILE A CA 1
ATOM 1959 C C . ILE A 1 253 ? 2.858 8.697 -21.055 1.00 94.94 253 ILE A C 1
ATOM 1961 O O . ILE A 1 253 ? 3.672 8.713 -21.977 1.00 94.94 253 ILE A O 1
ATOM 1965 N N . TYR A 1 254 ? 2.251 7.567 -20.679 1.00 96.38 254 TYR A N 1
ATOM 1966 C CA . TYR A 1 254 ? 2.488 6.298 -21.373 1.00 96.38 254 TYR A CA 1
ATOM 1967 C C . TYR A 1 254 ? 1.781 6.239 -22.726 1.00 96.38 254 TYR A C 1
ATOM 1969 O O . TYR A 1 254 ? 2.365 5.725 -23.675 1.00 96.38 254 TYR A O 1
ATOM 1977 N N . TYR A 1 255 ? 0.585 6.816 -22.843 1.00 97.75 255 TYR A N 1
ATOM 1978 C CA . TYR A 1 255 ? -0.134 6.916 -24.109 1.00 97.75 255 TYR A CA 1
ATOM 1979 C C . TYR A 1 255 ? 0.654 7.732 -25.140 1.00 97.75 255 TYR A C 1
ATOM 1981 O O . TYR A 1 255 ? 0.925 7.241 -26.235 1.00 97.75 255 TYR A O 1
ATOM 1989 N N . GLU A 1 256 ? 1.114 8.928 -24.769 1.00 97.25 256 GLU A N 1
ATOM 1990 C CA . GLU A 1 256 ? 1.982 9.753 -25.615 1.00 97.25 256 GLU A CA 1
ATOM 1991 C C . GLU A 1 256 ? 3.303 9.046 -25.934 1.00 97.25 256 GLU A C 1
ATOM 1993 O O . GLU A 1 256 ? 3.802 9.133 -27.055 1.00 97.25 256 GLU A O 1
ATOM 1998 N N . GLY A 1 257 ? 3.872 8.318 -24.968 1.00 96.75 257 GLY A N 1
ATOM 1999 C CA . GLY A 1 257 ? 5.074 7.516 -25.180 1.00 96.75 257 GLY A CA 1
ATOM 2000 C C . GLY A 1 257 ? 4.888 6.434 -26.245 1.00 96.75 257 GLY A C 1
ATOM 2001 O O . GLY A 1 257 ? 5.771 6.243 -27.078 1.00 96.75 257 GLY A O 1
ATOM 2002 N N . LEU A 1 258 ? 3.737 5.758 -26.240 1.00 98.00 258 LEU A N 1
ATOM 2003 C CA . LEU A 1 258 ? 3.383 4.731 -27.219 1.00 98.00 258 LEU A CA 1
ATOM 2004 C C . LEU A 1 258 ? 3.144 5.319 -28.613 1.00 98.00 258 LEU A C 1
ATOM 2006 O O . LEU A 1 258 ? 3.666 4.767 -29.578 1.00 98.00 258 LEU A O 1
ATOM 2010 N N . LEU A 1 259 ? 2.430 6.448 -28.712 1.00 98.12 259 LEU A N 1
ATOM 2011 C CA . LEU A 1 259 ? 2.240 7.166 -29.980 1.00 98.12 259 LEU A CA 1
ATOM 2012 C C . LEU A 1 259 ? 3.580 7.596 -30.582 1.00 98.12 259 LEU A C 1
ATOM 2014 O O . LEU A 1 259 ? 3.890 7.255 -31.716 1.00 98.12 259 LEU A O 1
ATOM 2018 N N . ASN A 1 260 ? 4.429 8.249 -29.782 1.00 97.50 260 ASN A N 1
ATOM 2019 C CA . ASN A 1 260 ? 5.758 8.660 -30.230 1.00 97.50 260 ASN A CA 1
ATOM 2020 C C . ASN A 1 260 ? 6.614 7.476 -30.682 1.00 97.50 260 ASN A C 1
ATOM 2022 O O . ASN A 1 260 ? 7.445 7.638 -31.569 1.00 97.50 260 ASN A O 1
ATOM 2026 N N . MET A 1 261 ? 6.456 6.305 -30.065 1.00 96.81 261 MET A N 1
ATOM 2027 C CA . MET A 1 261 ? 7.206 5.122 -30.468 1.00 96.81 261 MET A CA 1
ATOM 2028 C C . MET A 1 261 ? 6.666 4.487 -31.753 1.00 96.81 261 MET A C 1
ATOM 2030 O O . MET A 1 261 ? 7.442 3.870 -32.479 1.00 96.81 261 MET A O 1
ATOM 2034 N N . ASP A 1 262 ? 5.377 4.667 -32.050 1.00 97.19 262 ASP A N 1
ATOM 2035 C CA . ASP A 1 262 ? 4.795 4.304 -33.345 1.00 97.19 262 ASP A CA 1
ATOM 2036 C C . ASP A 1 262 ? 5.294 5.233 -34.457 1.00 97.19 262 ASP A C 1
ATOM 2038 O O . ASP A 1 262 ? 5.698 4.758 -35.515 1.00 97.19 262 ASP A O 1
ATOM 2042 N N . ASP A 1 263 ? 5.371 6.535 -34.174 1.00 97.44 263 ASP A N 1
ATOM 2043 C CA . ASP A 1 263 ? 5.780 7.552 -35.147 1.00 97.44 263 ASP A CA 1
ATOM 2044 C C . ASP A 1 263 ? 7.300 7.568 -35.392 1.00 97.44 263 ASP A C 1
ATOM 2046 O O . ASP A 1 263 ? 7.769 7.655 -36.526 1.00 97.44 263 ASP A O 1
ATOM 2050 N N . LYS A 1 264 ? 8.099 7.506 -34.319 1.00 96.12 264 LYS A N 1
ATOM 2051 C CA . LYS A 1 264 ? 9.571 7.663 -34.350 1.00 96.12 264 LYS A CA 1
ATOM 2052 C C . LYS A 1 264 ? 10.317 6.327 -34.344 1.00 96.12 264 LYS A C 1
ATOM 2054 O O . LYS A 1 264 ? 11.547 6.295 -34.435 1.00 96.12 264 LYS A O 1
ATOM 2059 N N . GLY A 1 265 ? 9.589 5.220 -34.219 1.00 96.38 265 GLY A N 1
ATOM 2060 C CA . GLY A 1 265 ? 10.128 3.868 -34.145 1.00 96.38 265 GLY A CA 1
ATOM 2061 C C . GLY A 1 265 ? 10.742 3.499 -32.788 1.00 96.38 265 GLY A C 1
ATOM 2062 O O . GLY A 1 265 ? 10.851 4.295 -31.853 1.00 96.38 265 GLY A O 1
ATOM 2063 N N . LEU A 1 266 ? 11.211 2.250 -32.690 1.00 95.88 266 LEU A N 1
ATOM 2064 C CA . LEU A 1 266 ? 11.634 1.615 -31.430 1.00 95.88 266 LEU A CA 1
ATOM 2065 C C . LEU A 1 266 ? 12.813 2.302 -30.720 1.00 95.88 266 LEU A C 1
ATOM 2067 O O . LEU A 1 266 ? 12.984 2.136 -29.513 1.00 95.88 266 LEU A O 1
ATOM 2071 N N . LYS A 1 267 ? 13.628 3.089 -31.438 1.00 93.44 267 LYS A N 1
ATOM 2072 C CA . LYS A 1 267 ? 14.744 3.841 -30.834 1.00 93.44 267 LYS A CA 1
ATOM 2073 C C . LYS A 1 267 ? 14.257 4.858 -29.801 1.00 93.44 267 LYS A C 1
ATOM 2075 O O . LYS A 1 267 ? 14.961 5.092 -28.818 1.00 93.44 267 LYS A O 1
ATOM 2080 N N . TYR A 1 268 ? 13.034 5.369 -29.964 1.00 94.56 268 TYR A N 1
ATOM 2081 C CA . TYR A 1 268 ? 12.418 6.306 -29.028 1.00 94.56 268 TYR A CA 1
ATOM 2082 C C . TYR A 1 268 ? 12.308 5.746 -27.600 1.00 94.56 268 TYR A C 1
ATOM 2084 O O . TYR A 1 268 ? 12.319 6.506 -26.632 1.00 94.56 268 TYR A O 1
ATOM 2092 N N . ALA A 1 269 ? 12.311 4.420 -27.421 1.00 93.75 269 ALA A N 1
ATOM 2093 C CA . ALA A 1 269 ? 12.335 3.805 -26.097 1.00 93.75 269 ALA A CA 1
ATOM 2094 C C . ALA A 1 269 ? 13.493 4.299 -25.209 1.00 93.75 269 ALA A C 1
ATOM 2096 O O . ALA A 1 269 ? 13.332 4.451 -23.998 1.00 93.75 269 ALA A O 1
ATOM 2097 N N . PHE A 1 270 ? 14.655 4.586 -25.803 1.00 90.44 270 PHE A N 1
ATOM 2098 C CA . PHE A 1 270 ? 15.842 5.073 -25.092 1.00 90.44 270 PHE A CA 1
ATOM 2099 C C . PHE A 1 270 ? 15.828 6.587 -24.832 1.00 90.44 270 PHE A C 1
ATOM 2101 O O . PHE A 1 270 ? 16.685 7.095 -24.107 1.00 90.44 270 PHE A O 1
ATOM 2108 N N . GLU A 1 271 ? 14.839 7.295 -25.375 1.00 89.88 271 GLU A N 1
ATOM 2109 C CA . GLU A 1 271 ? 14.577 8.716 -25.131 1.00 89.88 271 GLU A CA 1
ATOM 2110 C C . GLU A 1 271 ? 13.416 8.911 -24.150 1.00 89.88 271 GLU A C 1
ATOM 2112 O O . GLU A 1 271 ? 13.415 9.861 -23.360 1.00 89.88 271 GLU A O 1
ATOM 2117 N N . PHE A 1 272 ? 12.457 7.980 -24.140 1.00 90.50 272 PHE A N 1
ATOM 2118 C CA . PHE A 1 272 ? 11.260 8.037 -23.311 1.00 90.50 272 PHE A CA 1
ATOM 2119 C C . PHE A 1 272 ? 11.586 8.260 -21.828 1.00 90.50 272 PHE A C 1
ATOM 2121 O O . PHE A 1 272 ? 12.318 7.492 -21.192 1.00 90.50 272 PHE A O 1
ATOM 2128 N N . MET A 1 273 ? 11.029 9.342 -21.272 1.00 88.38 273 MET A N 1
ATOM 2129 C CA . MET A 1 273 ? 11.309 9.815 -19.912 1.00 88.38 273 MET A CA 1
ATOM 2130 C C . MET A 1 273 ? 12.816 9.861 -19.606 1.00 88.38 273 MET A C 1
ATOM 2132 O O . MET A 1 273 ? 13.278 9.295 -18.608 1.00 88.38 273 MET A O 1
ATOM 2136 N N . TRP A 1 274 ? 13.575 10.506 -20.497 1.00 86.12 274 TRP A N 1
ATOM 2137 C CA . TRP A 1 274 ? 15.037 10.632 -20.452 1.00 86.12 274 TRP A CA 1
ATOM 2138 C C . TRP A 1 274 ? 15.771 9.284 -20.466 1.00 86.12 274 TRP A C 1
ATOM 2140 O O . TRP A 1 274 ? 16.810 9.133 -19.829 1.00 86.12 274 TRP A O 1
ATOM 2150 N N . GLY A 1 275 ? 15.213 8.280 -21.145 1.00 84.94 275 GLY A N 1
ATOM 2151 C CA . GLY A 1 275 ? 15.800 6.940 -21.231 1.00 84.94 275 GLY A CA 1
ATOM 2152 C C . GLY A 1 275 ? 15.754 6.151 -19.925 1.00 84.94 275 GLY A C 1
ATOM 2153 O O . GLY A 1 275 ? 16.505 5.194 -19.748 1.00 84.94 275 GLY A O 1
ATOM 2154 N N . SER A 1 276 ? 14.885 6.535 -18.987 1.00 84.56 276 SER A N 1
ATOM 2155 C CA . SER A 1 276 ? 14.794 5.859 -17.691 1.00 84.56 276 SER A CA 1
ATOM 2156 C C . SER A 1 276 ? 14.043 4.529 -17.740 1.00 84.56 276 SER A C 1
ATOM 2158 O O . SER A 1 276 ? 14.134 3.772 -16.781 1.00 84.56 276 SER A O 1
ATOM 2160 N N . ARG A 1 277 ? 13.263 4.238 -18.790 1.00 91.06 277 ARG A N 1
ATOM 2161 C CA . ARG A 1 277 ? 12.372 3.057 -18.826 1.00 91.06 277 ARG A CA 1
ATOM 2162 C C . ARG A 1 277 ? 12.299 2.347 -20.190 1.00 91.06 277 ARG A C 1
ATOM 2164 O O . ARG A 1 277 ? 11.197 1.968 -20.598 1.00 91.06 277 ARG A O 1
ATOM 2171 N N . PRO A 1 278 ? 13.423 2.162 -20.907 1.00 93.06 278 PRO A N 1
ATOM 2172 C CA . PRO A 1 278 ? 13.408 1.678 -22.285 1.00 93.06 278 PRO A CA 1
ATOM 2173 C C . PRO A 1 278 ? 12.756 0.305 -22.425 1.00 93.06 278 PRO A C 1
ATOM 2175 O O . PRO A 1 278 ? 11.928 0.094 -23.305 1.00 93.06 278 PRO A O 1
ATOM 2178 N N . LEU A 1 279 ? 13.064 -0.629 -21.525 1.00 95.38 279 LEU A N 1
ATOM 2179 C CA . LEU A 1 279 ? 12.536 -1.984 -21.650 1.00 95.38 279 LEU A CA 1
ATOM 2180 C C . LEU A 1 279 ? 11.049 -2.055 -21.296 1.00 95.38 279 LEU A C 1
ATOM 2182 O O . LEU A 1 279 ? 10.320 -2.859 -21.867 1.00 95.38 279 LEU A O 1
ATOM 2186 N N . TYR A 1 280 ? 10.587 -1.194 -20.385 1.00 96.44 280 TYR A N 1
ATOM 2187 C CA . TYR A 1 280 ? 9.173 -1.150 -20.033 1.00 96.44 280 TYR A CA 1
ATOM 2188 C C . TYR A 1 280 ? 8.315 -0.629 -21.190 1.00 96.44 280 TYR A C 1
ATOM 2190 O O . TYR A 1 280 ? 7.345 -1.290 -21.550 1.00 96.44 280 TYR A O 1
ATOM 2198 N N . ILE A 1 281 ? 8.686 0.506 -21.802 1.00 96.69 281 ILE A N 1
ATOM 2199 C CA . ILE A 1 281 ? 7.920 1.079 -22.924 1.00 96.69 281 ILE A CA 1
ATOM 2200 C C . ILE A 1 281 ? 7.916 0.144 -24.145 1.00 96.69 281 ILE A C 1
ATOM 2202 O O . ILE A 1 281 ? 6.870 -0.050 -24.761 1.00 96.69 281 ILE A O 1
ATOM 2206 N N . LEU A 1 282 ? 9.038 -0.534 -24.428 1.00 97.69 282 LEU A N 1
ATOM 2207 C CA . LEU A 1 282 ? 9.109 -1.573 -25.463 1.00 97.69 282 LEU A CA 1
ATOM 2208 C C . LEU A 1 282 ? 8.170 -2.744 -25.169 1.00 97.69 282 LEU A C 1
ATOM 2210 O O . LEU A 1 282 ? 7.431 -3.177 -26.054 1.00 97.69 282 LEU A O 1
ATOM 2214 N N . ALA A 1 283 ? 8.174 -3.242 -23.930 1.00 96.81 283 ALA A N 1
ATOM 2215 C CA . ALA A 1 283 ? 7.319 -4.353 -23.534 1.00 96.81 283 ALA A CA 1
ATOM 2216 C C . ALA A 1 283 ? 5.834 -4.014 -23.725 1.00 96.81 283 ALA A C 1
ATOM 2218 O O . ALA A 1 283 ? 5.093 -4.818 -24.296 1.00 96.81 283 ALA A O 1
ATOM 2219 N N . ILE A 1 284 ? 5.396 -2.822 -23.304 1.00 96.88 284 ILE A N 1
ATOM 2220 C CA . ILE A 1 284 ? 3.985 -2.440 -23.431 1.00 96.88 284 ILE A CA 1
ATOM 2221 C C . ILE A 1 284 ? 3.578 -2.166 -24.881 1.00 96.88 284 ILE A C 1
ATOM 2223 O O . ILE A 1 284 ? 2.488 -2.567 -25.279 1.00 96.88 284 ILE A O 1
ATOM 2227 N N . TYR A 1 285 ? 4.453 -1.594 -25.707 1.00 98.25 285 TYR A N 1
ATOM 2228 C CA . TYR A 1 285 ? 4.172 -1.396 -27.131 1.00 98.25 285 TYR A CA 1
ATOM 2229 C C . TYR A 1 285 ? 4.018 -2.706 -27.886 1.00 98.25 285 TYR A C 1
ATOM 2231 O O . TYR A 1 285 ? 3.031 -2.891 -28.595 1.00 98.25 285 TYR A O 1
ATOM 2239 N N . HIS A 1 286 ? 4.949 -3.644 -27.696 1.00 97.69 286 HIS A N 1
ATOM 2240 C CA . HIS A 1 286 ? 4.839 -4.954 -28.327 1.00 97.69 286 HIS A CA 1
ATOM 2241 C C . HIS A 1 286 ? 3.626 -5.724 -27.811 1.00 97.69 286 HIS A C 1
ATOM 2243 O O . HIS A 1 286 ? 2.970 -6.389 -28.603 1.00 97.69 286 HIS A O 1
ATOM 2249 N N . THR A 1 287 ? 3.274 -5.582 -26.530 1.00 96.81 287 THR A N 1
ATOM 2250 C CA . THR A 1 287 ? 2.024 -6.139 -25.990 1.00 96.81 287 THR A CA 1
ATOM 2251 C C . THR A 1 287 ? 0.811 -5.554 -26.717 1.00 96.81 287 THR A C 1
ATOM 2253 O O . THR A 1 287 ? -0.040 -6.306 -27.183 1.00 96.81 287 THR A O 1
ATOM 2256 N N . CYS A 1 288 ? 0.751 -4.230 -26.885 1.00 97.81 288 CYS A N 1
ATOM 2257 C CA . CYS A 1 288 ? -0.346 -3.575 -27.597 1.00 97.81 288 CYS A CA 1
ATOM 2258 C C . CYS A 1 288 ? -0.434 -4.025 -29.059 1.00 97.81 288 CYS A C 1
ATOM 2260 O O . CYS A 1 288 ? -1.509 -4.401 -29.511 1.00 97.81 288 CYS A O 1
ATOM 2262 N N . LYS A 1 289 ? 0.688 -4.056 -29.789 1.00 97.62 289 LYS A N 1
ATOM 2263 C CA . LYS A 1 289 ? 0.710 -4.499 -31.192 1.00 97.62 289 LYS A CA 1
ATOM 2264 C C . LYS A 1 289 ? 0.361 -5.983 -31.337 1.00 97.62 289 LYS A C 1
ATOM 2266 O O . LYS A 1 289 ? -0.439 -6.328 -32.197 1.00 97.62 289 LYS A O 1
ATOM 2271 N N . PHE A 1 290 ? 0.913 -6.852 -30.490 1.00 97.81 290 PHE A N 1
ATOM 2272 C CA . PHE A 1 290 ? 0.687 -8.299 -30.561 1.00 97.81 290 PHE A CA 1
ATOM 2273 C C . PHE A 1 290 ? -0.771 -8.676 -30.279 1.00 97.81 290 PHE A C 1
ATOM 2275 O O . PHE A 1 290 ? -1.351 -9.477 -31.004 1.00 97.81 290 PHE A O 1
ATOM 2282 N N . PHE A 1 291 ? -1.381 -8.073 -29.255 1.00 97.25 291 PHE A N 1
ATOM 2283 C CA . PHE A 1 291 ? -2.778 -8.332 -28.896 1.00 97.25 291 PHE A CA 1
ATOM 2284 C C . PHE A 1 291 ? -3.773 -7.386 -29.582 1.00 97.25 291 PHE A C 1
ATOM 2286 O O . PHE A 1 291 ? -4.966 -7.475 -29.310 1.00 97.25 291 PHE A O 1
ATOM 2293 N N . SER A 1 292 ? -3.304 -6.486 -30.456 1.00 96.94 292 SER A N 1
ATOM 2294 C CA . SER A 1 292 ? -4.126 -5.455 -31.110 1.00 96.94 292 SER A CA 1
ATOM 2295 C C . SER A 1 292 ? -4.946 -4.613 -30.118 1.00 96.94 292 SER A C 1
ATOM 2297 O O . SER A 1 292 ? -6.111 -4.299 -30.349 1.00 96.94 292 SER A O 1
ATOM 2299 N N . ILE A 1 293 ? -4.329 -4.257 -28.989 1.00 97.06 293 ILE A N 1
ATOM 2300 C CA . ILE A 1 293 ? -4.926 -3.406 -27.956 1.00 97.06 293 ILE A CA 1
ATOM 2301 C C . ILE A 1 293 ? -4.623 -1.946 -28.293 1.00 97.06 293 ILE A C 1
ATOM 2303 O O . ILE A 1 293 ? -3.470 -1.585 -28.537 1.00 97.06 293 ILE A O 1
ATOM 2307 N N . ASP A 1 294 ? -5.648 -1.098 -28.249 1.00 97.50 294 ASP A N 1
ATOM 2308 C CA . ASP A 1 294 ? -5.489 0.348 -28.376 1.00 97.50 294 ASP A CA 1
ATOM 2309 C C . ASP A 1 294 ? -4.552 0.915 -27.285 1.00 97.50 294 ASP A C 1
ATOM 2311 O O . ASP A 1 294 ? -4.658 0.580 -26.101 1.00 97.50 294 ASP A O 1
ATOM 2315 N N . PHE A 1 295 ? -3.632 1.803 -27.673 1.00 97.75 295 PHE A N 1
ATOM 2316 C CA . PHE A 1 295 ? -2.623 2.358 -26.763 1.00 97.75 295 PHE A CA 1
ATOM 2317 C C . PHE A 1 295 ? -3.238 3.136 -25.601 1.00 97.75 295 PHE A C 1
ATOM 2319 O O . PHE A 1 295 ? -2.716 3.095 -24.478 1.00 97.75 295 PHE A O 1
ATOM 2326 N N . LYS A 1 296 ? -4.346 3.845 -25.850 1.00 96.88 296 LYS A N 1
ATOM 2327 C CA . LYS A 1 296 ? -5.051 4.591 -24.808 1.00 96.88 296 LYS A CA 1
ATOM 2328 C C . LYS A 1 296 ? -5.729 3.618 -23.848 1.00 96.88 296 LYS A C 1
ATOM 2330 O O . LYS A 1 296 ? -5.539 3.747 -22.639 1.00 96.88 296 LYS A O 1
ATOM 2335 N N . ALA A 1 297 ? -6.429 2.609 -24.366 1.00 95.62 297 ALA A N 1
ATOM 2336 C CA . ALA A 1 297 ? -7.041 1.557 -23.559 1.00 95.62 297 ALA A CA 1
ATOM 2337 C C . ALA A 1 297 ? -6.008 0.845 -22.669 1.00 95.62 297 ALA A C 1
ATOM 2339 O O . ALA A 1 297 ? -6.211 0.750 -21.458 1.00 95.62 297 ALA A O 1
ATOM 2340 N N . PHE A 1 298 ? -4.862 0.423 -23.217 1.00 95.88 298 PHE A N 1
ATOM 2341 C CA . PHE A 1 298 ? -3.801 -0.192 -22.415 1.00 95.88 298 PHE A CA 1
ATOM 2342 C C . PHE A 1 298 ? -3.310 0.754 -21.312 1.00 95.88 298 PHE A C 1
ATOM 2344 O O . PHE A 1 298 ? -3.233 0.370 -20.144 1.00 95.88 298 PHE A O 1
ATOM 2351 N N . SER A 1 299 ? -3.030 2.013 -21.658 1.00 95.81 299 SER A N 1
ATOM 2352 C CA . SER A 1 299 ? -2.516 3.002 -20.704 1.00 95.81 299 SER A CA 1
ATOM 2353 C C . SER A 1 299 ? -3.487 3.264 -19.549 1.00 95.81 299 SER A C 1
ATOM 2355 O O . SER A 1 299 ? -3.041 3.426 -18.411 1.00 95.81 299 SER A O 1
ATOM 2357 N N . ILE A 1 300 ? -4.798 3.238 -19.802 1.00 94.69 300 ILE A N 1
ATOM 2358 C CA . ILE A 1 300 ? -5.836 3.400 -18.774 1.00 94.69 300 ILE A CA 1
ATOM 2359 C C . ILE A 1 300 ? -5.987 2.118 -17.938 1.00 94.69 300 ILE A C 1
ATOM 2361 O O . ILE A 1 300 ? -5.988 2.184 -16.709 1.00 94.69 300 ILE A O 1
ATOM 2365 N N . TYR A 1 301 ? -6.054 0.947 -18.571 1.00 93.88 301 TYR A N 1
ATOM 2366 C CA . TYR A 1 301 ? -6.504 -0.289 -17.920 1.00 93.88 301 TYR A CA 1
ATOM 2367 C C . TYR A 1 301 ? -5.387 -1.274 -17.523 1.00 93.88 301 TYR A C 1
ATOM 2369 O O . TYR A 1 301 ? -5.681 -2.337 -16.978 1.00 93.88 301 TYR A O 1
ATOM 2377 N N . HIS A 1 302 ? -4.105 -0.940 -17.711 1.00 93.38 302 HIS A N 1
ATOM 2378 C CA . HIS A 1 302 ? -2.954 -1.808 -17.385 1.00 93.38 302 HIS A CA 1
ATOM 2379 C C . HIS A 1 302 ? -2.985 -2.418 -15.965 1.00 93.38 302 HIS A C 1
ATOM 2381 O O . HIS A 1 302 ? -2.506 -3.534 -15.745 1.00 93.38 302 HIS A O 1
ATOM 2387 N N . ASN A 1 303 ? -3.554 -1.698 -14.992 1.00 93.50 303 ASN A N 1
ATOM 2388 C CA . ASN A 1 303 ? -3.644 -2.122 -13.595 1.00 93.50 303 ASN A CA 1
ATOM 2389 C C . ASN A 1 303 ? -4.483 -3.396 -13.405 1.00 93.50 303 ASN A C 1
ATOM 2391 O O . ASN A 1 303 ? -4.226 -4.140 -12.461 1.00 93.50 303 ASN A O 1
ATOM 2395 N N . ILE A 1 304 ? -5.403 -3.701 -14.330 1.00 92.12 304 ILE A N 1
ATOM 2396 C CA . ILE A 1 304 ? -6.187 -4.947 -14.332 1.00 92.12 304 ILE A CA 1
ATOM 2397 C C . ILE A 1 304 ? -5.274 -6.176 -14.422 1.00 92.12 304 ILE A C 1
ATOM 2399 O O . ILE A 1 304 ? -5.602 -7.220 -13.873 1.00 92.12 304 ILE A O 1
ATOM 2403 N N . VAL A 1 305 ? -4.112 -6.055 -15.073 1.00 93.38 305 VAL A N 1
ATOM 2404 C CA . VAL A 1 305 ? -3.146 -7.153 -15.224 1.00 93.38 305 VAL A CA 1
ATOM 2405 C C . VAL A 1 305 ? -1.998 -7.025 -14.227 1.00 93.38 305 VAL A C 1
ATOM 2407 O O . VAL A 1 305 ? -1.627 -8.000 -13.570 1.00 93.38 305 VAL A O 1
ATOM 2410 N N . LEU A 1 306 ? -1.427 -5.825 -14.080 1.00 96.12 306 LEU A N 1
ATOM 2411 C CA . LEU A 1 306 ? -0.228 -5.641 -13.259 1.00 96.12 306 LEU A CA 1
ATOM 2412 C C . LEU A 1 306 ? -0.481 -5.834 -11.763 1.00 96.12 306 LEU A C 1
ATOM 2414 O O . LEU A 1 306 ? 0.393 -6.347 -11.066 1.00 96.12 306 LEU A O 1
ATOM 2418 N N . LEU A 1 307 ? -1.655 -5.460 -11.255 1.00 96.75 307 LEU A N 1
ATOM 2419 C CA . LEU A 1 307 ? -1.944 -5.578 -9.832 1.00 96.75 307 LEU A CA 1
ATOM 2420 C C . LEU A 1 307 ? -2.175 -7.029 -9.361 1.00 96.75 307 LEU A C 1
ATOM 2422 O O . LEU A 1 307 ? -1.629 -7.385 -8.310 1.00 96.75 307 LEU A O 1
ATOM 2426 N N . PRO A 1 308 ? -2.886 -7.905 -10.104 1.00 97.69 308 PRO A N 1
ATOM 2427 C CA . PRO A 1 308 ? -2.870 -9.338 -9.818 1.00 97.69 308 PRO A CA 1
ATOM 2428 C C . PRO A 1 308 ? -1.457 -9.929 -9.828 1.00 97.69 308 PRO A C 1
ATOM 2430 O O . PRO A 1 308 ? -1.090 -10.667 -8.912 1.00 97.69 308 PRO A O 1
ATOM 2433 N N . LEU A 1 309 ? -0.634 -9.575 -10.825 1.00 97.88 309 LEU A N 1
ATOM 2434 C CA . LEU A 1 309 ? 0.751 -10.050 -10.908 1.00 97.88 309 LEU A CA 1
ATOM 2435 C C . LEU A 1 309 ? 1.583 -9.585 -9.709 1.00 97.88 309 LEU A C 1
ATOM 2437 O O . LEU A 1 309 ? 2.328 -10.379 -9.131 1.00 97.88 309 LEU A O 1
ATOM 2441 N N . TYR A 1 310 ? 1.411 -8.336 -9.280 1.00 98.12 310 TYR A N 1
ATOM 2442 C CA . TYR A 1 310 ? 2.045 -7.809 -8.078 1.00 98.12 310 TYR A CA 1
ATOM 2443 C C . TYR A 1 310 ? 1.635 -8.596 -6.826 1.00 98.12 310 TYR A C 1
ATOM 2445 O O . TYR A 1 310 ? 2.511 -9.046 -6.081 1.00 98.12 310 TYR A O 1
ATOM 2453 N N . ALA A 1 311 ? 0.338 -8.852 -6.629 1.00 98.12 311 ALA A N 1
ATOM 2454 C CA . ALA A 1 311 ? -0.157 -9.635 -5.496 1.00 98.12 311 ALA A CA 1
ATOM 2455 C C . ALA A 1 311 ? 0.391 -11.073 -5.492 1.00 98.12 311 ALA A C 1
ATOM 2457 O O . ALA A 1 311 ? 0.830 -11.574 -4.453 1.00 98.12 311 ALA A O 1
ATOM 2458 N N . ILE A 1 312 ? 0.459 -11.713 -6.663 1.00 98.31 312 ILE A N 1
ATOM 2459 C CA . ILE A 1 312 ? 1.059 -13.044 -6.829 1.00 98.31 312 ILE A CA 1
ATOM 2460 C C . ILE A 1 312 ? 2.568 -13.008 -6.551 1.00 98.31 312 ILE A C 1
ATOM 2462 O O . ILE A 1 312 ? 3.088 -13.918 -5.905 1.00 98.31 312 ILE A O 1
ATOM 2466 N N . SER A 1 313 ? 3.280 -11.963 -6.981 1.00 98.31 313 SER A N 1
ATOM 2467 C CA . SER A 1 313 ? 4.718 -11.823 -6.713 1.00 98.31 313 SER A CA 1
ATOM 2468 C C . SER A 1 313 ? 5.012 -11.694 -5.215 1.00 98.31 313 SER A C 1
ATOM 2470 O O . SER A 1 313 ? 5.951 -12.317 -4.716 1.00 98.31 313 SER A O 1
ATOM 2472 N N . LEU A 1 314 ? 4.168 -10.963 -4.474 1.00 97.44 314 LEU A N 1
ATOM 2473 C CA . LEU A 1 314 ? 4.252 -10.854 -3.018 1.00 97.44 314 LEU A CA 1
ATOM 2474 C C . LEU A 1 314 ? 3.917 -12.176 -2.328 1.00 97.44 314 LEU A C 1
ATOM 2476 O O . LEU A 1 314 ? 4.645 -12.582 -1.423 1.00 97.44 314 LEU A O 1
ATOM 2480 N N . TRP A 1 315 ? 2.870 -12.877 -2.775 1.00 97.94 315 TRP A N 1
ATOM 2481 C CA . TRP A 1 315 ? 2.565 -14.232 -2.307 1.00 97.94 315 TRP A CA 1
ATOM 2482 C C . TRP A 1 315 ? 3.753 -15.170 -2.526 1.00 97.94 315 TRP A C 1
ATOM 2484 O O . TRP A 1 315 ? 4.137 -15.908 -1.620 1.00 97.94 315 TRP A O 1
ATOM 2494 N N . PHE A 1 316 ? 4.376 -15.124 -3.705 1.00 98.06 316 PHE A N 1
ATOM 2495 C CA . PHE A 1 316 ? 5.487 -16.003 -4.044 1.00 98.06 316 PHE A CA 1
ATOM 2496 C C . PHE A 1 316 ? 6.730 -15.707 -3.192 1.00 98.06 316 PHE A C 1
ATOM 2498 O O . PHE A 1 316 ? 7.374 -16.637 -2.688 1.00 98.06 316 PHE A O 1
ATOM 2505 N N . LEU A 1 317 ? 7.027 -14.426 -2.961 1.00 95.94 317 LEU A N 1
ATOM 2506 C CA . LEU A 1 317 ? 8.076 -13.989 -2.042 1.00 95.94 317 LEU A CA 1
ATOM 2507 C C . LEU A 1 317 ? 7.796 -14.467 -0.613 1.00 95.94 317 LEU A C 1
ATOM 2509 O O . LEU A 1 317 ? 8.631 -15.149 -0.014 1.00 95.94 317 LEU A O 1
ATOM 2513 N N . ALA A 1 318 ? 6.599 -14.185 -0.097 1.00 94.50 318 ALA A N 1
ATOM 2514 C CA . ALA A 1 318 ? 6.187 -14.575 1.244 1.00 94.50 318 ALA A CA 1
ATOM 2515 C C . ALA A 1 318 ? 6.214 -16.099 1.433 1.00 94.50 318 ALA A C 1
ATOM 2517 O O . ALA A 1 318 ? 6.709 -16.583 2.450 1.00 94.50 318 ALA A O 1
ATOM 2518 N N . LYS A 1 319 ? 5.787 -16.875 0.431 1.00 94.69 319 LYS A N 1
ATOM 2519 C CA . LYS A 1 319 ? 5.841 -18.346 0.445 1.00 94.69 319 LYS A CA 1
ATOM 2520 C C . LYS A 1 319 ? 7.269 -18.859 0.534 1.00 94.69 319 LYS A C 1
ATOM 2522 O O . LYS A 1 319 ? 7.543 -19.784 1.295 1.00 94.69 319 LYS A O 1
ATOM 2527 N N . SER A 1 320 ? 8.176 -18.237 -0.213 1.00 93.19 320 SER A N 1
ATOM 2528 C CA . SER A 1 320 ? 9.589 -18.622 -0.266 1.00 93.19 320 SER A CA 1
ATOM 2529 C C . SER A 1 320 ? 10.346 -18.276 1.024 1.00 93.19 320 SER A C 1
ATOM 2531 O O . SER A 1 320 ? 11.305 -18.963 1.379 1.00 93.19 320 SER A O 1
ATOM 2533 N N . MET A 1 321 ? 9.915 -17.235 1.743 1.00 89.25 321 MET A N 1
ATOM 2534 C CA . MET A 1 321 ? 10.564 -16.771 2.976 1.00 89.25 321 MET A CA 1
ATOM 2535 C C . MET A 1 321 ? 9.933 -17.329 4.258 1.00 89.25 321 MET A C 1
ATOM 2537 O O . MET A 1 321 ? 10.656 -17.729 5.174 1.00 89.25 321 MET A O 1
ATOM 2541 N N . PHE A 1 322 ? 8.602 -17.364 4.320 1.00 87.62 322 PHE A N 1
ATOM 2542 C CA . PHE A 1 322 ? 7.830 -17.555 5.551 1.00 87.62 322 PHE A CA 1
ATOM 2543 C C . PHE A 1 322 ? 6.836 -18.729 5.496 1.00 87.62 322 PHE A C 1
ATOM 2545 O O . PHE A 1 322 ? 6.242 -19.080 6.514 1.00 87.62 322 PHE A O 1
ATOM 2552 N N . GLY A 1 323 ? 6.674 -19.367 4.333 1.00 87.75 323 GLY A N 1
ATOM 2553 C CA . GLY A 1 323 ? 5.801 -20.527 4.145 1.00 87.75 323 GLY A CA 1
ATOM 2554 C C . GLY A 1 323 ? 4.357 -20.188 3.755 1.00 87.75 323 GLY A C 1
ATOM 2555 O O . GLY A 1 323 ? 3.975 -19.030 3.593 1.00 87.75 323 GLY A O 1
ATOM 2556 N N . GLU A 1 324 ? 3.545 -21.236 3.577 1.00 90.12 324 GLU A N 1
ATOM 2557 C CA . GLU A 1 324 ? 2.224 -21.158 2.927 1.00 90.12 324 GLU A CA 1
ATOM 2558 C C . GLU A 1 324 ? 1.220 -20.263 3.662 1.00 90.12 324 GLU A C 1
ATOM 2560 O O . GLU A 1 324 ? 0.453 -19.542 3.024 1.00 90.12 324 GLU A O 1
ATOM 2565 N N . LYS A 1 325 ? 1.214 -20.308 5.001 1.00 86.75 325 LYS A N 1
ATOM 2566 C CA . LYS A 1 325 ? 0.239 -19.581 5.822 1.00 86.75 325 LYS A CA 1
ATOM 2567 C C . LYS A 1 325 ? 0.384 -18.072 5.628 1.00 86.75 325 LYS A C 1
ATOM 2569 O O . LYS A 1 325 ? -0.566 -17.429 5.193 1.00 86.75 325 LYS A O 1
ATOM 2574 N N . ILE A 1 326 ? 1.579 -17.527 5.884 1.00 89.62 326 ILE A N 1
ATOM 2575 C CA . ILE A 1 326 ? 1.853 -16.093 5.701 1.00 89.62 326 ILE A CA 1
ATOM 2576 C C . ILE A 1 326 ? 1.620 -15.701 4.246 1.00 89.62 326 ILE A C 1
ATOM 2578 O O . ILE A 1 326 ? 0.953 -14.705 4.007 1.00 89.62 326 ILE A O 1
ATOM 2582 N N . ALA A 1 327 ? 2.071 -16.510 3.283 1.00 94.25 327 ALA A N 1
ATOM 2583 C CA . ALA A 1 327 ? 1.841 -16.233 1.869 1.00 94.25 327 ALA A CA 1
ATOM 2584 C C . ALA A 1 327 ? 0.358 -16.067 1.532 1.00 94.25 327 ALA A C 1
ATOM 2586 O O . ALA A 1 327 ? -0.027 -15.094 0.889 1.00 94.25 327 ALA A O 1
ATOM 2587 N N . THR A 1 328 ? -0.482 -16.992 2.000 1.00 93.25 328 THR A N 1
ATOM 2588 C CA . THR A 1 328 ? -1.931 -16.963 1.771 1.00 93.25 328 THR A CA 1
ATOM 2589 C C . THR A 1 328 ? -2.561 -15.702 2.362 1.00 93.25 328 THR A C 1
ATOM 2591 O O . THR A 1 328 ? -3.340 -15.037 1.683 1.00 93.25 328 THR A O 1
ATOM 2594 N N . TYR A 1 329 ? -2.178 -15.320 3.585 1.00 90.38 329 TYR A N 1
ATOM 2595 C CA . TYR A 1 329 ? -2.624 -14.058 4.182 1.00 90.38 329 TYR A CA 1
ATOM 2596 C C . TYR A 1 329 ? -2.096 -12.835 3.429 1.00 90.38 329 TYR A C 1
ATOM 2598 O O . TYR A 1 329 ? -2.856 -11.901 3.209 1.00 90.38 329 TYR A O 1
ATOM 2606 N N . THR A 1 330 ? -0.840 -12.837 2.975 1.00 94.75 330 THR A N 1
ATOM 2607 C CA . THR A 1 330 ? -0.287 -11.766 2.135 1.00 94.75 330 THR A CA 1
ATOM 2608 C C . THR A 1 330 ? -1.098 -11.599 0.854 1.00 94.75 330 THR A C 1
ATOM 2610 O O . THR A 1 330 ? -1.402 -10.468 0.487 1.00 94.75 330 THR A O 1
ATOM 2613 N N . LEU A 1 331 ? -1.486 -12.692 0.189 1.00 96.75 331 LEU A N 1
ATOM 2614 C CA . LEU A 1 331 ? -2.304 -12.624 -1.024 1.00 96.75 331 LEU A CA 1
ATOM 2615 C C . LEU A 1 331 ? -3.693 -12.042 -0.751 1.00 96.75 331 LEU A C 1
ATOM 2617 O O . LEU A 1 331 ? -4.169 -11.224 -1.529 1.00 96.75 331 LEU A O 1
ATOM 2621 N N . LEU A 1 332 ? -4.316 -12.440 0.359 1.00 92.38 332 LEU A N 1
ATOM 2622 C CA . LEU A 1 332 ? -5.619 -11.928 0.784 1.00 92.38 332 LEU A CA 1
ATOM 2623 C C . LEU A 1 332 ? -5.566 -10.439 1.152 1.00 92.38 332 LEU A C 1
ATOM 2625 O O . LEU A 1 332 ? -6.463 -9.681 0.802 1.00 92.38 332 LEU A O 1
ATOM 2629 N N . ILE A 1 333 ? -4.511 -10.029 1.858 1.00 90.38 333 ILE A N 1
ATOM 2630 C CA . ILE A 1 333 ? -4.351 -8.677 2.399 1.00 90.38 333 ILE A CA 1
ATOM 2631 C C . ILE A 1 333 ? -3.920 -7.683 1.319 1.00 90.38 333 ILE A C 1
ATOM 2633 O O . ILE A 1 333 ? -4.418 -6.563 1.306 1.00 90.38 333 ILE A O 1
ATOM 2637 N N . THR A 1 334 ? -3.015 -8.072 0.412 1.00 95.06 334 THR A N 1
ATOM 2638 C CA . THR A 1 334 ? -2.457 -7.189 -0.632 1.00 95.06 334 THR A CA 1
ATOM 2639 C C . THR A 1 334 ? -3.506 -6.311 -1.332 1.00 95.06 334 THR A C 1
ATOM 2641 O O . THR A 1 334 ? -3.334 -5.091 -1.277 1.00 95.06 334 THR A O 1
ATOM 2644 N N . PRO A 1 335 ? -4.584 -6.853 -1.939 1.00 92.94 335 PRO A N 1
ATOM 2645 C CA . PRO A 1 335 ? -5.569 -6.044 -2.664 1.00 92.94 335 PRO A CA 1
ATOM 2646 C C . PRO A 1 335 ? -6.359 -5.074 -1.779 1.00 92.94 335 PRO A C 1
ATOM 2648 O O . PRO A 1 335 ? -6.946 -4.128 -2.286 1.00 92.94 335 PRO A O 1
ATOM 2651 N N . LEU A 1 336 ? -6.353 -5.278 -0.461 1.00 88.81 336 LEU A N 1
ATOM 2652 C CA . LEU A 1 336 ? -7.042 -4.430 0.511 1.00 88.81 336 LEU A CA 1
ATOM 2653 C C . LEU A 1 336 ? -6.129 -3.338 1.091 1.00 88.81 336 LEU A C 1
ATOM 2655 O O . LEU A 1 336 ? -6.574 -2.527 1.904 1.00 88.81 336 LEU A O 1
ATOM 2659 N N . THR A 1 337 ? -4.844 -3.330 0.724 1.00 89.88 337 THR A N 1
ATOM 2660 C CA . THR A 1 337 ? -3.869 -2.403 1.304 1.00 89.88 337 THR A CA 1
ATOM 2661 C C . THR A 1 337 ? -3.885 -1.021 0.647 1.00 89.88 337 THR A C 1
ATOM 2663 O O . THR A 1 337 ? -4.128 -0.903 -0.558 1.00 89.88 337 THR A O 1
ATOM 2666 N N . PRO A 1 338 ? -3.493 0.030 1.394 1.00 89.12 338 PRO A N 1
ATOM 2667 C CA . PRO A 1 338 ? -3.288 1.374 0.861 1.00 89.12 338 PRO A CA 1
ATOM 2668 C C . PRO A 1 338 ? -2.285 1.416 -0.298 1.00 89.12 338 PRO A C 1
ATOM 2670 O O . PRO A 1 338 ? -2.381 2.276 -1.169 1.00 89.12 338 PRO A O 1
ATOM 2673 N N . MET A 1 339 ? -1.333 0.476 -0.338 1.00 92.31 339 MET A N 1
ATOM 2674 C CA . MET A 1 339 ? -0.342 0.389 -1.414 1.00 92.31 339 MET A CA 1
ATOM 2675 C C . MET A 1 339 ? -0.995 0.042 -2.745 1.00 92.31 339 MET A C 1
ATOM 2677 O O . MET A 1 339 ? -0.723 0.672 -3.764 1.00 92.31 339 MET A O 1
ATOM 2681 N N . TYR A 1 340 ? -1.900 -0.932 -2.719 1.00 93.44 340 TYR A N 1
ATOM 2682 C CA . TYR A 1 340 ? -2.619 -1.400 -3.892 1.00 93.44 340 TYR A CA 1
ATOM 2683 C C . TYR A 1 340 ? -3.516 -0.302 -4.473 1.00 93.44 340 TYR A C 1
ATOM 2685 O O . TYR A 1 340 ? -3.444 -0.011 -5.666 1.00 93.44 340 TYR A O 1
ATOM 2693 N N . LEU A 1 341 ? -4.266 0.393 -3.609 1.00 91.06 341 LEU A N 1
ATOM 2694 C CA . LEU A 1 341 ? -5.043 1.572 -3.996 1.00 91.06 341 LEU A CA 1
ATOM 2695 C C . LEU A 1 341 ? -4.144 2.703 -4.520 1.00 91.06 341 LEU A C 1
ATOM 2697 O O . LEU A 1 341 ? -4.460 3.337 -5.524 1.00 91.06 341 LEU A O 1
ATOM 2701 N N . GLY A 1 342 ? -2.989 2.924 -3.894 1.00 92.31 342 GLY A N 1
ATOM 2702 C CA . GLY A 1 342 ? -2.016 3.909 -4.350 1.00 92.31 342 GLY A CA 1
ATOM 2703 C C . GLY A 1 342 ? -1.509 3.648 -5.773 1.00 92.31 342 GLY A C 1
ATOM 2704 O O . GLY A 1 342 ? -1.361 4.593 -6.546 1.00 92.31 342 GLY A O 1
ATOM 2705 N N . PHE A 1 343 ? -1.307 2.387 -6.164 1.00 94.88 343 PHE A N 1
ATOM 2706 C CA . PHE A 1 343 ? -0.965 2.032 -7.546 1.00 94.88 343 PHE A CA 1
ATOM 2707 C C . PHE A 1 343 ? -2.128 2.235 -8.526 1.00 94.88 343 PHE A C 1
ATOM 2709 O O . PHE A 1 343 ? -1.894 2.679 -9.652 1.00 94.88 343 PHE A O 1
ATOM 2716 N N . ILE A 1 344 ? -3.371 1.985 -8.099 1.00 93.56 344 ILE A N 1
ATOM 2717 C CA . ILE A 1 344 ? -4.569 2.281 -8.899 1.00 93.56 344 ILE A CA 1
ATOM 2718 C C . ILE A 1 344 ? -4.624 3.776 -9.230 1.00 93.56 344 ILE A C 1
ATOM 2720 O O . ILE A 1 344 ? -4.667 4.140 -10.404 1.00 93.56 344 ILE A O 1
ATOM 2724 N N . LEU A 1 345 ? -4.572 4.638 -8.210 1.00 90.88 345 LEU A N 1
ATOM 2725 C CA . LEU A 1 345 ? -4.729 6.088 -8.375 1.00 90.88 345 LEU A CA 1
ATOM 2726 C C . LEU A 1 345 ? -3.480 6.747 -8.978 1.00 90.88 345 LEU A C 1
ATOM 2728 O O . LEU A 1 345 ? -3.566 7.660 -9.795 1.00 90.88 345 LEU A O 1
ATOM 2732 N N . GLY A 1 346 ? -2.290 6.281 -8.601 1.00 89.69 346 GLY A N 1
ATOM 2733 C CA . GLY A 1 346 ? -1.030 6.829 -9.098 1.00 89.69 346 GLY A CA 1
ATOM 2734 C C . GLY A 1 346 ? -0.698 6.411 -10.529 1.00 89.69 346 GLY A C 1
ATOM 2735 O O . GLY A 1 346 ? 0.104 7.070 -11.186 1.00 89.69 346 GLY A O 1
ATOM 2736 N N . GLY A 1 347 ? -1.273 5.316 -11.033 1.00 89.31 347 GLY A N 1
ATOM 2737 C CA . GLY A 1 347 ? -0.896 4.720 -12.314 1.00 89.31 347 GLY A CA 1
ATOM 2738 C C . GLY A 1 347 ? 0.461 4.030 -12.260 1.00 89.31 347 GLY A C 1
ATOM 2739 O O . GLY A 1 347 ? 0.521 2.845 -12.531 1.00 89.31 347 GLY A O 1
ATOM 2740 N N . LEU A 1 348 ? 1.538 4.743 -11.899 1.00 92.62 348 LEU A N 1
ATOM 2741 C CA . LEU A 1 348 ? 2.876 4.242 -11.529 1.00 92.62 348 LEU A CA 1
ATOM 2742 C C . LEU A 1 348 ? 3.321 2.939 -12.237 1.00 92.62 348 LEU A C 1
ATOM 2744 O O . LEU A 1 348 ? 3.931 2.063 -11.619 1.00 92.62 348 LEU A O 1
ATOM 2748 N N . GLN A 1 349 ? 3.051 2.825 -13.541 1.00 94.19 349 GLN A N 1
ATOM 2749 C CA . GLN A 1 349 ? 2.937 1.521 -14.208 1.00 94.19 349 GLN A CA 1
ATOM 2750 C C . GLN A 1 349 ? 4.270 0.764 -14.215 1.00 94.19 349 GLN A C 1
ATOM 2752 O O . GLN A 1 349 ? 4.378 -0.382 -13.773 1.00 94.19 349 GLN A O 1
ATOM 2757 N N . ALA A 1 350 ? 5.332 1.462 -14.620 1.00 95.38 350 ALA A N 1
ATOM 2758 C CA . ALA A 1 350 ? 6.681 0.923 -14.604 1.00 95.38 350 ALA A CA 1
ATOM 2759 C C . ALA A 1 350 ? 7.208 0.651 -13.189 1.00 95.38 350 ALA A C 1
ATOM 2761 O O . ALA A 1 350 ? 8.011 -0.257 -13.011 1.00 95.38 350 ALA A O 1
ATOM 2762 N N . ASN A 1 351 ? 6.780 1.414 -12.173 1.00 95.81 351 ASN A N 1
ATOM 2763 C CA . ASN A 1 351 ? 7.156 1.121 -10.786 1.00 95.81 351 ASN A CA 1
ATOM 2764 C C . ASN A 1 351 ? 6.555 -0.225 -10.357 1.00 95.81 351 ASN A C 1
ATOM 2766 O O . ASN A 1 351 ? 7.282 -1.117 -9.924 1.00 95.81 351 ASN A O 1
ATOM 2770 N N . LEU A 1 352 ? 5.246 -0.397 -10.555 1.00 96.50 352 LEU A N 1
ATOM 2771 C CA . LEU A 1 352 ? 4.522 -1.614 -10.195 1.00 96.50 352 LEU A CA 1
ATOM 2772 C C . LEU A 1 352 ? 5.076 -2.859 -10.905 1.00 96.50 352 LEU A C 1
ATOM 2774 O O . LEU A 1 352 ? 5.297 -3.899 -10.275 1.00 96.50 352 LEU A O 1
ATOM 2778 N N . PHE A 1 353 ? 5.352 -2.749 -12.207 1.00 97.75 353 PHE A N 1
ATOM 2779 C CA . PHE A 1 353 ? 5.961 -3.837 -12.971 1.00 97.75 353 PHE A CA 1
ATOM 2780 C C . PHE A 1 353 ? 7.356 -4.188 -12.443 1.00 97.75 353 PHE A C 1
ATOM 2782 O O . PHE A 1 353 ? 7.654 -5.353 -12.185 1.00 97.75 353 PHE A O 1
ATOM 2789 N N . THR A 1 354 ? 8.193 -3.181 -12.188 1.00 97.56 354 THR A N 1
ATOM 2790 C CA . THR A 1 354 ? 9.530 -3.390 -11.627 1.00 97.56 354 THR A CA 1
ATOM 2791 C C . THR A 1 354 ? 9.479 -4.018 -10.234 1.00 97.56 354 THR A C 1
ATOM 2793 O O . THR A 1 354 ? 10.234 -4.952 -9.973 1.00 97.56 354 THR A O 1
ATOM 2796 N N . LEU A 1 355 ? 8.565 -3.602 -9.351 1.00 96.81 355 LEU A N 1
ATOM 2797 C CA . LEU A 1 355 ? 8.362 -4.263 -8.054 1.00 96.81 355 LEU A CA 1
ATOM 2798 C C . LEU A 1 355 ? 7.973 -5.733 -8.211 1.00 96.81 355 LEU A C 1
ATOM 2800 O O . LEU A 1 355 ? 8.480 -6.581 -7.480 1.00 96.81 355 LEU A O 1
ATOM 2804 N N . THR A 1 356 ? 7.113 -6.045 -9.180 1.00 98.06 356 THR A N 1
ATOM 2805 C CA . THR A 1 356 ? 6.712 -7.424 -9.489 1.00 98.06 356 THR A CA 1
ATOM 2806 C C . THR A 1 356 ? 7.929 -8.275 -9.872 1.00 98.06 356 THR A C 1
ATOM 2808 O O . THR A 1 356 ? 8.103 -9.384 -9.354 1.00 98.06 356 THR A O 1
ATOM 2811 N N . LEU A 1 357 ? 8.825 -7.740 -10.710 1.00 98.19 357 LEU A N 1
ATOM 2812 C CA . LEU A 1 357 ? 10.083 -8.396 -11.083 1.00 98.19 357 LEU A CA 1
ATOM 2813 C C . LEU A 1 357 ? 11.023 -8.570 -9.884 1.00 98.19 357 LEU A C 1
ATOM 2815 O O . LEU A 1 357 ? 11.555 -9.660 -9.678 1.00 98.19 357 LEU A O 1
ATOM 2819 N N . LEU A 1 358 ? 11.200 -7.526 -9.069 1.00 97.19 358 LEU A N 1
ATOM 2820 C CA . LEU A 1 358 ? 12.085 -7.539 -7.900 1.00 97.19 358 LEU A CA 1
ATOM 2821 C C . LEU A 1 358 ? 11.609 -8.534 -6.832 1.00 97.19 358 LEU A C 1
ATOM 2823 O O . LEU A 1 358 ? 12.408 -9.322 -6.321 1.00 97.19 358 LEU A O 1
ATOM 2827 N N . ASN A 1 359 ? 10.307 -8.561 -6.543 1.00 96.94 359 ASN A N 1
ATOM 2828 C CA . ASN A 1 359 ? 9.704 -9.539 -5.637 1.00 96.94 359 ASN A CA 1
ATOM 2829 C C . ASN A 1 359 ? 9.895 -10.966 -6.158 1.00 96.94 359 ASN A C 1
ATOM 2831 O O . ASN A 1 359 ? 10.257 -11.860 -5.394 1.00 96.94 359 ASN A O 1
ATOM 2835 N N . THR A 1 360 ? 9.721 -11.173 -7.466 1.00 97.94 360 THR A N 1
ATOM 2836 C CA . THR A 1 360 ? 9.936 -12.477 -8.108 1.00 97.94 360 THR A CA 1
ATOM 2837 C C . THR A 1 360 ? 11.405 -12.901 -8.053 1.00 97.94 360 THR A C 1
ATOM 2839 O O . THR A 1 360 ? 11.690 -14.054 -7.732 1.00 97.94 360 THR A O 1
ATOM 2842 N N . ALA A 1 361 ? 12.348 -11.983 -8.286 1.00 96.75 361 ALA A N 1
ATOM 2843 C CA . ALA A 1 361 ? 13.784 -12.250 -8.190 1.00 96.75 361 ALA A CA 1
ATOM 2844 C C . ALA A 1 361 ? 14.169 -12.722 -6.781 1.00 96.75 361 ALA A C 1
ATOM 2846 O O . ALA A 1 361 ? 14.830 -13.750 -6.613 1.00 96.75 361 ALA A O 1
ATOM 2847 N N . LEU A 1 362 ? 13.683 -12.014 -5.757 1.00 95.00 362 LEU A N 1
ATOM 2848 C CA . LEU A 1 362 ? 13.877 -12.394 -4.360 1.00 95.00 362 LEU A CA 1
ATOM 2849 C C . LEU A 1 362 ? 13.218 -13.740 -4.036 1.00 95.00 362 LEU A C 1
ATOM 2851 O O . LEU A 1 362 ? 13.837 -14.581 -3.383 1.00 95.00 362 LEU A O 1
ATOM 2855 N N . ALA A 1 363 ? 12.001 -13.984 -4.522 1.00 95.75 363 ALA A N 1
ATOM 2856 C CA . ALA A 1 363 ? 11.294 -15.243 -4.313 1.00 95.75 363 ALA A CA 1
ATOM 2857 C C . ALA A 1 363 ? 12.053 -16.440 -4.910 1.00 95.75 363 ALA A C 1
ATOM 2859 O O . ALA A 1 363 ? 12.265 -17.440 -4.223 1.00 95.75 363 ALA A O 1
ATOM 2860 N N . VAL A 1 364 ? 12.532 -16.325 -6.156 1.00 95.88 364 VAL A N 1
ATOM 2861 C CA . VAL A 1 364 ? 13.355 -17.355 -6.816 1.00 95.88 364 VAL A CA 1
ATOM 2862 C C . VAL A 1 364 ? 14.606 -17.648 -5.995 1.00 95.88 364 VAL A C 1
ATOM 2864 O O . VAL A 1 364 ? 14.905 -18.816 -5.719 1.00 95.88 364 VAL A O 1
ATOM 2867 N N . TYR A 1 365 ? 15.303 -16.603 -5.547 1.00 94.38 365 TYR A N 1
ATOM 2868 C CA . TYR A 1 365 ? 16.468 -16.756 -4.689 1.00 94.38 365 TYR A CA 1
ATOM 2869 C C . TYR A 1 365 ? 16.133 -17.496 -3.384 1.00 94.38 365 TYR A C 1
ATOM 2871 O O . TYR A 1 365 ? 16.780 -18.496 -3.065 1.00 94.38 365 TYR A O 1
ATOM 2879 N N . PHE A 1 366 ? 15.109 -17.063 -2.640 1.00 91.44 366 PHE A N 1
ATOM 2880 C CA . PHE A 1 366 ? 14.754 -17.690 -1.363 1.00 91.44 366 PHE A CA 1
ATOM 2881 C C . PHE A 1 366 ? 14.155 -19.086 -1.510 1.00 91.44 366 PHE A C 1
ATOM 2883 O O . PHE A 1 366 ? 14.264 -19.876 -0.576 1.00 91.44 366 PHE A O 1
ATOM 2890 N N . LYS A 1 367 ? 13.575 -19.431 -2.660 1.00 91.88 367 LYS A N 1
ATOM 2891 C CA . LYS A 1 367 ? 13.105 -20.791 -2.928 1.00 91.88 367 LYS A CA 1
ATOM 2892 C C . LYS A 1 367 ? 14.265 -21.754 -3.177 1.00 91.88 367 LYS A C 1
ATOM 2894 O O . LYS A 1 367 ? 14.259 -22.862 -2.651 1.00 91.88 367 LYS A O 1
ATOM 2899 N N . VAL A 1 368 ? 15.244 -21.345 -3.986 1.00 90.94 368 VAL A N 1
ATOM 2900 C CA . VAL A 1 368 ? 16.311 -22.233 -4.482 1.00 90.94 368 VAL A CA 1
ATOM 2901 C C . VAL A 1 368 ? 17.554 -22.220 -3.586 1.00 90.94 368 VAL A C 1
ATOM 2903 O O . VAL A 1 368 ? 18.169 -23.264 -3.384 1.00 90.94 368 VAL A O 1
ATOM 2906 N N . LYS A 1 369 ? 17.938 -21.051 -3.055 1.00 85.75 369 LYS A N 1
ATOM 2907 C CA . LYS A 1 369 ? 19.078 -20.825 -2.140 1.00 85.75 369 LYS A CA 1
ATOM 2908 C C . LYS A 1 369 ? 20.414 -21.445 -2.586 1.00 85.75 369 LYS A C 1
ATOM 2910 O O . LYS A 1 369 ? 21.230 -21.821 -1.749 1.00 85.75 369 LYS A O 1
ATOM 2915 N N . SER A 1 370 ? 20.660 -21.551 -3.890 1.00 90.44 370 SER A N 1
ATOM 2916 C CA . SER A 1 370 ? 21.880 -22.152 -4.445 1.00 90.44 370 SER A CA 1
ATOM 2917 C C . SER A 1 370 ? 22.365 -21.403 -5.684 1.00 90.44 370 SER A C 1
ATOM 2919 O O . SER A 1 370 ? 21.677 -20.518 -6.185 1.00 90.44 370 SER A O 1
ATOM 2921 N N . ILE A 1 371 ? 23.539 -21.769 -6.207 1.00 92.69 371 ILE A N 1
ATOM 2922 C CA . ILE A 1 371 ? 24.123 -21.172 -7.422 1.00 92.69 371 ILE A CA 1
ATOM 2923 C C . ILE A 1 371 ? 23.181 -21.225 -8.637 1.00 92.69 371 ILE A C 1
ATOM 2925 O O . ILE A 1 371 ? 23.223 -20.350 -9.497 1.00 92.69 371 ILE A O 1
ATOM 2929 N N . LYS A 1 372 ? 22.253 -22.191 -8.660 1.00 94.19 372 LYS A N 1
ATOM 2930 C CA . LYS A 1 372 ? 21.231 -22.328 -9.705 1.00 94.19 372 LYS A CA 1
ATOM 2931 C C . LYS A 1 372 ? 20.271 -21.134 -9.772 1.00 94.19 372 LYS A C 1
ATOM 2933 O O . LYS A 1 372 ? 19.648 -20.929 -10.805 1.00 94.19 372 LYS A O 1
ATOM 2938 N N . SER A 1 373 ? 20.138 -20.343 -8.701 1.00 93.44 373 SER A N 1
ATOM 2939 C CA . SER A 1 373 ? 19.284 -19.151 -8.714 1.00 93.44 373 SER A CA 1
ATOM 2940 C C . SER A 1 373 ? 19.935 -17.950 -9.397 1.00 93.44 373 SER A C 1
ATOM 2942 O O . SER A 1 373 ? 19.211 -17.017 -9.740 1.00 93.44 373 SER A O 1
ATOM 2944 N N . ILE A 1 374 ? 21.267 -17.939 -9.563 1.00 95.19 374 ILE A N 1
ATOM 2945 C CA . ILE A 1 374 ? 22.009 -16.761 -10.039 1.00 95.19 374 ILE A CA 1
ATOM 2946 C C . ILE A 1 374 ? 21.503 -16.287 -11.405 1.00 95.19 374 ILE A C 1
ATOM 2948 O O . ILE A 1 374 ? 21.106 -15.128 -11.481 1.00 95.19 374 ILE A O 1
ATOM 2952 N N . PRO A 1 375 ? 21.407 -17.132 -12.455 1.00 96.50 375 PRO A N 1
ATOM 2953 C CA . PRO A 1 375 ? 21.055 -16.645 -13.789 1.00 96.50 375 PRO A CA 1
ATOM 2954 C C . PRO A 1 375 ? 19.694 -15.942 -13.822 1.00 96.50 375 PRO A C 1
ATOM 2956 O O . PRO A 1 375 ? 19.579 -14.830 -14.328 1.00 96.50 375 PRO A O 1
ATOM 2959 N N . ILE A 1 376 ? 18.677 -16.555 -13.208 1.00 96.69 376 ILE A N 1
ATOM 2960 C CA . ILE A 1 376 ? 17.310 -16.016 -13.184 1.00 96.69 376 ILE A CA 1
ATOM 2961 C C . ILE A 1 376 ? 17.236 -14.761 -12.308 1.00 96.69 376 ILE A C 1
ATOM 2963 O O . ILE A 1 376 ? 16.628 -13.770 -12.703 1.00 96.69 376 ILE A O 1
ATOM 2967 N N . THR A 1 377 ? 17.871 -14.777 -11.130 1.00 96.06 377 THR A N 1
ATOM 2968 C CA . THR A 1 377 ? 17.854 -13.627 -10.209 1.00 96.06 377 THR A CA 1
ATOM 2969 C C . THR A 1 377 ? 18.548 -12.426 -10.846 1.00 96.06 377 THR A C 1
ATOM 2971 O O . THR A 1 377 ? 17.988 -11.334 -10.863 1.00 96.06 377 THR A O 1
ATOM 2974 N N . THR A 1 378 ? 19.736 -12.624 -11.422 1.00 96.31 378 THR A N 1
ATOM 2975 C CA . THR A 1 378 ? 20.488 -11.582 -12.130 1.00 96.31 378 THR A CA 1
ATOM 2976 C C . THR A 1 378 ? 19.719 -11.042 -13.326 1.00 96.31 378 THR A C 1
ATOM 2978 O O . THR A 1 378 ? 19.623 -9.826 -13.469 1.00 96.31 378 THR A O 1
ATOM 2981 N N . LEU A 1 379 ? 19.139 -11.914 -14.156 1.00 96.81 379 LEU A N 1
ATOM 2982 C CA . LEU A 1 379 ? 18.354 -11.489 -15.314 1.00 96.81 379 LEU A CA 1
ATOM 2983 C C . LEU A 1 379 ? 17.176 -10.603 -14.891 1.00 96.81 379 LEU A C 1
ATOM 2985 O O . LEU A 1 379 ? 16.998 -9.521 -15.442 1.00 96.81 379 LEU A O 1
ATOM 2989 N N . LEU A 1 380 ? 16.416 -11.017 -13.874 1.00 97.44 380 LEU A N 1
ATOM 2990 C CA . LEU A 1 380 ? 15.294 -10.228 -13.359 1.00 97.44 380 LEU A CA 1
ATOM 2991 C C . LEU A 1 380 ? 15.747 -8.883 -12.773 1.00 97.44 380 LEU A C 1
ATOM 2993 O O . LEU A 1 380 ? 15.078 -7.879 -13.005 1.00 97.44 380 LEU A O 1
ATOM 2997 N N . LEU A 1 381 ? 16.881 -8.836 -12.062 1.00 95.31 381 LEU A N 1
ATOM 2998 C CA . LEU A 1 381 ? 17.457 -7.579 -11.565 1.00 95.31 381 LEU A CA 1
ATOM 2999 C C . LEU A 1 381 ? 17.862 -6.648 -12.717 1.00 95.31 381 LEU A C 1
ATOM 3001 O O . LEU A 1 381 ? 17.574 -5.457 -12.661 1.00 95.31 381 LEU A O 1
ATOM 3005 N N . ILE A 1 382 ? 18.487 -7.175 -13.771 1.00 94.12 382 ILE A N 1
ATOM 3006 C CA . ILE A 1 382 ? 18.890 -6.399 -14.953 1.00 94.12 382 ILE A CA 1
ATOM 3007 C C . ILE A 1 382 ? 17.666 -5.826 -15.679 1.00 94.12 382 ILE A C 1
ATOM 3009 O O . ILE A 1 382 ? 17.621 -4.628 -15.964 1.00 94.12 382 ILE A O 1
ATOM 3013 N N . ILE A 1 383 ? 16.646 -6.657 -15.920 1.00 96.00 383 ILE A N 1
ATOM 3014 C CA . ILE A 1 383 ? 15.375 -6.226 -16.520 1.00 96.00 383 ILE A CA 1
ATOM 3015 C C . ILE A 1 383 ? 14.733 -5.133 -15.651 1.00 96.00 383 ILE A C 1
ATOM 3017 O O . ILE A 1 383 ? 14.327 -4.097 -16.172 1.00 96.00 383 ILE A O 1
ATOM 3021 N N . ALA A 1 384 ? 14.709 -5.311 -14.325 1.00 95.75 384 ALA A N 1
ATOM 3022 C CA . ALA A 1 384 ? 14.153 -4.341 -13.383 1.00 95.75 384 ALA A CA 1
ATOM 3023 C C . ALA A 1 384 ? 14.817 -2.951 -13.494 1.00 95.75 384 ALA A C 1
ATOM 3025 O O . ALA A 1 384 ? 14.107 -1.939 -13.525 1.00 95.75 384 ALA A O 1
ATOM 3026 N N . VAL A 1 385 ? 16.151 -2.878 -13.633 1.00 91.25 385 VAL A N 1
ATOM 3027 C CA . VAL A 1 385 ? 16.867 -1.602 -13.856 1.00 91.25 385 VAL A CA 1
ATOM 3028 C C . VAL A 1 385 ? 16.368 -0.915 -15.129 1.00 91.25 385 VAL A C 1
ATOM 3030 O O . VAL A 1 385 ? 16.101 0.285 -15.108 1.00 91.25 385 VAL A O 1
ATOM 3033 N N . MET A 1 386 ? 16.229 -1.670 -16.223 1.00 91.44 386 MET A N 1
ATOM 3034 C CA . MET A 1 386 ? 15.816 -1.152 -17.534 1.00 91.44 386 MET A CA 1
ATOM 3035 C C . MET A 1 386 ? 14.319 -0.810 -17.611 1.00 91.44 386 MET A C 1
ATOM 3037 O O . MET A 1 386 ? 13.894 -0.095 -18.521 1.00 91.44 386 MET A O 1
ATOM 3041 N N . CYS A 1 387 ? 13.513 -1.305 -16.669 1.00 95.06 387 CYS A N 1
ATOM 3042 C CA . CYS A 1 387 ? 12.100 -0.961 -16.547 1.00 95.06 387 CYS A CA 1
ATOM 3043 C C . CYS A 1 387 ? 11.865 0.250 -15.638 1.00 95.06 387 CYS A C 1
ATOM 3045 O O . CYS A 1 387 ? 11.080 1.129 -15.990 1.00 95.06 387 CYS A O 1
ATOM 3047 N N . HIS A 1 388 ? 12.517 0.312 -14.470 1.00 92.31 388 HIS A N 1
ATOM 3048 C CA . HIS A 1 388 ? 12.431 1.468 -13.576 1.00 92.31 388 HIS A CA 1
ATOM 3049 C C . HIS A 1 388 ? 13.644 1.552 -12.620 1.00 92.31 388 HIS A C 1
ATOM 3051 O O . HIS A 1 388 ? 13.663 0.888 -11.577 1.00 92.31 388 HIS A O 1
ATOM 3057 N N . PRO A 1 389 ? 14.630 2.431 -12.874 1.00 87.25 389 PRO A N 1
ATOM 3058 C CA . PRO A 1 389 ? 15.900 2.434 -12.153 1.00 87.25 389 PRO A CA 1
ATOM 3059 C C . PRO A 1 389 ? 15.743 2.808 -10.679 1.00 87.25 389 PRO A C 1
ATOM 3061 O O . PRO A 1 389 ? 16.311 2.147 -9.821 1.00 87.25 389 PRO A O 1
ATOM 3064 N N . TRP A 1 390 ? 14.919 3.808 -10.349 1.00 84.69 390 TRP A N 1
ATOM 3065 C CA . TRP A 1 390 ? 14.784 4.304 -8.968 1.00 84.69 390 TRP A CA 1
ATOM 3066 C C . TRP A 1 390 ? 14.366 3.241 -7.948 1.00 84.69 390 TRP A C 1
ATOM 3068 O O . TRP A 1 390 ? 14.905 3.171 -6.849 1.00 84.69 390 TRP A O 1
ATOM 3078 N N . VAL A 1 391 ? 13.409 2.401 -8.325 1.00 89.94 391 VAL A N 1
ATOM 3079 C CA . VAL A 1 391 ? 12.836 1.356 -7.467 1.00 89.94 391 VAL A CA 1
ATOM 3080 C C . VAL A 1 391 ? 13.840 0.224 -7.327 1.00 89.94 391 VAL A C 1
ATOM 3082 O O . VAL A 1 391 ? 14.064 -0.301 -6.239 1.00 89.94 391 VAL A O 1
ATOM 3085 N N . THR A 1 392 ? 14.519 -0.082 -8.430 1.00 90.50 392 THR A N 1
ATOM 3086 C CA . THR A 1 392 ? 15.611 -1.044 -8.450 1.00 90.50 392 THR A CA 1
ATOM 3087 C C . THR A 1 392 ? 16.771 -0.594 -7.570 1.00 90.50 392 THR A C 1
ATOM 3089 O O . THR A 1 392 ? 17.270 -1.406 -6.804 1.00 90.50 392 THR A O 1
ATOM 3092 N N . PHE A 1 393 ? 17.153 0.687 -7.570 1.00 86.31 393 PHE A N 1
ATOM 3093 C CA . PHE A 1 393 ? 18.178 1.204 -6.658 1.00 86.31 393 PHE A CA 1
ATOM 3094 C C . PHE A 1 393 ? 17.770 1.100 -5.192 1.00 86.31 393 PHE A C 1
ATOM 3096 O O . PHE A 1 393 ? 18.586 0.678 -4.372 1.00 86.31 393 PHE A O 1
ATOM 3103 N N . GLN A 1 394 ? 16.511 1.412 -4.864 1.00 86.94 394 GLN A N 1
ATOM 3104 C CA . GLN A 1 394 ? 15.986 1.195 -3.515 1.00 86.94 394 GLN A CA 1
ATOM 3105 C C . GLN A 1 394 ? 16.146 -0.281 -3.108 1.00 86.94 394 GLN A C 1
ATOM 3107 O O . GLN A 1 394 ? 16.708 -0.569 -2.053 1.00 86.94 394 GLN A O 1
ATOM 3112 N N . TYR A 1 395 ? 15.735 -1.225 -3.961 1.00 90.00 395 TYR A N 1
ATOM 3113 C CA . TYR A 1 395 ? 15.835 -2.661 -3.674 1.00 90.00 395 TYR A CA 1
ATOM 3114 C C . TYR A 1 395 ? 17.269 -3.187 -3.661 1.00 90.00 395 TYR A C 1
ATOM 3116 O O . TYR A 1 395 ? 17.608 -4.020 -2.828 1.00 90.00 395 TYR A O 1
ATOM 3124 N N . ILE A 1 396 ? 18.145 -2.681 -4.521 1.00 89.44 396 ILE A N 1
ATOM 3125 C CA . ILE A 1 396 ? 19.571 -3.000 -4.495 1.00 89.44 396 ILE A CA 1
ATOM 3126 C C . ILE A 1 396 ? 20.182 -2.546 -3.165 1.00 89.44 396 ILE A C 1
ATOM 3128 O O . ILE A 1 396 ? 20.917 -3.320 -2.553 1.00 89.44 396 ILE A O 1
ATOM 3132 N N . ALA A 1 397 ? 19.843 -1.355 -2.662 1.00 86.44 397 ALA A N 1
ATOM 3133 C CA . ALA A 1 397 ? 20.301 -0.880 -1.354 1.00 86.44 397 ALA A CA 1
ATOM 3134 C C . ALA A 1 397 ? 19.771 -1.757 -0.202 1.00 86.44 397 ALA A C 1
ATOM 3136 O O . ALA A 1 397 ? 20.536 -2.147 0.686 1.00 86.44 397 ALA A O 1
ATOM 3137 N N . ILE A 1 398 ? 18.488 -2.135 -0.254 1.00 88.06 398 ILE A N 1
ATOM 3138 C CA . ILE A 1 398 ? 17.839 -3.083 0.672 1.00 88.06 398 ILE A CA 1
ATOM 3139 C C . ILE A 1 398 ? 18.590 -4.425 0.691 1.00 88.06 398 ILE A C 1
ATOM 3141 O O . ILE A 1 398 ? 18.982 -4.907 1.757 1.00 88.06 398 ILE A O 1
ATOM 3145 N N . ILE A 1 399 ? 18.827 -5.012 -0.486 1.00 89.44 399 ILE A N 1
ATOM 3146 C CA . ILE A 1 399 ? 19.490 -6.312 -0.655 1.00 89.44 399 ILE A CA 1
ATOM 3147 C C . ILE A 1 399 ? 20.949 -6.238 -0.207 1.00 89.44 399 ILE A C 1
ATOM 3149 O O . ILE A 1 399 ? 21.413 -7.131 0.499 1.00 89.44 399 ILE A O 1
ATOM 3153 N N . THR A 1 400 ? 21.661 -5.168 -0.565 1.00 88.62 400 THR A N 1
ATOM 3154 C CA . THR A 1 400 ? 23.052 -4.935 -0.148 1.00 88.62 400 THR A CA 1
ATOM 3155 C C . THR A 1 400 ? 23.140 -4.896 1.372 1.00 88.62 400 THR A C 1
ATOM 3157 O O . THR A 1 400 ? 23.924 -5.634 1.968 1.00 88.62 400 THR A O 1
ATOM 3160 N N . THR A 1 401 ? 22.279 -4.096 2.009 1.00 84.62 401 THR A N 1
ATOM 3161 C CA . THR A 1 401 ? 22.214 -3.978 3.472 1.00 84.62 401 THR A CA 1
ATOM 3162 C C . THR A 1 401 ? 21.923 -5.334 4.107 1.00 84.62 401 THR A C 1
ATOM 3164 O O . THR A 1 401 ? 22.625 -5.749 5.026 1.00 84.62 401 THR A O 1
ATOM 3167 N N . TYR A 1 402 ? 20.942 -6.071 3.580 1.00 85.69 402 TYR A N 1
ATOM 3168 C CA . TYR A 1 402 ? 20.616 -7.419 4.042 1.00 85.69 402 TYR A CA 1
ATOM 3169 C C . TYR A 1 402 ? 21.815 -8.376 3.945 1.00 85.69 402 TYR A C 1
ATOM 3171 O O . TYR A 1 402 ? 22.159 -9.025 4.932 1.00 85.69 402 TYR A O 1
ATOM 3179 N N . VAL A 1 403 ? 22.494 -8.439 2.794 1.00 87.44 403 VAL A N 1
ATOM 3180 C CA . VAL A 1 403 ? 23.659 -9.316 2.584 1.00 87.44 403 VAL A CA 1
ATOM 3181 C C . VAL A 1 403 ? 24.804 -8.949 3.532 1.00 87.44 403 VAL A C 1
ATOM 3183 O O . VAL A 1 403 ? 25.389 -9.849 4.139 1.00 87.44 403 VAL A O 1
ATOM 3186 N N . ILE A 1 404 ? 25.088 -7.653 3.713 1.00 85.44 404 ILE A N 1
ATOM 3187 C CA . ILE A 1 404 ? 26.116 -7.169 4.646 1.00 85.44 404 ILE A CA 1
ATOM 3188 C C . ILE A 1 404 ? 25.778 -7.583 6.078 1.00 85.44 404 ILE A C 1
ATOM 3190 O O . ILE A 1 404 ? 26.633 -8.149 6.757 1.00 85.44 404 ILE A O 1
ATOM 3194 N N . LEU A 1 405 ? 24.545 -7.369 6.545 1.00 79.38 405 LEU A N 1
ATOM 3195 C CA . LEU A 1 405 ? 24.159 -7.767 7.901 1.00 79.38 405 LEU A CA 1
ATOM 3196 C C . LEU A 1 405 ? 24.195 -9.281 8.088 1.00 79.38 405 LEU A C 1
ATOM 3198 O O . LEU A 1 405 ? 24.692 -9.767 9.104 1.00 79.38 405 LEU A O 1
ATOM 3202 N N . CYS A 1 406 ? 23.734 -10.048 7.103 1.00 81.44 406 CYS A N 1
ATOM 3203 C CA . CYS A 1 406 ? 23.846 -11.499 7.143 1.00 81.44 406 CYS A CA 1
ATOM 3204 C C . CYS A 1 406 ? 25.294 -11.964 7.255 1.00 81.44 406 CYS A C 1
ATOM 3206 O O . CYS A 1 406 ? 25.574 -12.841 8.071 1.00 81.44 406 CYS A O 1
ATOM 3208 N N . LEU A 1 407 ? 26.214 -11.342 6.520 1.00 83.38 407 LEU A N 1
ATOM 3209 C CA . LEU A 1 407 ? 27.632 -11.674 6.569 1.00 83.38 407 LEU A CA 1
ATOM 3210 C C . LEU A 1 407 ? 28.293 -11.235 7.888 1.00 83.38 407 LEU A C 1
ATOM 3212 O O . LEU A 1 407 ? 28.977 -12.028 8.538 1.00 83.38 407 LEU A O 1
ATOM 3216 N N . VAL A 1 408 ? 28.097 -9.977 8.288 1.00 83.25 408 VAL A N 1
ATOM 3217 C CA . VAL A 1 408 ? 28.812 -9.337 9.402 1.00 83.25 408 VAL A CA 1
ATOM 3218 C C . VAL A 1 408 ? 28.226 -9.737 10.753 1.00 83.25 408 VAL A C 1
ATOM 3220 O O . VAL A 1 408 ? 28.994 -10.119 11.643 1.00 83.25 408 VAL A O 1
ATOM 3223 N N . VAL A 1 409 ? 26.897 -9.675 10.891 1.00 76.44 409 VAL A N 1
ATOM 3224 C CA . VAL A 1 409 ? 26.158 -9.881 12.148 1.00 76.44 409 VAL A CA 1
ATOM 3225 C C . VAL A 1 409 ? 25.748 -11.342 12.298 1.00 76.44 409 VAL A C 1
ATOM 3227 O O . VAL A 1 409 ? 26.138 -11.994 13.263 1.00 76.44 409 VAL A O 1
ATOM 3230 N N . PHE A 1 410 ? 25.014 -11.892 11.326 1.00 76.62 410 PHE A N 1
ATOM 3231 C CA . PHE A 1 410 ? 24.437 -13.239 11.453 1.00 76.62 410 PHE A CA 1
ATOM 3232 C C . PHE A 1 410 ? 25.391 -14.374 11.060 1.00 76.62 410 PHE A C 1
ATOM 3234 O O . PHE A 1 410 ? 25.044 -15.543 11.234 1.00 76.62 410 PHE A O 1
ATOM 3241 N N . LYS A 1 411 ? 26.573 -14.051 10.516 1.00 80.06 411 LYS A N 1
ATOM 3242 C CA . LYS A 1 411 ? 27.564 -15.009 9.989 1.00 80.06 411 LYS A CA 1
ATOM 3243 C C . LYS A 1 411 ? 26.974 -16.013 8.984 1.00 80.06 411 LYS A C 1
ATOM 3245 O O . LYS A 1 411 ? 27.464 -17.132 8.844 1.00 80.06 411 LYS A O 1
ATOM 3250 N N . ARG A 1 412 ? 25.925 -15.613 8.258 1.00 80.75 412 ARG A N 1
ATOM 3251 C CA . ARG A 1 412 ? 25.269 -16.391 7.201 1.00 80.75 412 ARG A CA 1
ATOM 3252 C C . ARG A 1 412 ? 25.735 -15.911 5.836 1.00 80.75 412 ARG A C 1
ATOM 3254 O O . ARG A 1 412 ? 25.669 -14.727 5.516 1.00 80.75 412 ARG A O 1
ATOM 3261 N N . LYS A 1 413 ? 26.175 -16.856 5.010 1.00 85.06 413 LYS A N 1
ATOM 3262 C CA . LYS A 1 413 ? 26.653 -16.577 3.658 1.00 85.06 413 LYS A CA 1
ATOM 3263 C C . LYS A 1 413 ? 25.495 -16.671 2.665 1.00 85.06 413 LYS A C 1
ATOM 3265 O O . LYS A 1 413 ? 24.969 -17.750 2.418 1.00 85.06 413 LYS A O 1
ATOM 3270 N N . HIS A 1 414 ? 25.139 -15.543 2.062 1.00 87.56 414 HIS A N 1
ATOM 3271 C CA . HIS A 1 414 ? 24.187 -15.452 0.951 1.00 87.56 414 HIS A CA 1
ATOM 3272 C C . HIS A 1 414 ? 24.928 -15.236 -0.377 1.00 87.56 414 HIS A C 1
ATOM 3274 O O . HIS A 1 414 ? 24.614 -14.325 -1.138 1.00 87.56 414 HIS A O 1
ATOM 3280 N N . ILE A 1 415 ? 25.946 -16.071 -0.634 1.00 88.44 415 ILE A N 1
ATOM 3281 C CA . ILE A 1 415 ? 26.869 -15.932 -1.776 1.00 88.44 415 ILE A CA 1
ATOM 3282 C C . ILE A 1 415 ? 26.128 -15.806 -3.118 1.00 88.44 415 ILE A C 1
ATOM 3284 O O . ILE A 1 415 ? 26.441 -14.865 -3.843 1.00 88.44 415 ILE A O 1
ATOM 3288 N N . PRO A 1 416 ? 25.123 -16.646 -3.458 1.00 90.62 416 PRO A N 1
ATOM 3289 C CA . PRO A 1 416 ? 24.446 -16.524 -4.751 1.00 90.62 416 PRO A CA 1
ATOM 3290 C C . PRO A 1 416 ? 23.741 -15.174 -4.937 1.00 90.62 416 PRO A C 1
ATOM 3292 O O . PRO A 1 416 ? 23.794 -14.600 -6.023 1.00 90.62 416 PRO A O 1
ATOM 3295 N N . LEU A 1 417 ? 23.129 -14.629 -3.879 1.00 90.88 417 LEU A N 1
ATOM 3296 C CA . LEU A 1 417 ? 22.501 -13.305 -3.923 1.00 90.88 417 LEU A CA 1
ATOM 3297 C C . LEU A 1 417 ? 23.548 -12.197 -4.068 1.00 90.88 417 LEU A C 1
ATOM 3299 O O . LEU A 1 417 ? 23.360 -11.297 -4.878 1.00 90.88 417 LEU A O 1
ATOM 3303 N N . GLY A 1 418 ? 24.664 -12.294 -3.338 1.00 91.06 418 GLY A N 1
ATOM 3304 C CA . GLY A 1 418 ? 25.782 -11.353 -3.448 1.00 91.06 418 GLY A CA 1
ATOM 3305 C C . GLY A 1 418 ? 26.404 -11.324 -4.848 1.00 91.06 418 GLY A C 1
ATOM 3306 O O . GLY A 1 418 ? 26.625 -10.245 -5.389 1.00 91.06 418 GLY A O 1
ATOM 3307 N N . ILE A 1 419 ? 26.611 -12.489 -5.472 1.00 92.50 419 ILE A N 1
ATOM 3308 C CA . ILE A 1 419 ? 27.089 -12.584 -6.862 1.00 92.50 419 ILE A CA 1
ATOM 3309 C C . ILE A 1 419 ? 26.060 -11.984 -7.823 1.00 92.50 419 ILE A C 1
ATOM 3311 O O . ILE A 1 419 ? 26.423 -11.184 -8.682 1.00 92.50 419 ILE A O 1
ATOM 3315 N N . SER A 1 420 ? 24.776 -12.323 -7.662 1.00 93.19 420 SER A N 1
ATOM 3316 C CA . SER A 1 420 ? 23.719 -11.803 -8.540 1.00 93.19 420 SER A CA 1
ATOM 3317 C C . SER A 1 420 ? 23.663 -10.275 -8.514 1.00 93.19 420 SER A C 1
ATOM 3319 O O . SER A 1 420 ? 23.534 -9.632 -9.556 1.00 93.19 420 SER A O 1
ATOM 3321 N N . LEU A 1 421 ? 23.817 -9.708 -7.316 1.00 92.50 421 LEU A N 1
ATOM 3322 C CA . LEU A 1 421 ? 23.872 -8.276 -7.064 1.00 92.50 421 LEU A CA 1
ATOM 3323 C C . LEU A 1 421 ? 25.115 -7.629 -7.686 1.00 92.50 421 LEU A C 1
ATOM 3325 O O . LEU A 1 421 ? 24.995 -6.596 -8.334 1.00 92.50 421 LEU A O 1
ATOM 3329 N N . ALA A 1 422 ? 26.291 -8.246 -7.533 1.00 93.00 422 ALA A N 1
ATOM 3330 C CA . ALA A 1 422 ? 27.531 -7.755 -8.130 1.00 93.00 422 ALA A CA 1
ATOM 3331 C C . ALA A 1 422 ? 27.438 -7.693 -9.663 1.00 93.00 422 ALA A C 1
ATOM 3333 O O . ALA A 1 422 ? 27.807 -6.682 -10.255 1.00 93.00 422 ALA A O 1
ATOM 3334 N N . ILE A 1 423 ? 26.874 -8.724 -10.304 1.00 92.38 423 ILE A N 1
ATOM 3335 C CA . ILE A 1 423 ? 26.663 -8.726 -11.760 1.00 92.38 423 ILE A CA 1
ATOM 3336 C C . ILE A 1 423 ? 25.690 -7.612 -12.168 1.00 92.38 423 ILE A C 1
ATOM 3338 O O . ILE A 1 423 ? 25.962 -6.884 -13.121 1.00 92.38 423 ILE A O 1
ATOM 3342 N N . ALA A 1 424 ? 24.589 -7.430 -11.430 1.00 90.25 424 ALA A N 1
ATOM 3343 C CA . ALA A 1 424 ? 23.650 -6.340 -11.691 1.00 90.25 424 ALA A CA 1
ATOM 3344 C C . ALA A 1 424 ? 24.318 -4.958 -11.549 1.00 90.25 424 ALA A C 1
ATOM 3346 O O . ALA A 1 424 ? 24.098 -4.088 -12.387 1.00 90.25 424 ALA A O 1
ATOM 3347 N N . PHE A 1 425 ? 25.183 -4.760 -10.548 1.00 88.31 425 PHE A N 1
ATOM 3348 C CA . PHE A 1 425 ? 25.966 -3.529 -10.392 1.00 88.31 425 PHE A CA 1
ATOM 3349 C C . PHE A 1 425 ? 26.940 -3.291 -11.547 1.00 88.31 425 PHE A C 1
ATOM 3351 O O . PHE A 1 425 ? 27.010 -2.170 -12.044 1.00 88.31 425 PHE A O 1
ATOM 3358 N N . ILE A 1 426 ? 27.661 -4.323 -11.995 1.00 90.94 426 ILE A N 1
ATOM 3359 C CA . ILE A 1 426 ? 28.563 -4.227 -13.153 1.00 90.94 426 ILE A CA 1
ATOM 3360 C C . ILE A 1 426 ? 27.771 -3.836 -14.403 1.00 90.94 426 ILE A C 1
ATOM 3362 O O . ILE A 1 426 ? 28.190 -2.947 -15.141 1.00 90.94 426 ILE A O 1
ATOM 3366 N N . PHE A 1 427 ? 26.602 -4.447 -14.613 1.00 88.38 427 PHE A N 1
ATOM 3367 C CA . PHE A 1 427 ? 25.719 -4.096 -15.721 1.00 88.38 427 PHE A CA 1
ATOM 3368 C C . PHE A 1 427 ? 25.248 -2.638 -15.637 1.00 88.38 427 PHE A C 1
ATOM 3370 O O . PHE A 1 427 ? 25.346 -1.910 -16.620 1.00 88.38 427 PHE A O 1
ATOM 3377 N N . ILE A 1 428 ? 24.804 -2.180 -14.461 1.00 84.94 428 ILE A N 1
ATOM 3378 C CA . ILE A 1 428 ? 24.421 -0.778 -14.241 1.00 84.94 428 ILE A CA 1
ATOM 3379 C C . ILE A 1 428 ? 25.595 0.152 -14.560 1.00 84.94 428 ILE A C 1
ATOM 3381 O O . ILE A 1 428 ? 25.412 1.113 -15.304 1.00 84.94 428 ILE A O 1
ATOM 3385 N N . ALA A 1 429 ? 26.791 -0.140 -14.042 1.00 84.19 429 ALA A N 1
ATOM 3386 C CA . ALA A 1 429 ? 27.990 0.654 -14.292 1.00 84.19 429 ALA A CA 1
ATOM 3387 C C . ALA A 1 429 ? 28.304 0.725 -15.797 1.00 84.19 429 ALA A C 1
ATOM 3389 O O . ALA A 1 429 ? 28.513 1.809 -16.343 1.00 84.19 429 ALA A O 1
ATOM 3390 N N . PHE A 1 430 ? 28.237 -0.408 -16.497 1.00 85.56 430 PHE A N 1
ATOM 3391 C CA . PHE A 1 430 ? 28.418 -0.465 -17.944 1.00 85.56 430 PHE A CA 1
ATOM 3392 C C . PHE A 1 430 ? 27.375 0.375 -18.700 1.00 85.56 430 PHE A C 1
ATOM 3394 O O . PHE A 1 430 ? 27.739 1.200 -19.540 1.00 85.56 430 PHE A O 1
ATOM 3401 N N . CYS A 1 431 ? 26.089 0.227 -18.366 1.00 79.38 431 CYS A N 1
ATOM 3402 C CA . CYS A 1 431 ? 25.009 1.022 -18.951 1.00 79.38 431 CYS A CA 1
ATOM 3403 C C . CYS A 1 431 ? 25.210 2.517 -18.708 1.00 79.38 431 CYS A C 1
ATOM 3405 O O . CYS A 1 431 ? 25.023 3.306 -19.629 1.00 79.38 431 CYS A O 1
ATOM 3407 N N . THR A 1 432 ? 25.633 2.914 -17.505 1.00 73.75 432 THR A N 1
ATOM 3408 C CA . THR A 1 432 ? 25.903 4.324 -17.212 1.00 73.75 432 THR A CA 1
ATOM 3409 C C . THR A 1 432 ? 27.039 4.866 -18.078 1.00 73.75 432 THR A C 1
ATOM 3411 O O . THR A 1 432 ? 26.885 5.928 -18.665 1.00 73.75 432 THR A O 1
ATOM 3414 N N . LEU A 1 433 ? 28.126 4.114 -18.274 1.00 77.50 433 LEU A N 1
ATOM 3415 C CA . LEU A 1 433 ? 29.251 4.554 -19.107 1.00 77.50 433 LEU A CA 1
ATOM 3416 C C . LEU A 1 433 ? 28.901 4.683 -20.598 1.00 77.50 433 LEU A C 1
ATOM 3418 O O . LEU A 1 433 ? 29.509 5.490 -21.298 1.00 77.50 433 LEU A O 1
ATOM 3422 N N . LYS A 1 434 ? 27.961 3.876 -21.105 1.00 77.69 434 LYS A N 1
ATOM 3423 C CA . LYS A 1 434 ? 27.632 3.810 -22.541 1.00 77.69 434 LYS A CA 1
ATOM 3424 C C . LYS A 1 434 ? 26.359 4.550 -22.938 1.00 77.69 434 LYS A C 1
ATOM 3426 O O . LYS A 1 434 ? 26.190 4.847 -24.116 1.00 77.69 434 LYS A O 1
ATOM 3431 N N . ILE A 1 435 ? 25.478 4.852 -21.987 1.00 71.19 435 ILE A N 1
ATOM 3432 C CA . ILE A 1 435 ? 24.175 5.472 -22.236 1.00 71.19 435 ILE A CA 1
ATOM 3433 C C . ILE A 1 435 ? 24.065 6.728 -21.354 1.00 71.19 435 ILE A C 1
ATOM 3435 O O . ILE A 1 435 ? 23.537 6.664 -20.239 1.00 71.19 435 ILE A O 1
ATOM 3439 N N . PRO A 1 436 ? 24.547 7.894 -21.832 1.00 66.44 436 PRO A N 1
ATOM 3440 C CA . PRO A 1 436 ? 24.551 9.140 -21.060 1.00 66.44 436 PRO A CA 1
ATOM 3441 C C . PRO A 1 436 ? 23.165 9.565 -20.553 1.00 66.44 436 PRO A C 1
ATOM 3443 O O . PRO A 1 436 ? 23.060 10.216 -19.513 1.00 66.44 436 PRO A O 1
ATOM 3446 N N . SER A 1 437 ? 22.086 9.164 -21.237 1.00 63.97 437 SER A N 1
ATOM 3447 C CA . SER A 1 437 ? 20.712 9.422 -20.789 1.00 63.97 437 SER A CA 1
ATOM 3448 C C . SER A 1 437 ? 20.388 8.735 -19.457 1.00 63.97 437 SER A C 1
ATOM 3450 O O . SER A 1 437 ? 19.740 9.347 -18.613 1.00 63.97 437 SER A O 1
ATOM 3452 N N . ILE A 1 438 ? 20.938 7.544 -19.183 1.00 61.59 438 ILE A N 1
ATOM 3453 C CA . ILE A 1 438 ? 20.785 6.859 -17.888 1.00 61.59 438 ILE A CA 1
ATOM 3454 C C . ILE A 1 438 ? 21.529 7.616 -16.782 1.00 61.59 438 ILE A C 1
ATOM 3456 O O . ILE A 1 438 ? 20.972 7.802 -15.699 1.00 61.59 438 ILE A O 1
ATOM 3460 N N . ILE A 1 439 ? 22.746 8.117 -17.045 1.00 63.34 439 ILE A N 1
ATOM 3461 C CA . ILE A 1 439 ? 23.458 8.985 -16.088 1.00 63.34 439 ILE A CA 1
ATOM 3462 C C . ILE A 1 439 ? 22.614 10.223 -15.781 1.00 63.34 439 ILE A C 1
ATOM 3464 O O . ILE A 1 439 ? 22.401 10.569 -14.616 1.00 63.34 439 ILE A O 1
ATOM 3468 N N . ASN A 1 440 ? 22.080 10.864 -16.818 1.00 61.31 440 ASN A N 1
ATOM 3469 C CA . ASN A 1 440 ? 21.271 12.062 -16.660 1.00 61.31 440 ASN A CA 1
ATOM 3470 C C . ASN A 1 440 ? 19.941 11.786 -15.943 1.00 61.31 440 ASN A C 1
ATOM 3472 O O . ASN A 1 440 ? 19.502 12.619 -15.153 1.00 61.31 440 ASN A O 1
ATOM 3476 N N . ALA A 1 441 ? 19.321 10.624 -16.138 1.00 61.78 441 ALA A N 1
ATOM 3477 C CA . ALA A 1 441 ? 18.075 10.259 -15.470 1.00 61.78 441 ALA A CA 1
ATOM 3478 C C . ALA A 1 441 ? 18.267 9.853 -13.998 1.00 61.78 441 ALA A C 1
ATOM 3480 O O . ALA A 1 441 ? 17.391 10.114 -13.172 1.00 61.78 441 ALA A O 1
ATOM 3481 N N . VAL A 1 442 ? 19.395 9.216 -13.667 1.00 60.66 442 VAL A N 1
ATOM 3482 C CA . VAL A 1 442 ? 19.666 8.651 -12.333 1.00 60.66 442 VAL A CA 1
ATOM 3483 C C . VAL A 1 442 ? 20.459 9.617 -11.456 1.00 60.66 442 VAL A C 1
ATOM 3485 O O . VAL A 1 442 ? 20.062 9.901 -10.327 1.00 60.66 442 VAL A O 1
ATOM 3488 N N . PHE A 1 443 ? 21.574 10.138 -11.966 1.00 62.09 443 PHE A N 1
ATOM 3489 C CA . PHE A 1 443 ? 22.520 10.924 -11.177 1.00 62.09 443 PHE A CA 1
ATOM 3490 C C . PHE A 1 443 ? 22.279 12.424 -11.286 1.00 62.09 443 PHE A C 1
ATOM 3492 O O . PHE A 1 443 ? 22.477 13.122 -10.294 1.00 62.09 443 PHE A O 1
ATOM 3499 N N . SER A 1 444 ? 21.804 12.946 -12.426 1.00 58.72 444 SER A N 1
ATOM 3500 C CA . SER A 1 444 ? 21.615 14.401 -12.540 1.00 58.72 444 SER A CA 1
ATOM 3501 C C . SER A 1 444 ? 20.587 14.990 -11.564 1.00 58.72 444 SER A C 1
ATOM 3503 O O . SER A 1 444 ? 20.813 16.121 -11.137 1.00 58.72 444 SER A O 1
ATOM 3505 N N . PRO A 1 445 ? 19.493 14.308 -11.157 1.00 58.03 445 PRO A N 1
ATOM 3506 C CA . PRO A 1 445 ? 18.597 14.849 -10.140 1.00 58.03 445 PRO A CA 1
ATOM 3507 C C . PRO A 1 445 ? 19.290 14.915 -8.778 1.00 58.03 445 PRO A C 1
ATOM 3509 O O . PRO A 1 445 ? 19.276 15.965 -8.146 1.00 58.03 445 PRO A O 1
ATOM 3512 N N . LEU A 1 446 ? 19.977 13.849 -8.360 1.00 56.03 446 LEU A N 1
ATOM 3513 C CA . LEU A 1 446 ? 20.677 13.798 -7.073 1.00 56.03 446 LEU A CA 1
ATOM 3514 C C . LEU A 1 446 ? 21.844 14.802 -7.014 1.00 56.03 446 LEU A C 1
ATOM 3516 O O . LEU A 1 446 ? 21.973 15.551 -6.049 1.00 56.03 446 LEU A O 1
ATOM 3520 N N . HIS A 1 447 ? 22.645 14.868 -8.080 1.00 57.19 447 HIS A N 1
ATOM 3521 C CA . HIS A 1 447 ? 23.796 15.762 -8.212 1.00 57.19 447 HIS A CA 1
ATOM 3522 C C . HIS A 1 447 ? 23.379 17.235 -8.284 1.00 57.19 447 HIS A C 1
ATOM 3524 O O . HIS A 1 447 ? 23.897 18.053 -7.523 1.00 57.19 447 HIS A O 1
ATOM 3530 N N . ARG A 1 448 ? 22.377 17.575 -9.117 1.00 58.38 448 ARG A N 1
ATOM 3531 C CA . ARG A 1 448 ? 21.837 18.943 -9.172 1.00 58.38 448 ARG A CA 1
ATOM 3532 C C . ARG A 1 448 ? 21.293 19.377 -7.821 1.00 58.38 448 ARG A C 1
ATOM 3534 O O . ARG A 1 448 ? 21.454 20.537 -7.474 1.00 58.38 448 ARG A O 1
ATOM 3541 N N . HIS A 1 449 ? 20.689 18.482 -7.041 1.00 57.66 449 HIS A N 1
ATOM 3542 C CA . HIS A 1 449 ? 20.080 18.860 -5.766 1.00 57.66 449 HIS A CA 1
ATOM 3543 C C . HIS A 1 449 ? 21.081 18.936 -4.602 1.00 57.66 449 HIS A C 1
ATOM 3545 O O . HIS A 1 449 ? 20.975 19.845 -3.786 1.00 57.66 449 HIS A O 1
ATOM 3551 N N . LEU A 1 450 ? 22.066 18.040 -4.510 1.00 58.88 450 LEU A N 1
ATOM 3552 C CA . LEU A 1 450 ? 23.062 18.101 -3.430 1.00 58.88 450 LEU A CA 1
ATOM 3553 C C . LEU A 1 450 ? 23.987 19.318 -3.559 1.00 58.88 450 LEU A C 1
ATOM 3555 O O . LEU A 1 450 ? 24.348 19.913 -2.548 1.00 58.88 450 LEU A O 1
ATOM 3559 N N . ILE A 1 451 ? 24.325 19.718 -4.788 1.00 61.91 451 ILE A N 1
ATOM 3560 C CA . ILE A 1 451 ? 25.254 20.829 -5.036 1.00 61.91 451 ILE A CA 1
ATOM 3561 C C . ILE A 1 451 ? 24.538 22.189 -5.038 1.00 61.91 451 ILE A C 1
ATOM 3563 O O . ILE A 1 451 ? 25.090 23.162 -4.537 1.00 61.91 451 ILE A O 1
ATOM 3567 N N . SER A 1 452 ? 23.300 22.281 -5.543 1.00 57.62 452 SER A N 1
ATOM 3568 C CA . SER A 1 452 ? 22.612 23.581 -5.675 1.00 57.62 452 SER A CA 1
ATOM 3569 C C . SER A 1 452 ? 21.981 24.122 -4.390 1.00 57.62 452 SER A C 1
ATOM 3571 O O . SER A 1 452 ? 21.736 25.325 -4.300 1.00 57.62 452 SER A O 1
ATOM 3573 N N . TYR A 1 453 ? 21.669 23.275 -3.402 1.00 59.25 453 TYR A N 1
ATOM 3574 C CA . TYR A 1 453 ? 20.864 23.716 -2.259 1.00 59.25 453 TYR A CA 1
ATOM 3575 C C . TYR A 1 453 ? 21.678 24.243 -1.069 1.00 59.25 453 TYR A C 1
ATOM 3577 O O . TYR A 1 453 ? 21.137 25.040 -0.305 1.00 59.25 453 TYR A O 1
ATOM 3585 N N . GLY A 1 454 ? 22.956 23.886 -0.922 1.00 68.69 454 GLY A N 1
ATOM 3586 C CA . GLY A 1 454 ? 23.740 24.234 0.270 1.00 68.69 454 GLY A CA 1
ATOM 3587 C C . GLY A 1 454 ? 23.218 23.563 1.555 1.00 68.69 454 GLY A C 1
ATOM 3588 O O . GLY A 1 454 ? 22.077 23.098 1.635 1.00 68.69 454 GLY A O 1
ATOM 3589 N N . LEU A 1 455 ? 24.064 23.491 2.587 1.00 66.75 455 LEU A N 1
ATOM 3590 C CA . LEU A 1 455 ? 23.766 22.759 3.829 1.00 66.75 455 LEU A CA 1
ATOM 3591 C C . LEU A 1 455 ? 22.635 23.410 4.651 1.00 66.75 455 LEU A C 1
ATOM 3593 O O . LEU A 1 455 ? 21.843 22.718 5.284 1.00 66.75 455 LEU A O 1
ATOM 3597 N N . GLU A 1 456 ? 22.491 24.732 4.582 1.00 70.06 456 GLU A N 1
ATOM 3598 C CA . GLU A 1 456 ? 21.457 25.477 5.309 1.00 70.06 456 GLU A CA 1
ATOM 3599 C C . GLU A 1 456 ? 20.037 25.195 4.781 1.00 70.06 456 GLU A C 1
ATOM 3601 O O . GLU A 1 456 ? 19.147 24.816 5.548 1.00 70.06 456 GLU A O 1
ATOM 3606 N N . LYS A 1 457 ? 19.812 25.275 3.457 1.00 69.12 457 LYS A N 1
ATOM 3607 C CA . LYS A 1 457 ? 18.502 24.923 2.872 1.00 69.12 457 LYS A CA 1
ATOM 3608 C C . LYS A 1 457 ? 18.208 23.432 3.012 1.00 69.12 457 LYS A C 1
ATOM 3610 O O . LYS A 1 457 ? 17.039 23.057 3.058 1.00 69.12 457 LYS A O 1
ATOM 3615 N N . TYR A 1 458 ? 19.238 22.588 3.076 1.00 65.75 458 TYR A N 1
ATOM 3616 C CA . TYR A 1 458 ? 19.094 21.169 3.388 1.00 65.75 458 TYR A CA 1
ATOM 3617 C C . TYR A 1 458 ? 18.548 20.956 4.809 1.00 65.75 458 TYR A C 1
ATOM 3619 O O . TYR A 1 458 ? 17.524 20.292 4.975 1.00 65.75 458 TYR A O 1
ATOM 3627 N N . MET A 1 459 ? 19.146 21.600 5.817 1.00 66.62 459 MET A N 1
ATOM 3628 C CA . MET A 1 459 ? 18.697 21.517 7.214 1.00 66.62 459 MET A CA 1
ATOM 3629 C C . MET A 1 459 ? 17.281 22.078 7.411 1.00 66.62 459 MET A C 1
ATOM 3631 O O . MET A 1 459 ? 16.435 21.413 8.012 1.00 66.62 459 MET A O 1
ATOM 3635 N N . LEU A 1 460 ? 16.968 23.240 6.822 1.00 69.44 460 LEU A N 1
ATOM 3636 C CA . LEU A 1 460 ? 15.610 23.809 6.827 1.00 69.44 460 LEU A CA 1
ATOM 3637 C C . LEU A 1 460 ? 14.565 22.875 6.197 1.00 69.44 460 LEU A C 1
ATOM 3639 O O . LEU A 1 460 ? 13.392 22.909 6.565 1.00 69.44 460 LEU A O 1
ATOM 3643 N N . LYS A 1 461 ? 14.966 22.028 5.246 1.00 66.62 461 LYS A N 1
ATOM 3644 C CA . LYS A 1 461 ? 14.074 21.063 4.590 1.00 66.62 461 LYS A CA 1
ATOM 3645 C C . LYS A 1 461 ? 13.935 19.754 5.359 1.00 66.62 461 LYS A C 1
ATOM 3647 O O . LYS A 1 461 ? 12.838 19.202 5.360 1.00 66.62 461 LYS A O 1
ATOM 3652 N N . ILE A 1 462 ? 14.975 19.300 6.060 1.00 67.62 462 ILE A N 1
ATOM 3653 C CA . ILE A 1 462 ? 14.845 18.220 7.051 1.00 67.62 462 ILE A CA 1
ATOM 3654 C C . ILE A 1 462 ? 13.840 18.631 8.131 1.00 67.62 462 ILE A C 1
ATOM 3656 O O . ILE A 1 462 ? 12.984 17.833 8.493 1.00 67.62 462 ILE A O 1
ATOM 3660 N N . LEU A 1 463 ? 13.854 19.892 8.575 1.00 67.25 463 LEU A N 1
ATOM 3661 C CA . LEU A 1 463 ? 12.847 20.404 9.514 1.00 67.25 463 LEU A CA 1
ATOM 3662 C C . LEU A 1 463 ? 11.413 20.351 8.946 1.00 67.25 463 LEU A C 1
ATOM 3664 O O . LEU A 1 463 ? 10.461 20.174 9.702 1.00 67.25 463 LEU A O 1
ATOM 3668 N N . LYS A 1 464 ? 11.243 20.422 7.617 1.00 75.56 464 LYS A N 1
ATOM 3669 C CA . LYS A 1 464 ? 9.946 20.252 6.930 1.00 75.56 464 LYS A CA 1
ATOM 3670 C C . LYS A 1 464 ? 9.574 18.791 6.648 1.00 75.56 464 LYS A C 1
ATOM 3672 O O . LYS A 1 464 ? 8.480 18.540 6.144 1.00 75.56 464 LYS A O 1
ATOM 3677 N N . ALA A 1 465 ? 10.426 17.823 6.990 1.00 72.06 465 ALA A N 1
ATOM 3678 C CA . ALA A 1 465 ? 10.177 16.395 6.787 1.00 72.06 465 ALA A CA 1
ATOM 3679 C C . ALA A 1 465 ? 8.777 15.928 7.238 1.00 72.06 465 ALA A C 1
ATOM 3681 O O . ALA A 1 465 ? 8.119 15.235 6.456 1.00 72.06 465 ALA A O 1
ATOM 3682 N N . PRO A 1 466 ? 8.254 16.332 8.414 1.00 79.62 466 PRO A N 1
ATOM 3683 C CA . PRO A 1 466 ? 6.919 15.914 8.842 1.00 79.62 466 PRO A CA 1
ATOM 3684 C C . PRO A 1 466 ? 5.804 16.395 7.904 1.00 79.62 466 PRO A C 1
ATOM 3686 O O . PRO A 1 466 ? 4.885 15.637 7.609 1.00 79.62 466 PRO A O 1
ATOM 3689 N N . GLN A 1 467 ? 5.906 17.621 7.376 1.00 82.44 467 GLN A N 1
ATOM 3690 C CA . GLN A 1 467 ? 4.941 18.168 6.413 1.00 82.44 467 GLN A CA 1
ATOM 3691 C C . GLN A 1 467 ? 5.008 17.419 5.078 1.00 82.44 467 GLN A C 1
ATOM 3693 O O . GLN A 1 467 ? 3.982 17.118 4.471 1.00 82.44 467 GLN A O 1
ATOM 3698 N N . THR A 1 468 ? 6.216 17.068 4.636 1.00 82.81 468 THR A N 1
ATOM 3699 C CA . THR A 1 468 ? 6.426 16.295 3.409 1.00 82.81 468 THR A CA 1
ATOM 3700 C C . THR A 1 468 ? 5.855 14.884 3.527 1.00 82.81 468 THR A C 1
ATOM 3702 O O . THR A 1 468 ? 5.218 14.411 2.584 1.00 82.81 468 THR A O 1
ATOM 3705 N N . LEU A 1 469 ? 6.044 14.230 4.681 1.00 85.75 469 LEU A N 1
ATOM 3706 C CA . LEU A 1 469 ? 5.455 12.924 4.974 1.00 85.75 469 LEU A CA 1
ATOM 3707 C C . LEU A 1 469 ? 3.930 13.014 5.066 1.00 85.75 469 LEU A C 1
ATOM 3709 O O . LEU A 1 469 ? 3.254 12.177 4.473 1.00 85.75 469 LEU A O 1
ATOM 3713 N N . TYR A 1 470 ? 3.398 14.044 5.736 1.00 88.38 470 TYR A N 1
ATOM 3714 C CA . TYR A 1 470 ? 1.963 14.316 5.772 1.00 88.38 470 TYR A CA 1
ATOM 3715 C C . TYR A 1 470 ? 1.416 14.393 4.348 1.00 88.38 470 TYR A C 1
ATOM 3717 O O . TYR A 1 470 ? 0.618 13.549 3.967 1.00 88.38 470 TYR A O 1
ATOM 3725 N N . PHE A 1 471 ? 1.935 15.292 3.509 1.00 87.31 471 PHE A N 1
ATOM 3726 C CA . PHE A 1 471 ? 1.473 15.439 2.128 1.00 87.31 471 PHE A CA 1
ATOM 3727 C C . PHE A 1 471 ? 1.575 14.134 1.317 1.00 87.31 471 PHE A C 1
ATOM 3729 O O . PHE A 1 471 ? 0.666 13.797 0.557 1.00 87.31 471 PHE A O 1
ATOM 3736 N N . ALA A 1 472 ? 2.667 13.378 1.474 1.00 87.88 472 ALA A N 1
ATOM 3737 C CA . ALA A 1 472 ? 2.863 12.114 0.766 1.00 87.88 472 ALA A CA 1
ATOM 3738 C C . ALA A 1 472 ? 1.840 11.038 1.169 1.00 87.88 472 ALA A C 1
ATOM 3740 O O . ALA A 1 472 ? 1.421 10.258 0.312 1.00 87.88 472 ALA A O 1
ATOM 3741 N N . VAL A 1 473 ? 1.450 10.994 2.447 1.00 88.88 473 VAL A N 1
ATOM 3742 C CA . VAL A 1 473 ? 0.480 10.031 2.987 1.00 88.88 473 VAL A CA 1
ATOM 3743 C C . VAL A 1 473 ? -0.960 10.472 2.706 1.00 88.88 473 VAL A C 1
ATOM 3745 O O . VAL A 1 473 ? -1.808 9.649 2.368 1.00 88.88 473 VAL A O 1
ATOM 3748 N N . THR A 1 474 ? -1.243 11.768 2.823 1.00 87.44 474 THR A N 1
ATOM 3749 C CA . THR A 1 474 ? -2.615 12.285 2.889 1.00 87.44 474 THR A CA 1
ATOM 3750 C C . THR A 1 474 ? -3.095 12.873 1.569 1.00 87.44 474 THR A C 1
ATOM 3752 O O . THR A 1 474 ? -4.255 12.700 1.225 1.00 87.44 474 THR A O 1
ATOM 3755 N N . ILE A 1 475 ? -2.227 13.502 0.774 1.00 86.69 475 ILE A N 1
ATOM 3756 C CA . ILE A 1 475 ? -2.662 14.306 -0.381 1.00 86.69 475 ILE A CA 1
ATOM 3757 C C . ILE A 1 475 ? -2.245 13.677 -1.712 1.00 86.69 475 ILE A C 1
ATOM 3759 O O . ILE A 1 475 ? -3.074 13.519 -2.609 1.00 86.69 475 ILE A O 1
ATOM 3763 N N . TYR A 1 476 ? -0.976 13.283 -1.855 1.00 86.75 476 TYR A N 1
ATOM 3764 C CA . TYR A 1 476 ? -0.372 13.005 -3.166 1.00 86.75 476 TYR A CA 1
ATOM 3765 C C . TYR A 1 476 ? -1.110 11.935 -3.999 1.00 86.75 476 TYR A C 1
ATOM 3767 O O . TYR A 1 476 ? -1.321 12.118 -5.201 1.00 86.75 476 TYR A O 1
ATOM 3775 N N . LEU A 1 477 ? -1.553 10.847 -3.358 1.00 88.19 477 LEU A N 1
ATOM 3776 C CA . LEU A 1 477 ? -2.371 9.788 -3.970 1.00 88.19 477 LEU A CA 1
ATOM 3777 C C . LEU A 1 477 ? -3.803 9.790 -3.435 1.00 88.19 477 LEU A C 1
ATOM 3779 O O . LEU A 1 477 ? -4.338 8.738 -3.109 1.00 88.19 477 LEU A O 1
ATOM 3783 N N .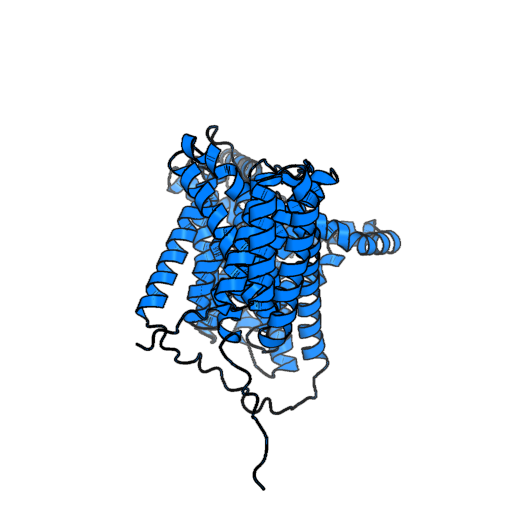 TRP A 1 478 ? -4.399 10.975 -3.291 1.00 85.12 478 TRP A N 1
ATOM 3784 C CA . TRP A 1 478 ? -5.805 11.150 -2.899 1.00 85.12 478 TRP A CA 1
ATOM 3785 C C . TRP A 1 478 ? -6.108 10.503 -1.539 1.00 85.12 478 TRP A C 1
ATOM 3787 O O . TRP A 1 478 ? -7.159 9.911 -1.332 1.00 85.12 478 TRP A O 1
ATOM 3797 N N . GLY A 1 479 ? -5.141 10.543 -0.621 1.00 85.56 479 GLY A N 1
ATOM 3798 C CA . GLY A 1 479 ? -5.273 9.908 0.685 1.00 85.56 479 GLY A CA 1
ATOM 3799 C C . GLY A 1 479 ? -5.261 8.382 0.668 1.00 85.56 479 GLY A C 1
ATOM 3800 O O . GLY A 1 479 ? -5.539 7.796 1.704 1.00 85.56 479 GLY A O 1
ATOM 3801 N N . ALA A 1 480 ? -4.887 7.719 -0.434 1.00 87.75 480 ALA A N 1
ATOM 3802 C CA . ALA A 1 480 ? -4.819 6.255 -0.483 1.00 87.75 480 ALA A CA 1
ATOM 3803 C C . ALA A 1 480 ? -3.928 5.660 0.614 1.00 87.75 480 ALA A C 1
ATOM 3805 O O . ALA A 1 480 ? -4.240 4.603 1.150 1.00 87.75 480 ALA A O 1
ATOM 3806 N N . LEU A 1 481 ? -2.834 6.345 0.975 1.00 89.75 481 LEU A N 1
ATOM 3807 C CA . LEU A 1 481 ? -1.949 5.921 2.060 1.00 89.75 481 LEU A CA 1
ATOM 3808 C C . LEU A 1 481 ? -2.489 6.254 3.454 1.00 89.75 481 LEU A C 1
ATOM 3810 O O . LEU A 1 481 ? -1.960 5.728 4.432 1.00 89.75 481 LEU A O 1
ATOM 3814 N N . ASN A 1 482 ? -3.537 7.072 3.562 1.00 88.81 482 ASN A N 1
ATOM 3815 C CA . ASN A 1 482 ? -4.165 7.462 4.817 1.00 88.81 482 ASN A CA 1
ATOM 3816 C C . ASN A 1 482 ? -5.068 6.346 5.372 1.00 88.81 482 ASN A C 1
ATOM 3818 O O . ASN A 1 482 ? -6.263 6.521 5.567 1.00 88.81 482 ASN A O 1
ATOM 3822 N N . ASN A 1 483 ? -4.495 5.172 5.619 1.00 86.25 483 ASN A N 1
ATOM 3823 C CA . ASN A 1 483 ? -5.165 4.078 6.302 1.00 86.25 483 ASN A CA 1
ATOM 3824 C C . ASN A 1 483 ? -4.314 3.645 7.497 1.00 86.25 483 ASN A C 1
ATOM 3826 O O . ASN A 1 483 ? -3.190 3.179 7.317 1.00 86.25 483 ASN A O 1
ATOM 3830 N N . LEU A 1 484 ? -4.847 3.806 8.710 1.00 85.75 484 LEU A N 1
ATOM 3831 C CA . LEU A 1 484 ? -4.121 3.559 9.957 1.00 85.75 484 LEU A CA 1
ATOM 3832 C C . LEU A 1 484 ? -3.839 2.068 10.215 1.00 85.75 484 LEU A C 1
ATOM 3834 O O . LEU A 1 484 ? -2.835 1.725 10.841 1.00 85.75 484 LEU A O 1
ATOM 3838 N N . ILE A 1 485 ? -4.711 1.176 9.736 1.00 82.75 485 ILE A N 1
ATOM 3839 C CA . ILE A 1 485 ? -4.694 -0.248 10.096 1.00 82.75 485 ILE A CA 1
ATOM 3840 C C . ILE A 1 485 ? -3.382 -0.896 9.644 1.00 82.75 485 ILE A C 1
ATOM 3842 O O . ILE A 1 485 ? -2.687 -1.534 10.432 1.00 82.75 485 ILE A O 1
ATOM 3846 N N . TYR A 1 486 ? -3.000 -0.696 8.387 1.00 86.06 486 TYR A N 1
ATOM 3847 C CA . TYR A 1 486 ? -1.846 -1.368 7.794 1.00 86.06 486 TYR A CA 1
ATOM 3848 C C . TYR A 1 486 ? -0.471 -0.947 8.328 1.00 86.06 486 TYR A C 1
ATOM 3850 O O . TYR A 1 486 ? 0.319 -1.851 8.598 1.00 86.06 486 TYR A O 1
ATOM 3858 N N . PRO A 1 487 ? -0.137 0.344 8.522 1.00 87.75 487 PRO A N 1
ATOM 3859 C CA . PRO A 1 487 ? 1.125 0.715 9.153 1.00 87.75 487 PRO A CA 1
ATOM 3860 C C . PRO A 1 487 ? 1.203 0.228 10.608 1.00 87.75 487 PRO A C 1
ATOM 3862 O O . PRO A 1 487 ? 2.269 -0.223 11.019 1.00 87.75 487 PRO A O 1
ATOM 3865 N N . ILE A 1 488 ? 0.096 0.214 11.369 1.00 84.19 488 ILE A N 1
ATOM 3866 C CA . ILE A 1 488 ? 0.074 -0.380 12.721 1.00 84.19 488 ILE A CA 1
ATOM 3867 C C . ILE A 1 488 ? 0.340 -1.888 12.669 1.00 84.19 488 ILE A C 1
ATOM 3869 O O . ILE A 1 488 ? 1.182 -2.393 13.415 1.00 84.19 488 ILE A O 1
ATOM 3873 N N . LEU A 1 489 ? -0.354 -2.620 11.791 1.00 81.75 489 LEU A N 1
ATOM 3874 C CA . LEU A 1 489 ? -0.115 -4.054 11.622 1.00 81.75 489 LEU A CA 1
ATOM 3875 C C . LEU A 1 489 ? 1.323 -4.316 11.167 1.00 81.75 489 LEU A C 1
ATOM 3877 O O . LEU A 1 489 ? 1.964 -5.223 11.683 1.00 81.75 489 LEU A O 1
ATOM 3881 N N . ALA A 1 490 ? 1.866 -3.498 10.267 1.00 85.81 490 ALA A N 1
ATOM 3882 C CA . ALA A 1 490 ? 3.256 -3.610 9.855 1.00 85.81 490 ALA A CA 1
ATOM 3883 C C . ALA A 1 490 ? 4.213 -3.402 11.036 1.00 85.81 490 ALA A C 1
ATOM 3885 O O . ALA A 1 490 ? 5.104 -4.227 11.204 1.00 85.81 490 ALA A O 1
ATOM 3886 N N . ILE A 1 491 ? 3.993 -2.390 11.893 1.00 84.12 491 ILE A N 1
ATOM 3887 C CA . ILE A 1 491 ? 4.782 -2.175 13.122 1.00 84.12 491 ILE A CA 1
ATOM 3888 C C . ILE A 1 491 ? 4.748 -3.419 14.010 1.00 84.12 491 ILE A C 1
ATOM 3890 O O . ILE A 1 491 ? 5.784 -3.833 14.521 1.00 84.12 491 ILE A O 1
ATOM 3894 N N . TYR A 1 492 ? 3.578 -4.036 14.194 1.00 79.00 492 TYR A N 1
ATOM 3895 C CA . TYR A 1 492 ? 3.466 -5.253 15.002 1.00 79.00 492 TYR A CA 1
ATOM 3896 C C . TYR A 1 492 ? 4.059 -6.495 14.339 1.00 79.00 492 TYR A C 1
ATOM 3898 O O . TYR A 1 492 ? 4.439 -7.424 15.047 1.00 79.00 492 TYR A O 1
ATOM 3906 N N . GLY A 1 493 ? 4.125 -6.527 13.011 1.00 75.06 493 GLY A N 1
ATOM 3907 C CA . GLY A 1 493 ? 4.764 -7.595 12.251 1.00 75.06 493 GLY A CA 1
ATOM 3908 C C . GLY A 1 493 ? 6.286 -7.478 12.187 1.00 75.06 493 GLY A C 1
ATOM 3909 O O . GLY A 1 493 ? 6.937 -8.391 11.678 1.00 75.06 493 GLY A O 1
ATOM 3910 N N . LEU A 1 494 ? 6.862 -6.374 12.677 1.00 78.19 494 LEU A N 1
ATOM 3911 C CA . LEU A 1 494 ? 8.305 -6.208 12.787 1.00 78.19 494 LEU A CA 1
ATOM 3912 C C . LEU A 1 494 ? 8.849 -7.081 13.924 1.00 78.19 494 LEU A C 1
ATOM 3914 O O . LEU A 1 494 ? 8.690 -6.771 15.101 1.00 78.19 494 LEU A O 1
ATOM 3918 N N . GLU A 1 495 ? 9.531 -8.163 13.557 1.00 67.62 495 GLU A N 1
ATOM 3919 C CA . GLU A 1 495 ? 10.284 -9.013 14.482 1.00 67.62 495 GLU A CA 1
ATOM 3920 C C . GLU A 1 495 ? 11.797 -8.766 14.353 1.00 67.62 495 GLU A C 1
ATOM 3922 O O . GLU A 1 495 ? 12.315 -8.512 13.263 1.00 67.62 495 GLU A O 1
ATOM 3927 N N . GLU A 1 496 ? 12.536 -8.908 15.459 1.00 60.53 496 GLU A N 1
ATOM 3928 C CA . GLU A 1 496 ? 14.007 -8.789 15.505 1.00 60.53 496 GLU A CA 1
ATOM 3929 C C . GLU A 1 496 ? 14.750 -10.016 14.903 1.00 60.53 496 GLU A C 1
ATOM 3931 O O . GLU A 1 496 ? 15.945 -10.203 15.143 1.00 60.53 496 GLU A O 1
ATOM 3936 N N . ASP A 1 497 ? 14.089 -10.875 14.110 1.00 64.31 497 ASP A N 1
ATOM 3937 C CA . ASP A 1 497 ? 14.730 -12.028 13.454 1.00 64.31 497 ASP A CA 1
ATOM 3938 C C . ASP A 1 497 ? 15.274 -11.670 12.055 1.00 64.31 497 ASP A C 1
ATOM 3940 O O . ASP A 1 497 ? 14.594 -11.127 11.182 1.00 64.31 497 ASP A O 1
ATOM 3944 N N . SER A 1 498 ? 16.525 -12.079 11.826 1.00 58.03 498 SER A N 1
ATOM 3945 C CA . SER A 1 498 ? 17.249 -12.126 10.549 1.00 58.03 498 SER A CA 1
ATOM 3946 C C . SER A 1 498 ? 16.419 -12.466 9.302 1.00 58.03 498 SER A C 1
ATOM 3948 O O . SER A 1 498 ? 16.722 -11.962 8.221 1.00 58.03 498 SER A O 1
ATOM 3950 N N . LYS A 1 499 ? 15.400 -13.332 9.409 1.00 65.12 499 LYS A N 1
ATOM 3951 C CA . LYS A 1 499 ? 14.549 -13.720 8.270 1.00 65.12 499 LYS A CA 1
ATOM 3952 C C . LYS A 1 499 ? 13.598 -12.608 7.829 1.00 65.12 499 LYS A C 1
ATOM 3954 O O . LYS A 1 499 ? 13.351 -12.483 6.633 1.00 65.12 499 LYS A O 1
ATOM 3959 N N . TYR A 1 500 ? 13.105 -11.800 8.763 1.00 69.25 500 TYR A N 1
ATOM 3960 C CA . TYR A 1 500 ? 12.211 -10.677 8.470 1.00 69.25 500 TYR A CA 1
ATOM 3961 C C . TYR A 1 500 ? 12.984 -9.425 8.070 1.00 69.25 500 TYR A C 1
ATOM 3963 O O . TYR A 1 500 ? 12.419 -8.551 7.420 1.00 69.25 500 TYR A O 1
ATOM 3971 N N . PHE A 1 501 ? 14.288 -9.371 8.372 1.00 75.62 501 PHE A N 1
ATOM 3972 C CA . PHE A 1 501 ? 15.096 -8.175 8.160 1.00 75.62 501 PHE A CA 1
ATOM 3973 C C . PHE A 1 501 ? 15.045 -7.632 6.727 1.00 75.62 501 PHE A C 1
ATOM 3975 O O . PHE A 1 501 ? 15.021 -6.423 6.568 1.00 75.62 501 PHE A O 1
ATOM 3982 N N . LEU A 1 502 ? 14.990 -8.474 5.686 1.00 82.19 502 LEU A N 1
ATOM 3983 C CA . LEU A 1 502 ? 14.885 -7.983 4.302 1.00 82.19 502 LEU A CA 1
ATOM 3984 C C . LEU A 1 502 ? 13.581 -7.206 4.052 1.00 82.19 502 LEU A C 1
ATOM 3986 O O . LEU A 1 502 ? 13.571 -6.190 3.368 1.00 82.19 502 LEU A O 1
ATOM 3990 N N . VAL A 1 503 ? 12.479 -7.710 4.600 1.00 80.44 503 VAL A N 1
ATOM 3991 C CA . VAL A 1 503 ? 11.145 -7.120 4.453 1.00 80.44 503 VAL A CA 1
ATOM 3992 C C . VAL A 1 503 ? 11.060 -5.856 5.317 1.00 80.44 503 VAL A C 1
ATOM 3994 O O . VAL A 1 503 ? 10.622 -4.808 4.847 1.00 80.44 503 VAL A O 1
ATOM 3997 N N . THR A 1 504 ? 11.594 -5.911 6.540 1.00 76.88 504 THR A N 1
ATOM 3998 C CA . THR A 1 504 ? 11.746 -4.770 7.459 1.00 76.88 504 THR A CA 1
ATOM 3999 C C . THR A 1 504 ? 12.649 -3.668 6.898 1.00 76.88 504 THR A C 1
ATOM 4001 O O . THR A 1 504 ? 12.372 -2.479 7.060 1.00 76.88 504 THR A O 1
ATOM 4004 N N . SER A 1 505 ? 13.732 -4.026 6.203 1.00 77.19 505 SER A N 1
ATOM 4005 C CA . SER A 1 505 ? 14.699 -3.057 5.687 1.00 77.19 505 SER A CA 1
ATOM 4006 C C . SER A 1 505 ? 14.146 -2.235 4.526 1.00 77.19 505 SER A C 1
ATOM 4008 O O . SER A 1 505 ? 14.692 -1.172 4.228 1.00 77.19 505 SER A O 1
ATOM 4010 N N . THR A 1 506 ? 13.019 -2.637 3.931 1.00 79.75 506 THR A N 1
ATOM 4011 C CA . THR A 1 506 ? 12.300 -1.801 2.958 1.00 79.75 506 THR A CA 1
ATOM 4012 C C . THR A 1 506 ? 11.745 -0.526 3.589 1.00 79.75 506 THR A C 1
ATOM 4014 O O . THR A 1 506 ? 11.881 0.551 3.012 1.00 79.75 506 THR A O 1
ATOM 4017 N N . ALA A 1 507 ? 11.231 -0.610 4.819 1.00 76.25 507 ALA A N 1
ATOM 4018 C CA . ALA A 1 507 ? 10.811 0.554 5.593 1.00 76.25 507 ALA A CA 1
ATOM 4019 C C . ALA A 1 507 ? 12.018 1.351 6.122 1.00 76.25 507 ALA A C 1
ATOM 4021 O O . ALA A 1 507 ? 12.028 2.577 6.049 1.00 76.25 507 ALA A O 1
ATOM 4022 N N . ALA A 1 508 ? 13.087 0.683 6.574 1.00 74.62 508 ALA A N 1
ATOM 4023 C CA . ALA A 1 508 ? 14.298 1.381 7.025 1.00 74.62 508 ALA A CA 1
ATOM 4024 C C . ALA A 1 508 ? 14.949 2.207 5.899 1.00 74.62 508 ALA A C 1
ATOM 4026 O O . ALA A 1 508 ? 15.314 3.364 6.095 1.00 74.62 508 ALA A O 1
ATOM 4027 N N . THR A 1 509 ? 15.066 1.633 4.699 1.00 74.06 509 THR A N 1
ATOM 4028 C CA . THR A 1 509 ? 15.632 2.333 3.535 1.00 74.06 509 THR A CA 1
ATOM 4029 C C . THR A 1 509 ? 14.742 3.467 3.049 1.00 74.06 509 THR A C 1
ATOM 4031 O O . THR A 1 509 ? 15.278 4.495 2.646 1.00 74.06 509 THR A O 1
ATOM 4034 N N . ALA A 1 510 ? 13.414 3.351 3.155 1.00 74.75 510 ALA A N 1
ATOM 4035 C CA . ALA A 1 510 ? 12.519 4.473 2.887 1.00 74.75 510 ALA A CA 1
ATOM 4036 C C . ALA A 1 510 ? 12.834 5.679 3.793 1.00 74.75 510 ALA A C 1
ATOM 4038 O O . ALA A 1 510 ? 12.865 6.803 3.304 1.00 74.75 510 ALA A O 1
ATOM 4039 N N . LEU A 1 511 ? 13.157 5.458 5.073 1.00 75.12 511 LEU A N 1
ATOM 4040 C CA . LEU A 1 511 ? 13.553 6.533 5.989 1.00 75.12 511 LEU A CA 1
ATOM 4041 C C . LEU A 1 511 ? 14.973 7.054 5.735 1.00 75.12 511 LEU A C 1
ATOM 4043 O O . LEU A 1 511 ? 15.193 8.254 5.804 1.00 75.12 511 LEU A O 1
ATOM 4047 N N . ILE A 1 512 ? 15.936 6.189 5.405 1.00 71.50 512 ILE A N 1
ATOM 4048 C CA . ILE A 1 512 ? 17.313 6.618 5.083 1.00 71.50 512 ILE A CA 1
ATOM 4049 C C . ILE A 1 512 ? 17.345 7.460 3.801 1.00 71.50 512 ILE A C 1
ATOM 4051 O O . ILE A 1 512 ? 18.103 8.422 3.704 1.00 71.50 512 ILE A O 1
ATOM 4055 N N . LEU A 1 513 ? 16.518 7.110 2.815 1.00 71.62 513 LEU A N 1
ATOM 4056 C CA . LEU A 1 513 ? 16.395 7.858 1.565 1.00 71.62 513 LEU A CA 1
ATOM 4057 C C . LEU A 1 513 ? 15.495 9.095 1.705 1.00 71.62 513 LEU A C 1
ATOM 4059 O O . LEU A 1 513 ? 15.479 9.932 0.803 1.00 71.62 513 LEU A O 1
ATOM 4063 N N . PHE A 1 514 ? 14.774 9.230 2.822 1.00 69.50 514 PHE A N 1
ATOM 4064 C CA . PHE A 1 514 ? 13.866 10.344 3.076 1.00 69.50 514 PHE A CA 1
ATOM 4065 C C . PHE A 1 514 ? 14.603 11.699 3.126 1.00 69.50 514 PHE A C 1
ATOM 4067 O O . PHE A 1 514 ? 14.190 12.604 2.405 1.00 69.50 514 PHE A O 1
ATOM 4074 N N . PRO A 1 515 ? 15.725 11.868 3.863 1.00 63.81 515 PRO A N 1
ATOM 4075 C CA . PRO A 1 515 ? 16.532 13.090 3.791 1.00 63.81 515 PRO A CA 1
ATOM 4076 C C . PRO A 1 515 ? 17.144 13.342 2.409 1.00 63.81 515 PRO A C 1
ATOM 4078 O O . PRO A 1 515 ? 17.361 14.489 2.033 1.00 63.81 515 PRO A O 1
ATOM 4081 N N . LEU A 1 516 ? 17.423 12.279 1.647 1.00 62.16 516 LEU A N 1
ATOM 4082 C CA . LEU A 1 516 ? 18.129 12.366 0.365 1.00 62.16 516 LEU A CA 1
ATOM 4083 C C . LEU A 1 516 ? 17.229 12.796 -0.798 1.00 62.16 516 LEU A C 1
ATOM 4085 O O . LEU A 1 516 ? 17.733 13.056 -1.892 1.00 62.16 516 LEU A O 1
ATOM 4089 N N . SER A 1 517 ? 15.912 12.870 -0.593 1.00 62.34 517 SER A N 1
ATOM 4090 C CA . SER A 1 517 ? 14.977 13.222 -1.652 1.00 62.34 517 SER A CA 1
ATOM 4091 C C . SER A 1 517 ? 13.837 14.106 -1.172 1.00 62.34 517 SER A C 1
ATOM 4093 O O . SER A 1 517 ? 13.052 13.759 -0.297 1.00 62.34 517 SER A O 1
ATOM 4095 N N . TYR A 1 518 ? 13.725 15.259 -1.823 1.00 61.22 518 TYR A N 1
ATOM 4096 C CA . TYR A 1 518 ? 12.820 16.344 -1.441 1.00 61.22 518 TYR A CA 1
ATOM 4097 C C . TYR A 1 518 ? 11.473 16.300 -2.171 1.00 61.22 518 TYR A C 1
ATOM 4099 O O . TYR A 1 518 ? 10.626 17.162 -1.955 1.00 61.22 518 TYR A O 1
ATOM 4107 N N . SER A 1 519 ? 11.278 15.343 -3.082 1.00 73.50 519 SER A N 1
ATOM 4108 C CA . SER A 1 519 ? 10.057 15.247 -3.880 1.00 73.50 519 SER A CA 1
ATOM 4109 C C . SER A 1 519 ? 8.990 14.451 -3.132 1.00 73.50 519 SER A C 1
ATOM 4111 O O . SER A 1 519 ? 9.206 13.281 -2.810 1.00 73.50 519 SER A O 1
ATOM 4113 N N . HIS A 1 520 ? 7.808 15.047 -2.935 1.00 77.12 520 HIS A N 1
ATOM 4114 C CA . HIS A 1 520 ? 6.625 14.344 -2.420 1.00 77.12 520 HIS A CA 1
ATOM 4115 C C . HIS A 1 520 ? 6.351 13.045 -3.193 1.00 77.12 520 HIS A C 1
ATOM 4117 O O . HIS A 1 520 ? 6.068 12.012 -2.591 1.00 77.12 520 HIS A O 1
ATOM 4123 N N . THR A 1 521 ? 6.532 13.080 -4.519 1.00 78.88 521 THR A N 1
ATOM 4124 C CA . THR A 1 521 ? 6.426 11.922 -5.415 1.00 78.88 521 THR A CA 1
ATOM 4125 C C . THR A 1 521 ? 7.397 10.810 -5.039 1.00 78.88 521 THR A C 1
ATOM 4127 O O . THR A 1 521 ? 7.044 9.635 -5.072 1.00 78.88 521 THR A O 1
ATOM 4130 N N . PHE A 1 522 ? 8.638 11.158 -4.699 1.00 81.12 522 PHE A N 1
ATOM 4131 C CA . PHE A 1 522 ? 9.646 10.162 -4.364 1.00 81.12 522 PHE A CA 1
ATOM 4132 C C . PHE A 1 522 ? 9.375 9.528 -3.005 1.00 81.12 522 PHE A C 1
ATOM 4134 O O . PHE A 1 522 ? 9.377 8.308 -2.913 1.00 81.12 522 PHE A O 1
ATOM 4141 N N . ILE A 1 523 ? 9.075 10.327 -1.978 1.00 82.19 523 ILE A N 1
ATOM 4142 C CA . ILE A 1 523 ? 8.732 9.814 -0.643 1.00 82.19 523 ILE A CA 1
ATOM 4143 C C . ILE A 1 523 ? 7.502 8.914 -0.709 1.00 82.19 523 ILE A C 1
ATOM 4145 O O . ILE A 1 523 ? 7.511 7.814 -0.164 1.00 82.19 523 ILE A O 1
ATOM 4149 N N . ASN A 1 524 ? 6.465 9.339 -1.430 1.00 87.12 524 ASN A N 1
ATOM 4150 C CA . ASN A 1 524 ? 5.286 8.515 -1.632 1.00 87.12 524 ASN A CA 1
ATOM 4151 C C . ASN A 1 524 ? 5.635 7.181 -2.324 1.00 87.12 524 ASN A C 1
ATOM 4153 O O . ASN A 1 524 ? 5.204 6.128 -1.861 1.00 87.12 524 ASN A O 1
ATOM 4157 N N . ARG A 1 525 ? 6.488 7.196 -3.359 1.00 86.81 525 ARG A N 1
ATOM 4158 C CA . ARG A 1 525 ? 6.977 5.967 -4.008 1.00 86.81 525 ARG A CA 1
ATOM 4159 C C . ARG A 1 525 ? 7.795 5.090 -3.061 1.00 86.81 525 ARG A C 1
ATOM 4161 O O . ARG A 1 525 ? 7.608 3.881 -3.073 1.00 86.81 525 ARG A O 1
ATOM 4168 N N . LEU A 1 526 ? 8.657 5.666 -2.223 1.00 87.56 526 LEU A N 1
ATOM 4169 C CA . LEU A 1 526 ? 9.411 4.905 -1.224 1.00 87.56 526 LEU A CA 1
ATOM 4170 C C . LEU A 1 526 ? 8.473 4.150 -0.279 1.00 87.56 526 LEU A C 1
ATOM 4172 O O . LEU A 1 526 ? 8.729 2.976 -0.015 1.00 87.56 526 LEU A O 1
ATOM 4176 N N . LEU A 1 527 ? 7.396 4.804 0.179 1.00 89.81 527 LEU A N 1
ATOM 4177 C CA . LEU A 1 527 ? 6.353 4.177 0.992 1.00 89.81 527 LEU A CA 1
ATOM 4178 C C . LEU A 1 527 ? 5.637 3.070 0.208 1.00 89.81 527 LEU A C 1
ATOM 4180 O O . LEU A 1 527 ? 5.573 1.946 0.698 1.00 89.81 527 LEU A O 1
ATOM 4184 N N . LEU A 1 528 ? 5.184 3.342 -1.022 1.00 91.69 528 LEU A N 1
ATOM 4185 C CA . LEU A 1 528 ? 4.523 2.352 -1.890 1.00 91.69 528 LEU A CA 1
ATOM 4186 C C . LEU A 1 528 ? 5.347 1.088 -2.145 1.00 91.69 528 LEU A C 1
ATOM 4188 O O . LEU A 1 528 ? 4.798 0.000 -2.308 1.00 91.69 528 LEU A O 1
ATOM 4192 N N . ASN A 1 529 ? 6.667 1.230 -2.172 1.00 92.88 529 ASN A N 1
ATOM 4193 C CA . ASN A 1 529 ? 7.591 0.141 -2.456 1.00 92.88 529 ASN A CA 1
ATOM 4194 C C . ASN A 1 529 ? 7.883 -0.745 -1.229 1.00 92.88 529 ASN A C 1
ATOM 4196 O O . ASN A 1 529 ? 8.595 -1.746 -1.364 1.00 92.88 529 ASN A O 1
ATOM 4200 N N . THR A 1 530 ? 7.373 -0.384 -0.045 1.00 90.88 530 THR A N 1
ATOM 4201 C CA . THR A 1 530 ? 7.545 -1.171 1.183 1.00 90.88 530 THR A CA 1
ATOM 4202 C C . THR A 1 530 ? 6.678 -2.429 1.184 1.00 90.88 530 THR A C 1
ATOM 4204 O O . THR A 1 530 ? 5.562 -2.461 0.664 1.00 90.88 530 THR A O 1
ATOM 4207 N N . HIS A 1 531 ? 7.159 -3.488 1.834 1.00 92.75 531 HIS A N 1
ATOM 4208 C CA . HIS A 1 531 ? 6.436 -4.760 1.943 1.00 92.75 531 HIS A CA 1
ATOM 4209 C C . HIS A 1 531 ? 5.392 -4.775 3.075 1.00 92.75 531 HIS A C 1
ATOM 4211 O O . HIS A 1 531 ? 5.250 -5.777 3.781 1.00 92.75 531 HIS A O 1
ATOM 4217 N N . ILE A 1 532 ? 4.630 -3.690 3.252 1.00 90.81 532 ILE A N 1
ATOM 4218 C CA . ILE A 1 532 ? 3.581 -3.605 4.285 1.00 90.81 532 ILE A CA 1
ATOM 4219 C C . ILE A 1 532 ? 2.592 -4.783 4.247 1.00 90.81 532 ILE A C 1
ATOM 4221 O O . ILE A 1 532 ? 2.317 -5.313 5.321 1.00 90.81 532 ILE A O 1
ATOM 4225 N N . PRO A 1 533 ? 2.101 -5.272 3.087 1.00 92.56 533 PRO A N 1
ATOM 4226 C CA . PRO A 1 533 ? 1.205 -6.432 3.066 1.00 92.56 533 PRO A CA 1
ATOM 4227 C C . PRO A 1 533 ? 1.824 -7.699 3.680 1.00 92.56 533 PRO A C 1
ATOM 4229 O O . PRO A 1 533 ? 1.134 -8.477 4.339 1.00 92.56 533 PRO A O 1
ATOM 4232 N N . VAL A 1 534 ? 3.134 -7.902 3.493 1.00 92.25 534 VAL A N 1
ATOM 4233 C CA . VAL A 1 534 ? 3.868 -9.040 4.066 1.00 92.25 534 VAL A CA 1
ATOM 4234 C C . VAL A 1 534 ? 4.027 -8.853 5.573 1.00 92.25 534 VAL A C 1
ATOM 4236 O O . VAL A 1 534 ? 3.701 -9.761 6.331 1.00 92.25 534 VAL A O 1
ATOM 4239 N N . LEU A 1 535 ? 4.457 -7.665 6.018 1.00 88.56 535 LEU A N 1
ATOM 4240 C CA . LEU A 1 535 ? 4.611 -7.351 7.445 1.00 88.56 535 LEU A CA 1
ATOM 4241 C C . LEU A 1 535 ? 3.278 -7.455 8.195 1.00 88.56 535 LEU A C 1
ATOM 4243 O O . LEU A 1 535 ? 3.208 -8.085 9.247 1.00 88.56 535 LEU A O 1
ATOM 4247 N N . ALA A 1 536 ? 2.198 -6.917 7.627 1.00 86.31 536 ALA A N 1
ATOM 4248 C CA . ALA A 1 536 ? 0.863 -7.036 8.195 1.00 86.31 536 ALA A CA 1
ATOM 4249 C C . ALA A 1 536 ? 0.430 -8.508 8.312 1.00 86.31 536 ALA A C 1
ATOM 4251 O O . ALA A 1 536 ? -0.076 -8.911 9.358 1.00 86.31 536 ALA A O 1
ATOM 4252 N N . ALA A 1 537 ? 0.696 -9.341 7.298 1.00 86.81 537 ALA A N 1
ATOM 4253 C CA . ALA A 1 537 ? 0.401 -10.774 7.352 1.00 86.81 537 ALA A CA 1
ATOM 4254 C C . ALA A 1 537 ? 1.192 -11.509 8.451 1.00 86.81 537 ALA A C 1
ATOM 4256 O O . ALA A 1 537 ? 0.656 -12.431 9.069 1.00 86.81 537 ALA A O 1
ATOM 4257 N N . CYS A 1 538 ? 2.427 -11.094 8.753 1.00 83.75 538 CYS A N 1
ATOM 4258 C CA . CYS A 1 538 ? 3.234 -11.695 9.822 1.00 83.75 538 CYS A CA 1
ATOM 4259 C C . CYS A 1 538 ? 2.591 -11.556 11.215 1.00 83.75 538 CYS A C 1
ATOM 4261 O O . CYS A 1 538 ? 2.775 -12.436 12.058 1.00 83.75 538 CYS A O 1
ATOM 4263 N N . THR A 1 539 ? 1.752 -10.538 11.447 1.00 77.00 539 THR A N 1
ATOM 4264 C CA . THR A 1 539 ? 1.020 -10.385 12.724 1.00 77.00 539 THR A CA 1
ATOM 4265 C C . THR A 1 539 ? 0.099 -11.563 13.049 1.00 77.00 539 THR A C 1
ATOM 4267 O O . THR A 1 539 ? -0.149 -11.845 14.222 1.00 77.00 539 THR A O 1
ATOM 4270 N N . THR A 1 540 ? -0.358 -12.305 12.033 1.00 68.62 540 THR A N 1
ATOM 4271 C CA . THR A 1 540 ? -1.214 -13.494 12.201 1.00 68.62 540 THR A CA 1
ATOM 4272 C C . THR A 1 540 ? -0.501 -14.671 12.879 1.00 68.62 540 THR A C 1
ATOM 4274 O O . THR A 1 540 ? -1.159 -15.609 13.330 1.00 68.62 540 THR A O 1
ATOM 4277 N N . ASN A 1 541 ? 0.833 -14.630 12.972 1.00 61.66 541 ASN A N 1
ATOM 4278 C CA . ASN A 1 541 ? 1.628 -15.593 13.735 1.00 61.66 541 ASN A CA 1
ATOM 4279 C C . ASN A 1 541 ? 1.966 -15.097 15.151 1.00 61.66 541 ASN A C 1
ATOM 4281 O O . ASN A 1 541 ? 2.113 -15.914 16.057 1.00 61.66 541 ASN A O 1
ATOM 4285 N N . ALA A 1 542 ? 2.054 -13.781 15.367 1.00 45.31 542 ALA A N 1
ATOM 4286 C CA . ALA A 1 542 ? 2.404 -13.202 16.666 1.00 45.31 542 ALA A CA 1
ATOM 4287 C C . ALA A 1 542 ? 1.269 -13.308 17.706 1.00 45.31 542 ALA A C 1
ATOM 4289 O O . ALA A 1 542 ? 1.521 -13.316 18.911 1.00 45.31 542 ALA A O 1
ATOM 4290 N N . SER A 1 543 ? 0.013 -13.417 17.263 1.00 37.34 543 SER A N 1
ATOM 4291 C CA . SER A 1 543 ? -1.173 -13.448 18.133 1.00 37.34 543 SER A CA 1
ATOM 4292 C C . SER A 1 543 ? -1.474 -14.809 18.780 1.00 37.34 543 SER A C 1
ATOM 4294 O O . SER A 1 543 ? -2.397 -14.896 19.589 1.00 37.34 543 SER A O 1
ATOM 4296 N N . THR A 1 544 ? -0.712 -15.869 18.481 1.00 37.22 544 THR A N 1
ATOM 4297 C CA . THR A 1 544 ? -1.017 -17.240 18.945 1.00 37.22 544 THR A CA 1
ATOM 4298 C C . THR A 1 544 ? -0.214 -17.724 20.155 1.00 37.22 544 THR A C 1
ATOM 4300 O O . THR A 1 544 ? -0.342 -18.885 20.537 1.00 37.22 544 THR A O 1
ATOM 4303 N N . HIS A 1 545 ? 0.570 -16.862 20.804 1.00 36.22 545 HIS A N 1
ATOM 4304 C CA . HIS A 1 545 ? 1.183 -17.182 22.094 1.00 36.22 545 HIS A CA 1
ATOM 4305 C C . HIS A 1 545 ? 0.499 -16.393 23.215 1.00 36.22 545 HIS A C 1
ATOM 4307 O O . HIS A 1 545 ? 0.854 -15.231 23.432 1.00 36.22 545 HIS A O 1
ATOM 4313 N N . PRO A 1 546 ? -0.440 -16.988 23.980 1.00 36.03 546 PRO A N 1
ATOM 4314 C CA . PRO A 1 546 ? -0.662 -16.488 25.324 1.00 36.03 546 PRO A CA 1
ATOM 4315 C C . PRO A 1 546 ? 0.692 -16.567 26.029 1.00 36.03 546 PRO A C 1
ATOM 4317 O O . PRO A 1 546 ? 1.335 -17.620 26.054 1.00 36.03 546 PRO A O 1
ATOM 4320 N N . LYS A 1 547 ? 1.166 -15.436 26.560 1.00 39.25 547 LYS A N 1
ATOM 4321 C CA . LYS A 1 547 ? 2.198 -15.484 27.591 1.00 39.25 547 LYS A CA 1
ATOM 4322 C C . LYS A 1 547 ? 1.622 -16.402 28.660 1.00 39.25 547 LYS A C 1
ATOM 4324 O O . LYS A 1 547 ? 0.652 -16.020 29.306 1.00 39.25 547 LYS A O 1
ATOM 4329 N N . ASN A 1 548 ? 2.169 -17.609 28.801 1.00 33.16 548 ASN A N 1
ATOM 4330 C CA . ASN A 1 548 ? 1.967 -18.392 30.006 1.00 33.16 548 ASN A CA 1
ATOM 4331 C C . ASN A 1 548 ? 2.526 -17.523 31.128 1.00 33.16 548 ASN A C 1
ATOM 4333 O O . ASN A 1 548 ? 3.732 -17.490 31.365 1.00 33.16 548 ASN A O 1
ATOM 4337 N N . ILE A 1 549 ? 1.643 -16.746 31.749 1.00 35.88 549 ILE A N 1
ATOM 4338 C CA . ILE A 1 549 ? 1.846 -16.233 33.087 1.00 35.88 549 ILE A CA 1
ATOM 4339 C C . ILE A 1 549 ? 1.879 -17.509 33.915 1.00 35.88 549 ILE A C 1
ATOM 4341 O O . ILE A 1 549 ? 0.847 -18.085 34.247 1.00 35.88 549 ILE A O 1
ATOM 4345 N N . SER A 1 550 ? 3.084 -18.040 34.107 1.00 34.84 550 SER A N 1
ATOM 4346 C CA . SER A 1 550 ? 3.332 -19.042 35.121 1.00 34.84 550 SER A CA 1
ATOM 4347 C C . SER A 1 550 ? 2.898 -18.404 36.432 1.00 34.84 550 SER A C 1
ATOM 4349 O O . SER A 1 550 ? 3.588 -17.523 36.950 1.00 34.84 550 SER A O 1
ATOM 4351 N N . ASN A 1 551 ? 1.728 -18.809 36.921 1.00 35.97 551 ASN A N 1
ATOM 4352 C CA . ASN A 1 551 ? 1.360 -18.670 38.317 1.00 35.97 551 ASN A CA 1
ATOM 4353 C C . ASN A 1 551 ? 2.408 -19.442 39.127 1.00 35.97 551 ASN A C 1
ATOM 4355 O O . ASN A 1 551 ? 2.211 -20.605 39.460 1.00 35.97 551 ASN A O 1
ATOM 4359 N N . ASN A 1 552 ? 3.532 -18.797 39.429 1.00 36.56 552 ASN A N 1
ATOM 4360 C CA . ASN A 1 552 ? 4.338 -19.152 40.585 1.00 36.56 552 ASN A CA 1
ATOM 4361 C C . ASN A 1 552 ? 3.632 -18.556 41.801 1.00 36.56 552 ASN A C 1
ATOM 4363 O O . ASN A 1 552 ? 4.070 -17.553 42.351 1.00 36.56 552 ASN A O 1
ATOM 4367 N N . ASN A 1 553 ? 2.509 -19.165 42.175 1.00 35.53 553 ASN A N 1
ATOM 4368 C CA . ASN A 1 553 ? 1.975 -19.059 43.518 1.00 35.53 553 ASN A CA 1
ATOM 4369 C C . ASN A 1 553 ? 2.063 -20.449 44.146 1.00 35.53 553 ASN A C 1
ATOM 4371 O O . ASN A 1 553 ? 1.405 -21.382 43.695 1.00 35.53 553 ASN A O 1
ATOM 4375 N N . SER A 1 554 ? 2.898 -20.517 45.184 1.00 37.25 554 SER A N 1
ATOM 4376 C CA . SER A 1 554 ? 2.780 -21.388 46.355 1.00 37.25 554 SER A CA 1
ATOM 4377 C C . SER A 1 554 ? 2.614 -22.891 46.119 1.00 37.25 554 SER A C 1
ATOM 4379 O O . SER A 1 554 ? 1.497 -23.378 45.974 1.00 37.25 554 SER A O 1
ATOM 4381 N N . GLN A 1 555 ? 3.726 -23.617 46.242 1.00 38.81 555 GLN A N 1
ATOM 4382 C CA . GLN A 1 555 ? 3.821 -24.834 47.058 1.00 38.81 555 GLN A CA 1
ATOM 4383 C C . GLN A 1 555 ? 5.306 -25.163 47.278 1.00 38.81 555 GLN A C 1
ATOM 4385 O O . GLN A 1 555 ? 5.923 -25.842 46.462 1.00 38.81 555 GLN A O 1
ATOM 4390 N N . PHE A 1 556 ? 5.902 -24.534 48.292 1.00 39.44 556 PHE A N 1
ATOM 4391 C CA . PHE A 1 556 ? 6.562 -25.143 49.455 1.00 39.44 556 PHE A CA 1
ATOM 4392 C C . PHE A 1 556 ? 7.108 -24.032 50.352 1.00 39.44 556 PHE A C 1
ATOM 4394 O O . PHE A 1 556 ? 7.677 -23.062 49.797 1.00 39.44 556 PHE A O 1
#

Radius of gyration: 25.96 Å; chains: 1; bounding box: 68×55×85 Å

pLDDT: mean 82.71, std 15.44, range [29.78, 98.31]

Sequence (556 aa):
MKKYPISKEDVGLPLPIISLIIIAIDILSMLNVKIPLNALRITYLTNAIPFLLSKQFDCFTATLLTLAASIMLEEKIVSLLTIASLIALGFLPQEALPYSIILTLICNIVITLKYYRAMGFKKPVFNAGTIIATLSLTYWLILIVHSPISTYLKPLGMLEAETIGILTPITVAAYFILLCYSIYIAATLLVKKAAKKKHGKSPLVNPGTISDSKFKLKHLFYAGLVLAVLVPLIPYVPSINPQQIPVNTDWVIYYEGLLNMDDKGLKYAFEFMWGSRPLYILAIYHTCKFFSIDFKAFSIYHNIVLLPLYAISLWFLAKSMFGEKIATYTLLITPLTPMYLGFILGGLQANLFTLTLLNTALAVYFKVKSIKSIPITTLLLIIAVMCHPWVTFQYIAIITTYVILCLVVFKRKHIPLGISLAIAFIFIAFCTLKIPSIINAVFSPLHRHLISYGLEKYMLKILKAPQTLYFAVTIYLWGALNNLIYPILAIYGLEEDSKYFLVTSTAATALILFPLSYSHTFINRLLLNTHIPVLAACTTNASTHPKNISNNNSQF